Protein AF-A0A182EL51-F1 (afdb_monomer)

Nearest PDB structures (foldseek):
  4u06-assembly1_A  TM=8.081E-01  e=3.740E-09  Leptospira interrogans serovar Copenhageni str. Fiocruz L1-130
  8ben-assembly4_D  TM=8.592E-01  e=1.318E-06  Mus musculus
  7xzh-assembly1_F  TM=8.348E-01  e=1.318E-06  Homo sapiens
  8ben-assembly1_A  TM=8.647E-01  e=8.994E-06  Mus musculus
  8dre-assembly1_B  TM=6.114E-01  e=9.165E-07  Mus musculus

Solvent-accessible surface area (backbone atoms only — not comparable to full-atom values): 33581 Å² total; per-residue (Å²): 47,75,40,62,26,33,34,37,79,42,57,66,87,56,79,86,60,93,66,88,80,73,69,38,53,27,38,42,34,45,44,69,48,92,84,52,99,84,29,72,29,32,39,32,41,30,31,86,90,41,74,89,37,54,78,38,62,45,36,67,61,24,59,72,46,70,52,58,92,41,36,88,54,13,22,39,38,38,33,31,57,57,67,52,29,35,42,39,40,31,63,17,45,40,65,56,46,53,52,49,50,52,53,51,53,37,40,29,72,65,45,93,77,92,66,56,88,69,76,87,89,52,82,73,75,57,53,76,78,73,39,63,47,78,38,80,36,53,68,65,53,59,71,45,78,86,38,49,44,24,63,27,28,31,44,35,43,45,59,34,69,47,51,58,68,59,77,39,64,45,39,19,37,45,18,31,32,44,32,45,23,48,27,34,33,36,75,28,94,56,29,64,73,54,48,39,51,45,51,51,25,72,51,29,28,33,44,35,47,24,33,12,56,35,47,72,69,53,65,70,43,43,68,26,50,46,51,64,24,31,34,42,32,46,22,46,27,47,31,43,66,59,58,59,53,75,28,66,27,61,51,20,29,35,42,34,42,23,41,28,44,31,37,54,62,41,67,49,52,37,50,24,62,47,28,28,33,42,31,48,20,41,28,52,45,71,54,74,46,77,38,60,73,72,38,66,59,80,40,78,42,62,57,56,57,64,88,89,51,62,72,71,46,46,59,56,50,53,62,53,49,70,73,57,71,85,78,77,85,84,79,55,75,63,57,53,52,41,49,48,40,66,75,67,68,53,81,62,88,85,52,60,70,68,58,58,52,52,43,53,51,58,63,70,71,58,86,62,99,58,86,84,71,86,83,80,80,72,76,72,74,56,35,80,77,64,79,53,89,54,72,63,62,56,55,56,58,57,69,75,50,92,70,71,79,70,54,61,61,55,53,53,51,55,55,59,56,58,66,69,69,72,62,78,87,71,56,58,70,55,55,51,53,52,52,54,54,49,50,57,52,52,50,52,49,44,56,72,78,34,68,90,33,46,41,41,69,57,54,51,48,53,50,52,50,51,49,52,55,55,60,71,43,73,85,51,58,69,77,58,38,47,64,52,60,76,71,54,61,60,66,46,57,51,52,47,50,53,55,41,69,78,41,62,56,47,31,32,56,49,72,43,69,38,79,101,45,99,55,70,48,67,42,54,33,26,19,64,87,51,46,28,38,36,41,73,38,68,53,46,39,66,61,52,51,30,42,72,73,67,70,44,92,60,94,66,81,39,72,67,59,51,49,51,53,51,51,52,28,24,72,72,58,50,42,94,89,35,64,35,46,42,34,43,38,28,75,50,30,49,47,68,71,58,47,53,55,41,42,73,72,70,31,46,75,45,56,57,116

pLDDT: mean 75.89, std 21.34, range [26.16, 97.81]

InterPro domains:
  IPR001611 Leucine-rich repeat [PF13516] (173-186)
  IPR001611 Leucine-rich repeat [PF13855] (202-262)
  IPR001611 Leucine-rich repeat [PS51450] (228-249)
  IPR003591 Leucine-rich repeat, typical subtype [SM00369] (201-224)
  IPR003591 Leucine-rich repeat, typical subtype [SM00369] (227-248)
  IPR003591 Leucine-rich repeat, typical subtype [SM00369] (249-271)
  IPR003591 Leucine-rich repeat, typical subtype [SM00369] (272-295)
  IPR032675 Leucine-rich repeat domain superfamily [G3DSA:3.80.10.10] (126-396)
  IPR041076 Domain of unknown function DUF5614 [PF18474] (434-609)
  IPR050216 Leucine-rich repeat domain-containing protein [PTHR48051] (146-357)
  IPR057437 PIF1/LRR1, pleckstrin homology domain [PF25344] (1-116)

Secondary structure (DSSP, 8-state):
-EEEEEEEEEEGGGTT----PPPEEEEEEEEE-SS-SS-SEEEEEEESS-TT-EEEEE-TT-EEEEEGGGGGGT-EEEEEETTEEEEEEES--HHHHHHHHHHHHHHHHT-----PPPPPP-GGGGSPP-SEEE--SHHHHHH-TT---TT--EEE-TTS---S--GGGGG-TT-SEEE--SS-GGGSTTHHHHHGGGGG-TT--EEE--SS------HHHHHHS-TT--EEE--SS------GGGG--TT--EEE--SS---B--GGGGG-TT--EEE--SS---B--GGGGGS--SEEE-----TT-HHHHHHHHHHHHHHHTTS-PPPPHHHHHHHHHHHTT---TTS-HHHHHHHHHHHHT---TTTT------THHHHHHHT---HHHHHHHHHHS-S-THHHHHHHHHHHHHHGGGS----HHHHHHHHHHHHHHHHHHHHHHHTTSBTHHHHHHHHHHHHHHHHHTTTS-HHHHHHHHTT-SHHHHHHHHHHHHHTTEEEEEEEEEPTT-S-EEEEEEEEGGGTEEEEEE---HHHHHHHHTT-----SPPHHHHHHHHHHHHHHS-BTTBPPEEEEEESS---HHHHHHHHTTT-EEES--

Radius of gyration: 36.21 Å; Cα contacts (8 Å, |Δi|>4): 1008; chains: 1; bounding box: 76×63×108 Å

Sequence (609 aa):
MQLRCSVLIVPRTLLTSKLRQRYSNGILILRRSKVSEISEFELVLITHQNRNGQLLYITRGSVERIFSAKIQWGSVTIEMNNPSVLICIKEASVPALRNFISKLQKISKGEEVILDEGKEVTSNDFASFRKRLVMTSKKQYREHKLGFPSYLQELIMSNIGLASVDSRWFGATSLHRLDLSGNKLGRSDTFGIKFLNIVRLRHLKVLVLADNEIQDISDDLWNALPENLLSLDLSNNQISYLSPCCTRFPQMTHLSLSHNRIEELPRTINRLTKLKCLDISWNRMKFLPSEIKDLSLEMIDVTAYSCEEKLQIQDILDQLLQRVNSLVKVGSLFEYAAAAILNYGISTVSLPKSLCLMIQQAVENCKCNSGKNYRFYPASTVTARYFVDDARSLAFTTISKGHDYRVILQDIEMMLMFIESSDSAEDPKQIWKNKIHQIESLLLEADIFFHDVEGIGKYKKKLKTEMKFLTALKDLPINELKKYLDTSNITHLRDLLDVAKKRSCCAFYKSFAVLQRKSKREIDLIVDDGATWVKVVSRNVRGLAMDFIGASGSSNRSVIEQAQDYIEMAQIHLHFFKMPKIIFEFMHGVPDLLQYKLESFGIEVVGDM

Foldseek 3Di:
DKWWFFKDKFAPVCPPDPDPGGTFGWMWDWDADPDDPQARIWIFIDGPVRNVTDIDGQAAQQWVDKQCPCLLQQWIWTAGVVVGIIMTTHQIDSVVSVVVVVQSVCRNNVHDDDDDDDDDDDPCSRPPPALADADPEPVVVVVCVPADHLSRAYYADAQHADQAADLRDLSNQNYQYYHPHNYQHQNDPCSQVNLLSLLSNQNHAYYHHHNHQRAEHDLSNLVSHHLNHQEYAHANYAHADDDLSVLSRCNHAYYHHHQYAHAEDDLNVLSVQNHAEAEHANYAHQAYRPSVVSHPYVYYHHHDYDPVRPPHRVVVVVVVVVVNPPDDDDDDPLQVVLVVCVVVVPDCPPPDPVSVVVSVVSLVPDDDPPSPDDDDDDPVVVCRPPVDPDPPVVVVVCVVDPDDPPVVLVVVVVVVVVVVVPDDDDQLLVLLVVLLVLLVVLLVLLCVPPVPAAASVVLNVLSVVLNVVSVVCNPPDSVVSVVVSVVGCSQVSVQLVVVCVVFQWRHAQDWFDFPPDPDIGTQGTQGPNRQATEAEAADAQSVLVCLVVVNPPDPDDHPLRVLVRLQRRQVVDDDVNHRRAYEYEYEHDYDPVRCVSSVVVVHHYHDDD

Structure (mmCIF, N/CA/C/O backbone):
data_AF-A0A182EL51-F1
#
_entry.id   AF-A0A182EL51-F1
#
loop_
_atom_site.group_PDB
_atom_site.id
_atom_site.type_symbol
_atom_site.label_atom_id
_atom_site.label_alt_id
_atom_site.label_comp_id
_atom_site.label_asym_id
_atom_site.label_entity_id
_atom_site.label_seq_id
_atom_site.pdbx_PDB_ins_code
_atom_site.Cartn_x
_atom_site.Cartn_y
_atom_site.Cartn_z
_atom_site.occupancy
_atom_site.B_iso_or_equiv
_atom_site.auth_seq_id
_atom_site.auth_comp_id
_atom_site.auth_asym_id
_atom_site.auth_atom_id
_atom_site.pdbx_PDB_model_num
ATOM 1 N N . MET A 1 1 ? 22.444 -13.372 -35.736 1.00 88.00 1 MET A N 1
ATOM 2 C CA . MET A 1 1 ? 21.937 -12.480 -34.658 1.00 88.00 1 MET A CA 1
ATOM 3 C C . MET A 1 1 ? 20.495 -12.066 -34.941 1.00 88.00 1 MET A C 1
ATOM 5 O O . MET A 1 1 ? 20.162 -11.825 -36.094 1.00 88.00 1 MET A O 1
ATOM 9 N N . GLN A 1 2 ? 19.650 -11.954 -33.911 1.00 89.94 2 GLN A N 1
ATOM 10 C CA . GLN A 1 2 ? 18.251 -11.518 -34.037 1.00 89.94 2 GLN A CA 1
ATOM 11 C C . GLN A 1 2 ? 17.950 -10.315 -33.137 1.00 89.94 2 GLN A C 1
ATOM 13 O O . GLN A 1 2 ? 18.488 -10.208 -32.035 1.00 89.94 2 GLN A O 1
ATOM 18 N N . LEU A 1 3 ? 17.056 -9.438 -33.588 1.00 88.50 3 LEU A N 1
ATOM 19 C CA . LEU A 1 3 ? 16.559 -8.285 -32.849 1.00 88.50 3 LEU A CA 1
ATOM 20 C C . LEU A 1 3 ? 15.030 -8.244 -32.934 1.00 88.50 3 LEU A C 1
ATOM 22 O O . LEU A 1 3 ? 14.463 -7.932 -33.981 1.00 88.50 3 LEU A O 1
ATOM 26 N N . ARG A 1 4 ? 14.362 -8.527 -31.812 1.00 87.75 4 ARG A N 1
ATOM 27 C CA . ARG A 1 4 ? 12.912 -8.334 -31.679 1.00 87.75 4 ARG A CA 1
ATOM 28 C C . ARG A 1 4 ? 12.610 -6.857 -31.444 1.00 87.75 4 ARG A C 1
ATOM 30 O O . ARG A 1 4 ? 13.221 -6.239 -30.568 1.00 87.75 4 ARG A O 1
ATOM 37 N N . CYS A 1 5 ? 11.691 -6.303 -32.223 1.00 88.19 5 CYS A N 1
ATOM 38 C CA . CYS A 1 5 ? 11.342 -4.887 -32.179 1.00 88.19 5 CYS A CA 1
ATOM 39 C C . CYS A 1 5 ? 9.972 -4.611 -32.812 1.00 88.19 5 CYS A C 1
ATOM 41 O O . CYS A 1 5 ? 9.406 -5.448 -33.509 1.00 88.19 5 CYS A O 1
ATOM 43 N N . SER A 1 6 ? 9.449 -3.416 -32.582 1.00 87.12 6 SER A N 1
ATOM 44 C CA . SER A 1 6 ? 8.413 -2.824 -33.421 1.00 87.12 6 SER A CA 1
ATOM 45 C C . SER A 1 6 ? 9.098 -2.124 -34.590 1.00 87.12 6 SER A C 1
ATOM 47 O O . SER A 1 6 ? 9.926 -1.238 -34.385 1.00 87.12 6 SER A O 1
ATOM 49 N N . VAL A 1 7 ? 8.778 -2.510 -35.821 1.00 89.50 7 VAL A N 1
ATOM 50 C CA . VAL A 1 7 ? 9.487 -2.059 -37.024 1.00 89.50 7 VAL A CA 1
ATOM 51 C C . VAL A 1 7 ? 8.533 -1.526 -38.080 1.00 89.50 7 VAL A C 1
ATOM 53 O O . VAL A 1 7 ? 7.403 -1.992 -38.233 1.00 89.50 7 VAL A O 1
ATOM 56 N N . LEU A 1 8 ? 9.001 -0.507 -38.789 1.00 88.94 8 LEU A N 1
ATOM 57 C CA . LEU A 1 8 ? 8.343 0.103 -39.932 1.00 88.94 8 LEU A CA 1
ATOM 58 C C . LEU A 1 8 ? 9.400 0.334 -41.019 1.00 88.94 8 LEU A C 1
ATOM 60 O O . LEU A 1 8 ? 10.442 0.919 -40.729 1.00 88.94 8 LEU A O 1
ATOM 64 N N . ILE A 1 9 ? 9.134 -0.118 -42.247 1.00 87.56 9 ILE A N 1
ATOM 65 C CA . ILE A 1 9 ? 9.977 0.151 -43.420 1.00 87.56 9 ILE A CA 1
ATOM 66 C C . ILE A 1 9 ? 9.242 1.119 -44.340 1.00 87.56 9 ILE A C 1
ATOM 68 O O . ILE A 1 9 ? 8.090 0.878 -44.697 1.00 87.56 9 ILE A O 1
ATOM 72 N N . VAL A 1 10 ? 9.917 2.201 -44.725 1.00 86.19 10 VAL A N 1
ATOM 73 C CA . VAL A 1 10 ? 9.343 3.267 -45.552 1.00 86.19 10 VAL A CA 1
ATOM 74 C C . VAL A 1 10 ? 10.248 3.539 -46.754 1.00 86.19 10 VAL A C 1
ATOM 76 O O . VAL A 1 10 ? 11.415 3.872 -46.551 1.00 86.19 10 VAL A O 1
ATOM 79 N N . PRO A 1 11 ? 9.755 3.439 -48.001 1.00 85.62 11 PRO A N 1
ATOM 80 C CA . PRO A 1 11 ? 10.478 3.938 -49.168 1.00 85.62 11 PRO A CA 1
ATOM 81 C C . PRO A 1 11 ? 10.765 5.434 -49.033 1.00 85.62 11 PRO A C 1
ATOM 83 O O . PRO A 1 11 ? 9.868 6.210 -48.694 1.00 85.62 11 PRO A O 1
ATOM 86 N N . ARG A 1 12 ? 11.995 5.864 -49.337 1.00 80.44 12 ARG A N 1
ATOM 87 C CA . ARG A 1 12 ? 12.379 7.287 -49.228 1.00 80.44 12 ARG A CA 1
ATOM 88 C C . ARG A 1 12 ? 11.586 8.197 -50.179 1.00 80.44 12 ARG A C 1
ATOM 90 O O . ARG A 1 12 ? 11.458 9.387 -49.921 1.00 80.44 12 ARG A O 1
ATOM 97 N N . THR A 1 13 ? 10.967 7.638 -51.218 1.00 71.19 13 THR A N 1
ATOM 98 C CA . THR A 1 13 ? 10.096 8.344 -52.172 1.00 71.19 13 THR A CA 1
ATOM 99 C C . THR A 1 13 ? 8.699 8.689 -51.632 1.00 71.19 13 THR A C 1
ATOM 101 O O . THR A 1 13 ? 8.022 9.526 -52.219 1.00 71.19 13 THR A O 1
ATOM 104 N N . LEU A 1 14 ? 8.249 8.088 -50.519 1.00 62.81 14 LEU A N 1
ATOM 105 C CA . LEU A 1 14 ? 6.875 8.228 -49.992 1.00 62.81 14 LEU A CA 1
ATOM 106 C C . LEU A 1 14 ? 6.733 9.213 -48.813 1.00 62.81 14 LEU A C 1
ATOM 108 O O . LEU A 1 14 ? 5.664 9.288 -48.200 1.00 62.81 14 LEU A O 1
ATOM 112 N N . LEU A 1 15 ? 7.779 9.990 -48.504 1.00 56.53 15 LEU A N 1
ATOM 113 C CA . LEU A 1 15 ? 7.843 10.915 -47.356 1.00 56.53 15 LEU A CA 1
ATOM 114 C C . LEU A 1 15 ? 6.806 12.063 -47.384 1.00 56.53 15 LEU A C 1
ATOM 116 O O . LEU A 1 15 ? 6.662 12.770 -46.389 1.00 56.53 15 LEU A O 1
ATOM 120 N N . THR A 1 16 ? 6.060 12.244 -48.479 1.00 49.53 16 THR A N 1
ATOM 121 C CA . THR A 1 16 ? 5.095 13.343 -48.679 1.00 49.53 16 THR A CA 1
ATOM 122 C C . THR A 1 16 ? 3.631 12.983 -48.392 1.00 49.53 16 THR A C 1
ATOM 124 O O . THR A 1 16 ? 2.779 13.871 -48.381 1.00 49.53 16 THR A O 1
ATOM 127 N N . SER A 1 17 ? 3.295 11.713 -48.130 1.00 47.88 17 SER A N 1
ATOM 128 C CA . SER A 1 17 ? 1.892 11.290 -47.969 1.00 47.88 17 SER A CA 1
ATOM 129 C C . SER A 1 17 ? 1.475 11.133 -46.498 1.00 47.88 17 SER A C 1
ATOM 131 O O . SER A 1 17 ? 2.130 10.451 -45.713 1.00 47.88 17 SER A O 1
ATOM 133 N N . LYS A 1 18 ? 0.329 11.724 -46.118 1.00 42.81 18 LYS A N 1
ATOM 134 C CA . LYS A 1 18 ? -0.344 11.593 -44.802 1.00 42.81 18 LYS A CA 1
ATOM 135 C C . LYS A 1 18 ? -0.897 10.175 -44.531 1.00 42.81 18 LYS A C 1
ATOM 137 O O . LYS A 1 18 ? -1.938 10.019 -43.892 1.00 42.81 18 LYS A O 1
ATOM 142 N N . LEU A 1 19 ? -0.246 9.120 -45.015 1.00 45.81 19 LEU A N 1
ATOM 143 C CA . LEU A 1 19 ? -0.634 7.748 -44.706 1.00 45.81 19 LEU A CA 1
ATOM 144 C C . LEU A 1 19 ? -0.202 7.433 -43.269 1.00 45.81 19 LEU A C 1
ATOM 146 O O . LEU A 1 19 ? 0.980 7.471 -42.935 1.00 45.81 19 LEU A O 1
ATOM 150 N N . ARG A 1 20 ? -1.169 7.125 -42.393 1.00 47.81 20 ARG A N 1
ATOM 151 C CA . ARG A 1 20 ? -0.913 6.589 -41.044 1.00 47.81 20 ARG A CA 1
ATOM 152 C C . ARG A 1 20 ? -0.209 5.236 -41.172 1.00 47.81 20 ARG A C 1
ATOM 154 O O . ARG A 1 20 ? -0.859 4.194 -41.202 1.00 47.81 20 ARG A O 1
ATOM 161 N N . GLN A 1 21 ? 1.114 5.246 -41.247 1.00 67.25 21 GLN A N 1
ATOM 162 C CA . GLN A 1 21 ? 1.907 4.026 -41.298 1.00 67.25 21 GLN A CA 1
ATOM 163 C C . GLN A 1 21 ? 1.989 3.401 -39.900 1.00 67.25 21 GLN A C 1
ATOM 165 O O . GLN A 1 21 ? 2.319 4.066 -38.915 1.00 67.25 21 GLN A O 1
ATOM 170 N N . ARG A 1 22 ? 1.623 2.119 -39.800 1.00 71.25 22 ARG A N 1
ATOM 171 C CA . ARG A 1 22 ? 1.587 1.369 -38.538 1.00 71.25 22 ARG A CA 1
ATOM 172 C C . ARG A 1 22 ? 2.860 0.545 -38.384 1.00 71.25 22 ARG A C 1
ATOM 174 O O . ARG A 1 22 ? 3.266 -0.150 -39.309 1.00 71.25 22 ARG A O 1
ATOM 181 N N . TYR A 1 23 ? 3.458 0.603 -37.198 1.00 81.44 23 TYR A N 1
ATOM 182 C CA . TYR A 1 23 ? 4.530 -0.314 -36.819 1.00 81.44 23 TYR A CA 1
ATOM 183 C C . TYR A 1 23 ? 3.974 -1.734 -36.708 1.00 81.44 23 TYR A C 1
ATOM 185 O O . TYR A 1 23 ? 2.852 -1.928 -36.236 1.00 81.44 23 TYR A O 1
ATOM 193 N N . SER A 1 24 ? 4.773 -2.710 -37.124 1.00 83.50 24 SER A N 1
ATOM 194 C CA . SER A 1 24 ? 4.482 -4.132 -36.953 1.00 83.50 24 SER A CA 1
ATOM 195 C C . SER A 1 24 ? 5.469 -4.744 -35.967 1.00 83.50 24 SER A C 1
ATOM 197 O O . SER A 1 24 ? 6.646 -4.388 -35.982 1.00 83.50 24 SER A O 1
ATOM 199 N N . ASN A 1 25 ? 5.023 -5.699 -35.148 1.00 84.62 25 ASN A N 1
ATOM 200 C CA . ASN A 1 25 ? 5.953 -6.541 -34.397 1.00 84.62 25 ASN A CA 1
ATOM 201 C C . ASN A 1 25 ? 6.796 -7.326 -35.403 1.00 84.62 25 ASN A C 1
ATOM 203 O O . ASN A 1 25 ? 6.254 -8.053 -36.245 1.00 84.62 25 ASN A O 1
ATOM 207 N N . GLY A 1 26 ? 8.109 -7.160 -35.325 1.00 87.69 26 GLY A N 1
ATOM 208 C CA . GLY A 1 26 ? 9.041 -7.751 -36.263 1.00 87.69 26 GLY A CA 1
ATOM 209 C C . GLY A 1 26 ? 10.321 -8.241 -35.609 1.00 87.69 26 GLY A C 1
ATOM 210 O O . GLY A 1 26 ? 10.697 -7.872 -34.493 1.00 87.69 26 GLY A O 1
ATOM 211 N N . ILE A 1 27 ? 10.992 -9.113 -36.345 1.00 89.25 27 ILE A N 1
ATOM 212 C CA . ILE A 1 27 ? 12.266 -9.702 -35.972 1.00 89.25 27 ILE A CA 1
ATOM 213 C C . ILE A 1 27 ? 13.229 -9.392 -37.101 1.00 89.25 27 ILE A C 1
ATOM 215 O O . ILE A 1 27 ? 13.053 -9.849 -38.228 1.00 89.25 27 ILE A O 1
ATOM 219 N N . LEU A 1 28 ? 14.235 -8.587 -36.785 1.00 91.12 28 LEU A N 1
ATOM 220 C CA . LEU A 1 28 ? 15.337 -8.295 -37.684 1.00 91.12 28 LEU A CA 1
ATOM 221 C C . LEU A 1 28 ? 16.420 -9.349 -37.472 1.00 91.12 28 LEU A C 1
ATOM 223 O O . LEU A 1 28 ? 16.942 -9.495 -36.366 1.00 91.12 28 LEU A O 1
ATOM 227 N N . ILE A 1 29 ? 16.751 -10.090 -38.521 1.00 90.81 29 ILE A N 1
ATOM 228 C CA . ILE A 1 29 ? 17.778 -11.127 -38.505 1.00 90.81 29 ILE A CA 1
ATOM 229 C C . ILE A 1 29 ? 18.948 -10.648 -39.345 1.00 90.81 29 ILE A C 1
ATOM 231 O O . ILE A 1 29 ? 18.826 -10.489 -40.553 1.00 90.81 29 ILE A O 1
ATOM 235 N N . LEU A 1 30 ? 20.089 -10.458 -38.695 1.00 89.94 30 LEU A N 1
ATOM 236 C CA . LEU A 1 30 ? 21.361 -10.199 -39.355 1.00 89.94 30 LEU A CA 1
ATOM 237 C C . LEU A 1 30 ? 22.133 -11.518 -39.430 1.00 89.94 30 LEU A C 1
ATOM 239 O O . LEU A 1 30 ? 22.407 -12.134 -38.385 1.00 89.94 30 LEU A O 1
ATOM 243 N N . ARG A 1 31 ? 22.444 -11.967 -40.649 1.00 88.12 31 ARG A N 1
ATOM 244 C CA . ARG A 1 31 ? 23.105 -13.253 -40.937 1.00 88.12 31 ARG A CA 1
ATOM 245 C C . ARG A 1 31 ? 24.086 -13.130 -42.106 1.00 88.12 31 ARG A C 1
ATOM 247 O O . ARG A 1 31 ? 24.001 -12.171 -42.865 1.00 88.12 31 ARG A O 1
ATOM 254 N N . ARG A 1 32 ? 24.991 -14.102 -42.259 1.00 84.25 32 ARG A N 1
ATOM 255 C CA . ARG A 1 32 ? 25.801 -14.236 -43.482 1.00 84.25 32 ARG A CA 1
ATOM 256 C C . ARG A 1 32 ? 24.942 -14.786 -44.627 1.00 84.25 32 ARG A C 1
ATOM 258 O O . ARG A 1 32 ? 24.056 -15.609 -44.368 1.00 84.25 32 ARG A O 1
ATOM 265 N N . SER A 1 33 ? 25.175 -14.319 -45.855 1.00 76.31 33 SER A N 1
ATOM 266 C CA . SER A 1 33 ? 24.492 -14.868 -47.034 1.00 76.31 33 SER A CA 1
ATOM 267 C C . SER A 1 33 ? 24.903 -16.324 -47.254 1.00 76.31 33 SER A C 1
ATOM 269 O O . SER A 1 33 ? 26.054 -16.689 -47.023 1.00 76.31 33 SER A O 1
ATOM 271 N N . LYS A 1 34 ? 23.956 -17.163 -47.689 1.00 64.75 34 LYS A N 1
ATOM 272 C CA . LYS A 1 34 ? 24.225 -18.553 -48.102 1.00 64.75 34 LYS A CA 1
ATOM 273 C C . LYS A 1 34 ? 24.362 -18.710 -49.624 1.00 64.75 34 LYS A C 1
ATOM 275 O O . LYS A 1 34 ? 24.684 -19.802 -50.070 1.00 64.75 34 LYS A O 1
ATOM 280 N N . VAL A 1 35 ? 24.038 -17.671 -50.403 1.00 57.94 35 VAL A N 1
ATOM 281 C CA . VAL A 1 35 ? 23.687 -17.808 -51.834 1.00 57.94 35 VAL A CA 1
ATOM 282 C C . VAL A 1 35 ? 24.404 -16.792 -52.742 1.00 57.94 35 VAL A C 1
ATOM 284 O O . VAL A 1 35 ? 24.406 -16.972 -53.953 1.00 57.94 35 VAL A O 1
ATOM 287 N N . SER A 1 36 ? 25.026 -15.735 -52.206 1.00 52.91 36 SER A N 1
ATOM 288 C CA . SER A 1 36 ? 25.563 -14.617 -53.004 1.00 52.91 36 SER A CA 1
ATOM 289 C C . SER A 1 36 ? 27.071 -14.419 -52.813 1.00 52.91 36 SER A C 1
ATOM 291 O O . SER A 1 36 ? 27.516 -14.181 -51.693 1.00 52.91 36 SER A O 1
ATOM 293 N N . GLU A 1 37 ? 27.837 -14.420 -53.912 1.00 53.00 37 GLU A N 1
ATOM 294 C CA . GLU A 1 37 ? 29.251 -13.991 -53.958 1.00 53.00 37 GLU A CA 1
ATOM 295 C C . GLU A 1 37 ? 29.421 -12.463 -53.790 1.00 53.00 37 GLU A C 1
ATOM 297 O O . GLU A 1 37 ? 30.523 -11.975 -53.564 1.00 53.00 37 GLU A O 1
ATOM 302 N N . ILE A 1 38 ? 28.330 -11.688 -53.885 1.00 53.12 38 ILE A N 1
ATOM 303 C CA . ILE A 1 38 ? 28.347 -10.215 -53.980 1.00 53.12 38 ILE A CA 1
ATOM 304 C C . ILE A 1 38 ? 28.063 -9.540 -52.619 1.00 53.12 38 ILE A C 1
ATOM 306 O O . ILE A 1 38 ? 28.382 -8.366 -52.420 1.00 53.12 38 ILE A O 1
ATOM 310 N N . SER A 1 39 ? 27.472 -10.253 -51.651 1.00 55.78 39 SER A N 1
ATOM 311 C CA . SER A 1 39 ? 27.099 -9.693 -50.342 1.00 55.78 39 SER A CA 1
ATOM 312 C C . SER A 1 39 ? 27.357 -10.675 -49.201 1.00 55.78 39 SER A C 1
ATOM 314 O O . SER A 1 39 ? 26.609 -11.635 -49.025 1.00 55.78 39 SER A O 1
ATOM 316 N N . GLU A 1 40 ? 28.363 -10.399 -48.372 1.00 75.88 40 GLU A N 1
ATOM 317 C CA . GLU A 1 40 ? 28.712 -11.253 -47.228 1.00 75.88 40 GLU A CA 1
ATOM 318 C C . GLU A 1 40 ? 27.594 -11.335 -46.174 1.00 75.88 40 GLU A C 1
ATOM 320 O O . GLU A 1 40 ? 27.470 -12.347 -45.480 1.00 75.88 40 GLU A O 1
ATOM 325 N N . PHE A 1 41 ? 26.745 -10.303 -46.065 1.00 86.19 41 PHE A N 1
ATOM 326 C CA . PHE A 1 41 ? 25.720 -10.195 -45.028 1.00 86.19 41 PHE A CA 1
ATOM 327 C C . PHE A 1 41 ? 24.339 -9.798 -45.565 1.00 86.19 41 PHE A C 1
ATOM 329 O O . PHE A 1 41 ? 24.181 -8.981 -46.471 1.00 86.19 41 PHE A O 1
ATOM 336 N N . GLU A 1 42 ? 23.312 -10.358 -44.933 1.00 87.81 42 GLU A N 1
ATOM 337 C CA . GLU A 1 42 ? 21.900 -10.133 -45.223 1.00 87.81 42 GLU A CA 1
ATOM 338 C C . GLU A 1 42 ? 21.168 -9.680 -43.957 1.00 87.81 42 GLU A C 1
ATOM 340 O O . GLU A 1 42 ? 21.376 -10.224 -42.864 1.00 87.81 42 GLU A O 1
ATOM 345 N N . LEU A 1 43 ? 20.261 -8.719 -44.124 1.00 89.38 43 LEU A N 1
ATOM 346 C CA . LEU A 1 43 ? 19.278 -8.319 -43.131 1.00 89.38 43 LEU A CA 1
ATOM 347 C C . LEU A 1 43 ? 17.894 -8.802 -43.570 1.00 89.38 43 LEU A C 1
ATOM 349 O O . LEU A 1 43 ? 17.327 -8.314 -44.543 1.00 89.38 43 LEU A O 1
ATOM 353 N N . VAL A 1 44 ? 17.331 -9.751 -42.830 1.00 89.44 44 VAL A N 1
ATOM 354 C CA . VAL A 1 44 ? 15.982 -10.270 -43.066 1.00 89.44 44 VAL A CA 1
ATOM 355 C C . VAL A 1 44 ? 15.032 -9.645 -42.056 1.00 89.44 44 VAL A C 1
ATOM 357 O O . VAL A 1 44 ? 15.213 -9.814 -40.850 1.00 89.44 44 VAL A O 1
ATOM 360 N N . LEU A 1 45 ? 14.005 -8.944 -42.528 1.00 88.81 45 LEU A N 1
ATOM 361 C CA . LEU A 1 45 ? 12.897 -8.503 -41.691 1.00 88.81 45 LEU A CA 1
ATOM 362 C C . LEU A 1 45 ? 11.760 -9.516 -41.763 1.00 88.81 45 LEU A C 1
ATOM 364 O O . LEU A 1 45 ? 11.110 -9.619 -42.795 1.00 88.81 45 LEU A O 1
ATOM 368 N N . ILE A 1 46 ? 11.440 -10.170 -40.652 1.00 88.19 46 ILE A N 1
ATOM 369 C CA . ILE A 1 46 ? 10.252 -11.022 -40.548 1.00 88.19 46 ILE A CA 1
ATOM 370 C C . ILE A 1 46 ? 9.183 -10.297 -39.729 1.00 88.19 46 ILE A C 1
ATOM 372 O O . ILE A 1 46 ? 9.477 -9.757 -38.663 1.00 88.19 46 ILE A O 1
ATOM 376 N N . THR A 1 47 ? 7.937 -10.291 -40.202 1.00 85.31 47 THR A N 1
ATOM 377 C CA . THR A 1 47 ? 6.771 -9.783 -39.457 1.00 85.31 47 THR A CA 1
ATOM 378 C C . THR A 1 47 ? 5.685 -10.852 -39.392 1.00 85.31 47 THR A C 1
ATOM 380 O O . THR A 1 47 ? 5.726 -11.833 -40.133 1.00 85.31 47 THR A O 1
ATOM 383 N N . HIS A 1 48 ? 4.666 -10.656 -38.549 1.00 77.12 48 HIS A N 1
ATOM 384 C CA . HIS A 1 48 ? 3.519 -11.572 -38.511 1.00 77.12 48 HIS A CA 1
ATOM 385 C C . HIS A 1 48 ? 2.838 -11.726 -39.887 1.00 77.12 48 HIS A C 1
ATOM 387 O O . HIS A 1 48 ? 2.365 -12.810 -40.223 1.00 77.12 48 HIS A O 1
ATOM 393 N N . GLN A 1 49 ? 2.793 -10.646 -40.676 1.00 76.12 49 GLN A N 1
ATOM 394 C CA . GLN A 1 49 ? 2.170 -10.617 -42.004 1.00 76.12 49 GLN A CA 1
ATOM 395 C C . GLN A 1 49 ? 3.104 -11.122 -43.113 1.00 76.12 49 GLN A C 1
ATOM 397 O O . GLN A 1 49 ? 2.625 -11.652 -44.108 1.00 76.12 49 GLN A O 1
ATOM 402 N N . ASN A 1 50 ? 4.422 -10.989 -42.943 1.00 80.06 50 ASN A N 1
ATOM 403 C CA . ASN A 1 50 ? 5.422 -11.450 -43.901 1.00 80.06 50 ASN A CA 1
ATOM 404 C C . ASN A 1 50 ? 6.403 -12.421 -43.227 1.00 80.06 50 ASN A C 1
ATOM 406 O O . ASN A 1 50 ? 7.474 -12.024 -42.756 1.00 80.06 50 ASN A O 1
ATOM 410 N N . ARG A 1 51 ? 6.015 -13.703 -43.184 1.00 73.69 51 ARG A N 1
ATOM 411 C CA . ARG A 1 51 ? 6.805 -14.785 -42.570 1.00 73.69 51 ARG A CA 1
ATOM 412 C C . ARG A 1 51 ? 7.989 -15.248 -43.424 1.00 73.69 51 ARG A C 1
ATOM 414 O O . ARG A 1 51 ? 8.963 -15.736 -42.864 1.00 73.69 51 ARG A O 1
ATOM 421 N N . ASN A 1 52 ? 7.934 -15.041 -44.742 1.00 72.56 52 ASN A N 1
ATOM 422 C CA . ASN A 1 52 ? 9.045 -15.343 -45.656 1.00 72.56 52 ASN A CA 1
ATOM 423 C C . ASN A 1 52 ? 10.194 -14.331 -45.524 1.00 72.56 52 ASN A C 1
ATOM 425 O O . ASN A 1 52 ? 11.317 -14.601 -45.939 1.00 72.56 52 ASN A O 1
ATOM 429 N N . GLY A 1 53 ? 9.911 -13.194 -44.885 1.00 75.69 53 GLY A N 1
ATOM 430 C CA . GLY A 1 53 ? 10.867 -12.147 -44.593 1.00 75.69 53 GLY A CA 1
ATOM 431 C C . GLY A 1 53 ? 11.134 -11.239 -45.792 1.00 75.69 53 GLY A C 1
ATOM 432 O O . GLY A 1 53 ? 11.251 -11.681 -46.930 1.00 75.69 53 GLY A O 1
ATOM 433 N N . GLN A 1 54 ? 11.239 -9.937 -45.546 1.00 83.50 54 GLN A N 1
ATOM 434 C CA . GLN A 1 54 ? 11.770 -8.990 -46.518 1.00 83.50 54 GLN A CA 1
ATOM 435 C C . GLN A 1 54 ? 13.297 -8.994 -46.420 1.00 83.50 54 GLN A C 1
ATOM 437 O O . GLN A 1 54 ? 13.852 -8.676 -45.367 1.00 83.50 54 GLN A O 1
ATOM 442 N N . LEU A 1 55 ? 13.963 -9.370 -47.510 1.00 85.06 55 LEU A N 1
ATOM 443 C CA . LEU A 1 55 ? 15.418 -9.436 -47.596 1.00 85.06 55 LEU A CA 1
ATOM 444 C C . LEU A 1 55 ? 16.000 -8.077 -47.999 1.00 85.06 55 LEU A C 1
ATOM 446 O O . LEU A 1 55 ? 15.559 -7.471 -48.974 1.00 85.06 55 LEU A O 1
ATOM 450 N N . LEU A 1 56 ? 17.002 -7.618 -47.255 1.00 86.06 56 LEU A N 1
ATOM 451 C CA . LEU A 1 56 ? 17.802 -6.436 -47.553 1.00 86.06 56 LEU A CA 1
ATOM 452 C C . LEU A 1 56 ? 19.277 -6.839 -47.530 1.00 86.06 56 LEU A C 1
ATOM 454 O O . LEU A 1 56 ? 19.776 -7.336 -46.519 1.00 86.06 56 LEU A O 1
ATOM 458 N N . TYR A 1 57 ? 19.979 -6.641 -48.640 1.00 84.69 57 TYR A N 1
ATOM 459 C CA . TYR A 1 57 ? 21.405 -6.944 -48.725 1.00 84.69 57 TYR A CA 1
ATOM 460 C C . TYR A 1 57 ? 22.218 -5.861 -48.020 1.00 84.69 57 TYR A C 1
ATOM 462 O O . TYR A 1 57 ? 21.948 -4.672 -48.185 1.00 84.69 57 TYR A O 1
ATOM 470 N N . ILE A 1 58 ? 23.207 -6.272 -47.222 1.00 83.94 58 ILE A N 1
ATOM 471 C CA . ILE A 1 58 ? 24.100 -5.353 -46.519 1.00 83.94 58 ILE A CA 1
ATOM 472 C C . ILE A 1 58 ? 25.507 -5.521 -47.091 1.00 83.94 58 ILE A C 1
ATOM 474 O O . ILE A 1 58 ? 26.236 -6.450 -46.753 1.00 83.94 58 ILE A O 1
ATOM 478 N N . THR A 1 59 ? 25.883 -4.594 -47.960 1.00 78.75 59 THR A N 1
ATOM 479 C CA . THR A 1 59 ? 27.228 -4.432 -48.521 1.00 78.75 59 THR A CA 1
ATOM 480 C C . THR A 1 59 ? 27.896 -3.163 -47.984 1.00 78.75 59 THR A C 1
ATOM 482 O O . THR A 1 59 ? 27.280 -2.338 -47.294 1.00 78.75 59 THR A O 1
ATOM 485 N N . ARG A 1 60 ? 29.176 -2.969 -48.315 1.00 81.31 60 ARG A N 1
ATOM 486 C CA . ARG A 1 60 ? 29.905 -1.742 -47.980 1.00 81.31 60 ARG A CA 1
ATOM 487 C C . ARG A 1 60 ? 29.173 -0.515 -48.543 1.00 81.31 60 ARG A C 1
ATOM 489 O O . ARG A 1 60 ? 28.876 -0.459 -49.730 1.00 81.31 60 ARG A O 1
ATOM 496 N N . GLY A 1 61 ? 28.869 0.460 -47.685 1.00 79.19 61 GLY A N 1
ATOM 497 C CA . GLY A 1 61 ? 28.130 1.676 -48.068 1.00 79.19 61 GLY A CA 1
ATOM 498 C C . GLY A 1 61 ? 26.607 1.516 -48.224 1.00 79.19 61 GLY A C 1
ATOM 499 O O . GLY A 1 61 ? 25.930 2.467 -48.618 1.00 79.19 61 GLY A O 1
ATOM 500 N N . SER A 1 62 ? 26.044 0.347 -47.887 1.00 84.69 62 SER A N 1
ATOM 501 C CA . SER A 1 62 ? 24.588 0.114 -47.923 1.00 84.69 62 SER A CA 1
ATOM 502 C C . SER A 1 62 ? 23.809 0.964 -46.925 1.00 84.69 62 SER A C 1
ATOM 504 O O . SER A 1 62 ? 22.667 1.339 -47.197 1.00 84.69 62 SER A O 1
ATOM 506 N N . VAL A 1 63 ? 24.411 1.251 -45.768 1.00 89.38 63 VAL A N 1
ATOM 507 C CA . VAL A 1 63 ? 23.835 2.123 -44.744 1.00 89.38 63 VAL A CA 1
ATOM 508 C C . VAL A 1 63 ? 24.362 3.537 -44.963 1.00 89.38 63 VAL A C 1
ATOM 510 O O . VAL A 1 63 ? 25.545 3.798 -44.763 1.00 89.38 63 VAL A O 1
ATOM 513 N N . GLU A 1 64 ? 23.476 4.449 -45.354 1.00 90.19 64 GLU A N 1
ATOM 514 C CA . GLU A 1 64 ? 23.805 5.861 -45.567 1.00 90.19 64 GLU A CA 1
ATOM 515 C C . GLU A 1 64 ? 23.981 6.585 -44.232 1.00 90.19 64 GLU A C 1
ATOM 517 O O . GLU A 1 64 ? 24.938 7.331 -44.017 1.00 90.19 64 GLU A O 1
ATOM 522 N N . ARG A 1 65 ? 23.038 6.359 -43.309 1.00 91.44 65 ARG A N 1
ATOM 523 C CA . ARG A 1 65 ? 22.983 7.066 -42.030 1.00 91.44 65 ARG A CA 1
ATOM 524 C C . ARG A 1 65 ? 22.261 6.248 -40.970 1.00 91.44 65 ARG A C 1
ATOM 526 O O . ARG A 1 65 ? 21.312 5.520 -41.248 1.00 91.44 65 ARG A O 1
ATOM 533 N N . ILE A 1 66 ? 22.678 6.412 -39.717 1.00 92.81 66 ILE A N 1
ATOM 534 C CA . ILE A 1 66 ? 21.971 5.872 -38.552 1.00 92.81 66 ILE A CA 1
ATOM 535 C C . ILE A 1 66 ? 21.646 7.021 -37.603 1.00 92.81 66 ILE A C 1
ATOM 537 O O . ILE A 1 66 ? 22.535 7.629 -37.009 1.00 92.81 66 ILE A O 1
ATOM 541 N N . PHE A 1 67 ? 20.358 7.289 -37.415 1.00 91.19 67 PHE A N 1
ATOM 542 C CA . PHE A 1 67 ? 19.862 8.289 -36.475 1.00 91.19 67 PHE A CA 1
ATOM 543 C C . PHE A 1 67 ? 19.837 7.704 -35.058 1.00 91.19 67 PHE A C 1
ATOM 545 O O . PHE A 1 67 ? 18.821 7.195 -34.577 1.00 91.19 67 PHE A O 1
ATOM 552 N N . SER A 1 68 ? 20.988 7.757 -34.391 1.00 87.12 68 SER A N 1
ATOM 553 C CA . SER A 1 68 ? 21.256 7.085 -33.114 1.00 87.12 68 SER A CA 1
ATOM 554 C C . SER A 1 68 ? 20.774 7.834 -31.864 1.00 87.12 68 SER A C 1
ATOM 556 O O . SER A 1 68 ? 20.797 7.261 -30.773 1.00 87.12 68 SER A O 1
ATOM 558 N N . ALA A 1 69 ? 20.278 9.071 -31.996 1.00 80.75 69 ALA A N 1
ATOM 559 C CA . ALA A 1 69 ? 19.905 9.942 -30.870 1.00 80.75 69 ALA A CA 1
ATOM 560 C C . ALA A 1 69 ? 18.909 9.308 -29.875 1.00 80.75 69 ALA A C 1
ATOM 562 O O . ALA A 1 69 ? 18.895 9.648 -28.693 1.00 80.75 69 ALA A O 1
ATOM 563 N N . LYS A 1 70 ? 18.082 8.359 -30.337 1.00 79.00 70 LYS A N 1
ATOM 564 C CA . LYS A 1 70 ? 17.058 7.679 -29.525 1.00 79.00 70 LYS A CA 1
ATOM 565 C C . LYS A 1 70 ? 17.412 6.234 -29.150 1.00 79.00 70 LYS A C 1
ATOM 567 O O . LYS A 1 70 ? 16.572 5.546 -28.570 1.00 79.00 70 LYS A O 1
ATOM 572 N N . ILE A 1 71 ? 18.642 5.767 -29.410 1.00 81.06 71 ILE A N 1
ATOM 573 C CA . ILE A 1 71 ? 19.055 4.376 -29.117 1.00 81.06 71 ILE A CA 1
ATOM 574 C C . ILE A 1 71 ? 18.911 4.054 -27.629 1.00 81.06 71 ILE A C 1
ATOM 576 O O . ILE A 1 71 ? 18.497 2.956 -27.267 1.00 81.06 71 ILE A O 1
ATOM 580 N N . GLN A 1 72 ? 19.193 5.028 -26.763 1.00 70.31 72 GLN A N 1
ATOM 581 C CA . GLN A 1 72 ? 18.990 4.928 -25.314 1.00 70.31 72 GLN A CA 1
ATOM 582 C C . GLN A 1 72 ? 17.532 4.666 -24.897 1.00 70.31 72 GLN A C 1
ATOM 584 O O . GLN A 1 72 ? 17.287 4.282 -23.759 1.00 70.31 72 GLN A O 1
ATOM 589 N N . TRP A 1 73 ? 16.574 4.849 -25.807 1.00 66.38 73 TRP A N 1
ATOM 590 C CA . TRP A 1 73 ? 15.147 4.587 -25.611 1.00 66.38 73 TRP A CA 1
ATOM 591 C C . TRP A 1 73 ? 14.664 3.387 -26.437 1.00 66.38 73 TRP A C 1
ATOM 593 O O . TRP A 1 73 ? 13.465 3.235 -26.674 1.00 66.38 73 TRP A O 1
ATOM 603 N N . GLY A 1 74 ? 15.578 2.546 -26.929 1.00 76.44 74 GLY A N 1
ATOM 604 C CA . GLY A 1 74 ? 15.230 1.357 -27.709 1.00 76.44 74 GLY A CA 1
ATOM 605 C C . GLY A 1 74 ? 14.682 1.690 -29.097 1.00 76.44 74 GLY A C 1
ATOM 606 O O . GLY A 1 74 ? 13.913 0.909 -29.654 1.00 76.44 74 GLY A O 1
ATOM 607 N N . SER A 1 75 ? 15.035 2.865 -29.632 1.00 85.31 75 SER A N 1
ATOM 608 C CA . SER A 1 75 ? 14.575 3.339 -30.936 1.00 85.31 75 SER A CA 1
ATOM 609 C C . SER A 1 75 ? 15.733 3.822 -31.805 1.00 85.31 75 SER A C 1
ATOM 611 O O . SER A 1 75 ? 16.655 4.469 -31.322 1.00 85.31 75 SER A O 1
ATOM 613 N N . VAL A 1 76 ? 15.680 3.554 -33.104 1.00 93.00 76 VAL A N 1
ATOM 614 C CA . VAL A 1 76 ? 16.672 4.038 -34.076 1.00 93.00 76 VAL A CA 1
ATOM 615 C C . VAL A 1 76 ? 16.030 4.098 -35.454 1.00 93.00 76 VAL A C 1
ATOM 617 O O . VAL A 1 76 ? 15.103 3.345 -35.744 1.00 93.00 76 VAL A O 1
ATOM 620 N N . THR A 1 77 ? 16.490 5.013 -36.298 1.00 93.69 77 THR A N 1
ATOM 621 C CA . THR A 1 77 ? 16.139 5.012 -37.724 1.00 93.69 77 THR A CA 1
ATOM 622 C C . THR A 1 77 ? 17.404 4.770 -38.528 1.00 93.69 77 THR A C 1
ATOM 624 O O . THR A 1 77 ? 18.418 5.420 -38.279 1.00 93.69 77 THR A O 1
ATOM 627 N N . ILE A 1 78 ? 17.354 3.804 -39.438 1.00 93.50 78 ILE A N 1
ATOM 628 C CA . ILE A 1 78 ? 18.461 3.428 -40.317 1.00 93.50 78 ILE A CA 1
ATOM 629 C C . ILE A 1 78 ? 18.059 3.820 -41.733 1.00 93.50 78 ILE A C 1
ATOM 631 O O . ILE A 1 78 ? 16.989 3.435 -42.198 1.00 93.50 78 ILE A O 1
ATOM 635 N N . GLU A 1 79 ? 18.907 4.590 -42.394 1.00 92.44 79 GLU A N 1
ATOM 636 C CA . GLU A 1 79 ? 18.749 5.000 -43.782 1.00 92.44 79 GLU A CA 1
ATOM 637 C C . GLU A 1 79 ? 19.601 4.097 -44.667 1.00 92.44 79 GLU A C 1
ATOM 639 O O . GLU A 1 79 ? 20.812 3.979 -44.466 1.00 92.44 79 GLU A O 1
ATOM 644 N N . MET A 1 80 ? 18.948 3.422 -45.609 1.00 89.94 80 MET A N 1
ATOM 645 C CA . MET A 1 80 ? 19.581 2.521 -46.561 1.00 89.94 80 MET A CA 1
ATOM 646 C C . MET A 1 80 ? 19.561 3.096 -47.973 1.00 89.94 80 MET A C 1
ATOM 648 O O . MET A 1 80 ? 18.601 3.757 -48.370 1.00 89.94 80 MET A O 1
ATOM 652 N N . ASN A 1 81 ? 20.623 2.799 -48.725 1.00 86.50 81 ASN A N 1
ATOM 653 C CA . ASN A 1 81 ? 20.804 3.228 -50.112 1.00 86.50 81 ASN A CA 1
ATOM 654 C C . ASN A 1 81 ? 20.265 2.212 -51.121 1.00 86.50 81 ASN A C 1
ATOM 656 O O . ASN A 1 81 ? 19.689 2.600 -52.136 1.00 86.50 81 ASN A O 1
ATOM 660 N N . ASN A 1 82 ? 20.437 0.916 -50.847 1.00 78.44 82 ASN A N 1
ATOM 661 C CA . ASN A 1 82 ? 20.055 -0.149 -51.767 1.00 78.44 82 ASN A CA 1
ATOM 662 C C . ASN A 1 82 ? 19.401 -1.332 -51.023 1.00 78.44 82 ASN A C 1
ATOM 664 O O . ASN A 1 82 ? 20.114 -2.129 -50.413 1.00 78.44 82 ASN A O 1
ATOM 668 N N . PRO A 1 83 ? 18.060 -1.457 -51.042 1.00 82.25 83 PRO A N 1
ATOM 669 C CA . PRO A 1 83 ? 17.093 -0.509 -51.607 1.00 82.25 83 PRO A CA 1
ATOM 670 C C . PRO A 1 83 ? 17.000 0.800 -50.796 1.00 82.25 83 PRO A C 1
ATOM 672 O O . PRO A 1 83 ? 17.332 0.836 -49.611 1.00 82.25 83 PRO A O 1
ATOM 675 N N . SER A 1 84 ? 16.520 1.873 -51.435 1.00 88.81 84 SER A N 1
ATOM 676 C CA . SER A 1 84 ? 16.389 3.212 -50.837 1.00 88.81 84 SER A CA 1
ATOM 677 C C . SER A 1 84 ? 15.214 3.288 -49.849 1.00 88.81 84 SER A C 1
ATOM 679 O O . SER A 1 84 ? 14.077 3.620 -50.208 1.00 88.81 84 SER A O 1
ATOM 681 N N . VAL A 1 85 ? 15.472 2.928 -48.588 1.00 90.25 85 VAL A N 1
ATOM 682 C CA . VAL A 1 85 ? 14.448 2.794 -47.538 1.00 90.25 85 VAL A CA 1
ATOM 683 C C . VAL A 1 85 ? 14.906 3.352 -46.190 1.00 90.25 85 VAL A C 1
ATOM 685 O O . VAL A 1 85 ? 16.092 3.387 -45.872 1.00 90.25 85 VAL A O 1
ATOM 688 N N . LEU A 1 86 ? 13.938 3.744 -45.364 1.00 90.25 86 LEU A N 1
ATOM 689 C CA . LEU A 1 86 ? 14.109 4.008 -43.940 1.00 90.25 86 LEU A CA 1
ATOM 690 C C . LEU A 1 86 ? 13.590 2.812 -43.143 1.00 90.25 86 LEU A C 1
ATOM 692 O O . LEU A 1 86 ? 12.426 2.436 -43.274 1.00 90.25 86 LEU A O 1
ATOM 696 N N . ILE A 1 87 ? 14.433 2.247 -42.283 1.00 91.62 87 ILE A N 1
ATOM 697 C CA . ILE A 1 87 ? 14.048 1.226 -41.306 1.00 91.62 87 ILE A CA 1
ATOM 698 C C . ILE A 1 87 ? 13.913 1.915 -39.952 1.00 91.62 87 ILE A C 1
ATOM 700 O O . ILE A 1 87 ? 14.902 2.266 -39.304 1.00 91.62 87 ILE A O 1
ATOM 704 N N . CYS A 1 88 ? 12.677 2.113 -39.510 1.00 90.94 88 CYS A N 1
ATOM 705 C CA . CYS A 1 88 ? 12.368 2.677 -38.207 1.00 90.94 88 CYS A CA 1
ATOM 706 C C . CYS A 1 88 ? 12.148 1.552 -37.196 1.00 90.94 88 CYS A C 1
ATOM 708 O O . CYS A 1 88 ? 11.176 0.806 -37.289 1.00 90.94 88 CYS A O 1
ATOM 710 N N . ILE A 1 89 ? 13.014 1.478 -36.192 1.00 90.88 89 ILE A N 1
ATOM 711 C CA . ILE A 1 89 ? 12.962 0.501 -35.104 1.00 90.88 89 ILE A CA 1
ATOM 712 C C . ILE A 1 89 ? 12.495 1.211 -33.831 1.00 90.88 89 ILE A C 1
ATOM 714 O O . ILE A 1 89 ? 12.992 2.289 -33.492 1.00 90.88 89 ILE A O 1
ATOM 718 N N . LYS A 1 90 ? 11.559 0.590 -33.118 1.00 86.56 90 LYS A N 1
ATOM 719 C CA . LYS A 1 90 ? 11.050 0.978 -31.800 1.00 86.56 90 LYS A CA 1
ATOM 720 C C . LYS A 1 90 ? 10.944 -0.248 -30.902 1.00 86.56 90 LYS A C 1
ATOM 722 O O . LYS A 1 90 ? 10.968 -1.380 -31.374 1.00 86.56 90 LYS A O 1
ATOM 727 N N . GLU A 1 91 ? 10.794 -0.010 -29.603 1.00 81.25 91 GLU A N 1
ATOM 728 C CA . GLU A 1 91 ? 10.498 -1.053 -28.611 1.00 81.25 91 GLU A CA 1
ATOM 729 C C . GLU A 1 91 ? 11.532 -2.198 -28.592 1.00 81.25 91 GLU A C 1
ATOM 731 O O . GLU A 1 91 ? 11.243 -3.324 -28.198 1.00 81.25 91 GLU A O 1
ATOM 736 N N . ALA A 1 92 ? 12.766 -1.916 -29.010 1.00 80.56 92 ALA A N 1
ATOM 737 C CA . ALA A 1 92 ? 13.856 -2.868 -28.929 1.00 80.56 92 ALA A CA 1
ATOM 738 C C . ALA A 1 92 ? 14.512 -2.802 -27.543 1.00 80.56 92 ALA A C 1
ATOM 740 O O . ALA A 1 92 ? 14.644 -1.735 -26.939 1.00 80.56 92 ALA A O 1
ATOM 741 N N . SER A 1 93 ? 14.997 -3.943 -27.053 1.00 76.94 93 SER A N 1
ATOM 742 C CA . SER A 1 93 ? 15.909 -3.966 -25.906 1.00 76.94 93 SER A CA 1
ATOM 743 C C . SER A 1 93 ? 17.138 -3.106 -26.225 1.00 76.94 93 SER A C 1
ATOM 745 O O . SER A 1 93 ? 17.830 -3.381 -27.202 1.00 76.94 93 SER A O 1
ATOM 747 N N . VAL A 1 94 ? 17.417 -2.068 -25.423 1.00 75.88 94 VAL A N 1
ATOM 748 C CA . VAL A 1 94 ? 18.561 -1.151 -25.629 1.00 75.88 94 VAL A CA 1
ATOM 749 C C . VAL A 1 94 ? 19.890 -1.909 -25.799 1.00 75.88 94 VAL A C 1
ATOM 751 O O . VAL A 1 94 ? 20.634 -1.586 -26.724 1.00 75.88 94 VAL A O 1
ATOM 754 N N . PRO A 1 95 ? 20.189 -2.948 -24.997 1.00 76.62 95 PRO A N 1
ATOM 755 C CA . PRO A 1 95 ? 21.317 -3.859 -25.220 1.00 76.62 95 PRO A CA 1
ATOM 756 C C . PRO A 1 95 ? 21.387 -4.476 -26.605 1.00 76.62 95 PRO A C 1
ATOM 758 O O . PRO A 1 95 ? 22.398 -4.357 -27.297 1.00 76.62 95 PRO A O 1
ATOM 761 N N . ALA A 1 96 ? 20.301 -5.144 -26.995 1.00 83.25 96 ALA A N 1
ATOM 762 C CA . ALA A 1 96 ? 20.225 -5.864 -28.250 1.00 83.25 96 ALA A CA 1
ATOM 763 C C . ALA A 1 96 ? 20.320 -4.877 -29.412 1.00 83.25 96 ALA A C 1
ATOM 765 O O . ALA A 1 96 ? 21.019 -5.154 -30.378 1.00 83.25 96 ALA A O 1
ATOM 766 N N . LEU A 1 97 ? 19.702 -3.700 -29.273 1.00 87.75 97 LEU A N 1
ATOM 767 C CA . LEU A 1 97 ? 19.749 -2.629 -30.254 1.00 87.75 97 LEU A CA 1
ATOM 768 C C . LEU A 1 97 ? 21.158 -2.052 -30.408 1.00 87.75 97 LEU A C 1
ATOM 770 O O . LEU A 1 97 ? 21.629 -1.910 -31.529 1.00 87.75 97 LEU A O 1
ATOM 774 N N . ARG A 1 98 ? 21.857 -1.747 -29.308 1.00 88.25 98 ARG A N 1
ATOM 775 C CA . ARG A 1 98 ? 23.244 -1.248 -29.350 1.00 88.25 98 ARG A CA 1
ATOM 776 C C . ARG A 1 98 ? 24.184 -2.265 -29.985 1.00 88.25 98 ARG A C 1
ATOM 778 O O . ARG A 1 98 ? 24.979 -1.896 -30.842 1.00 88.25 98 ARG A O 1
ATOM 785 N N . ASN A 1 99 ? 24.068 -3.533 -29.592 1.00 89.62 99 ASN A N 1
ATOM 786 C CA . ASN A 1 99 ? 24.854 -4.614 -30.178 1.00 89.62 99 ASN A CA 1
ATOM 787 C C . ASN A 1 99 ? 24.538 -4.773 -31.677 1.00 89.62 99 ASN A C 1
ATOM 789 O O . ASN A 1 99 ? 25.447 -4.807 -32.499 1.00 89.62 99 ASN A O 1
ATOM 793 N N . PHE A 1 100 ? 23.254 -4.769 -32.045 1.00 92.50 100 PHE A N 1
ATOM 794 C CA . PHE A 1 100 ? 22.802 -4.871 -33.432 1.00 92.50 100 PHE A CA 1
ATOM 795 C C . PHE A 1 100 ? 23.337 -3.722 -34.292 1.00 92.50 100 PHE A C 1
ATOM 797 O O . PHE A 1 100 ? 23.907 -3.968 -35.349 1.00 92.50 100 PHE A O 1
ATOM 804 N N . ILE A 1 101 ? 23.215 -2.476 -33.822 1.00 93.38 101 ILE A N 1
ATOM 805 C CA . ILE A 1 101 ? 23.708 -1.291 -34.534 1.00 93.38 101 ILE A CA 1
ATOM 806 C C . ILE A 1 101 ? 25.231 -1.297 -34.646 1.00 93.38 101 ILE A C 1
ATOM 808 O O . ILE A 1 101 ? 25.746 -1.017 -35.722 1.00 93.38 101 ILE A O 1
ATOM 812 N N . SER A 1 102 ? 25.947 -1.677 -33.585 1.00 92.06 102 SER A N 1
ATOM 813 C CA . SER A 1 102 ? 27.407 -1.813 -33.623 1.00 92.06 102 SER A CA 1
ATOM 814 C C . SER A 1 102 ? 27.850 -2.825 -34.686 1.00 92.06 102 SER A C 1
ATOM 816 O O . SER A 1 102 ? 28.671 -2.501 -35.543 1.00 92.06 102 SER A O 1
ATOM 818 N N . LYS A 1 103 ? 27.246 -4.024 -34.708 1.00 91.50 103 LYS A N 1
ATOM 819 C CA . LYS A 1 103 ? 27.540 -5.051 -35.720 1.00 91.50 103 LYS A CA 1
ATOM 820 C C . LYS A 1 103 ? 27.172 -4.586 -37.134 1.00 91.50 103 LYS A C 1
ATOM 822 O O . LYS A 1 103 ? 27.968 -4.760 -38.049 1.00 91.50 103 LYS A O 1
ATOM 827 N N . LEU A 1 104 ? 26.018 -3.939 -37.309 1.00 91.38 104 LEU A N 1
ATOM 828 C CA . LEU A 1 104 ? 25.585 -3.398 -38.600 1.00 91.38 104 LEU A CA 1
ATOM 829 C C . LEU A 1 104 ? 26.545 -2.319 -39.133 1.00 91.38 104 LEU A C 1
ATOM 831 O O . LEU A 1 104 ? 26.864 -2.316 -40.319 1.00 91.38 104 LEU A O 1
ATOM 835 N N . GLN A 1 105 ? 27.032 -1.424 -38.269 1.00 90.31 105 GLN A N 1
ATOM 836 C CA . GLN A 1 105 ? 27.999 -0.388 -38.645 1.00 90.31 105 GLN A CA 1
ATOM 837 C C . GLN A 1 105 ? 29.331 -0.984 -39.099 1.00 90.31 105 GLN A C 1
ATOM 839 O O . GLN A 1 105 ? 29.875 -0.531 -40.103 1.00 90.31 105 GLN A O 1
ATOM 844 N N . LYS A 1 106 ? 29.839 -1.997 -38.388 1.00 88.94 106 LYS A N 1
ATOM 845 C CA . LYS A 1 106 ? 31.065 -2.716 -38.763 1.00 88.94 106 LYS A CA 1
ATOM 846 C C . LYS A 1 106 ? 30.934 -3.384 -40.131 1.00 88.94 106 LYS A C 1
ATOM 848 O O . LYS A 1 106 ? 31.755 -3.143 -41.010 1.00 88.94 106 LYS A O 1
ATOM 853 N N . ILE A 1 107 ? 29.834 -4.103 -40.357 1.00 87.88 107 ILE A N 1
ATOM 854 C CA . ILE A 1 107 ? 29.540 -4.725 -41.657 1.00 87.88 107 ILE A CA 1
ATOM 855 C C . ILE A 1 107 ? 29.457 -3.667 -42.764 1.00 87.88 107 ILE A C 1
ATOM 857 O O . ILE A 1 107 ? 30.065 -3.819 -43.817 1.00 87.88 107 ILE A O 1
ATOM 861 N N . SER A 1 108 ? 28.764 -2.548 -42.524 1.00 85.62 108 SER A N 1
ATOM 862 C CA . SER A 1 108 ? 28.641 -1.476 -43.523 1.00 85.62 108 SER A CA 1
ATOM 863 C C . SER A 1 108 ? 29.976 -0.794 -43.857 1.00 85.62 108 SER A C 1
ATOM 865 O O . SER A 1 108 ? 30.079 -0.151 -44.907 1.00 85.62 108 SER A O 1
ATOM 867 N N . LYS A 1 109 ? 30.988 -0.910 -42.987 1.00 86.06 109 LYS A N 1
ATOM 868 C CA . LYS A 1 109 ? 32.366 -0.460 -43.234 1.00 86.06 109 LYS A CA 1
ATOM 869 C C . LYS A 1 109 ? 33.225 -1.507 -43.955 1.00 86.06 109 LYS A C 1
ATOM 871 O O . LYS A 1 109 ? 34.294 -1.147 -44.440 1.00 86.06 109 LYS A O 1
ATOM 876 N N . GLY A 1 110 ? 32.746 -2.746 -44.077 1.00 82.94 110 GLY A N 1
ATOM 877 C CA . GLY A 1 110 ? 33.494 -3.881 -44.624 1.00 82.94 110 GLY A CA 1
ATOM 878 C C . GLY A 1 110 ? 34.380 -4.588 -43.594 1.00 82.94 110 GLY A C 1
ATOM 879 O O . GLY A 1 110 ? 35.358 -5.216 -43.975 1.00 82.94 110 GLY A O 1
ATOM 880 N N . GLU A 1 111 ? 34.089 -4.447 -42.298 1.00 84.94 111 GLU A N 1
ATOM 881 C CA . GLU A 1 111 ? 34.803 -5.165 -41.237 1.00 84.94 111 GLU A CA 1
ATOM 882 C C . GLU A 1 111 ? 34.213 -6.568 -41.030 1.00 84.94 111 GLU A C 1
ATOM 884 O O . GLU A 1 111 ? 32.994 -6.758 -41.105 1.00 84.94 111 GLU A O 1
ATOM 889 N N . GLU A 1 112 ? 35.060 -7.537 -40.674 1.00 81.19 112 GLU A N 1
ATOM 890 C CA . GLU A 1 112 ? 34.598 -8.878 -40.323 1.00 81.19 112 GLU A CA 1
ATOM 891 C C . GLU A 1 112 ? 33.873 -8.881 -38.962 1.00 81.19 112 GLU A C 1
ATOM 893 O O . GLU A 1 112 ? 34.331 -8.303 -37.971 1.00 81.19 112 GLU A O 1
ATOM 898 N N . VAL A 1 113 ? 32.712 -9.542 -38.899 1.00 85.62 113 VAL A N 1
ATOM 899 C CA . VAL A 1 113 ? 31.877 -9.608 -37.692 1.00 85.62 113 VAL A CA 1
ATOM 900 C C . VAL A 1 113 ? 31.433 -11.037 -37.398 1.00 85.62 113 VAL A C 1
ATOM 902 O O . VAL A 1 113 ? 30.911 -11.739 -38.266 1.00 85.62 113 VAL A O 1
ATOM 905 N N . ILE A 1 114 ? 31.560 -11.435 -36.129 1.00 84.31 114 ILE A N 1
ATOM 906 C CA . ILE A 1 114 ? 31.025 -12.694 -35.602 1.00 84.31 114 ILE A CA 1
ATOM 907 C C . ILE A 1 114 ? 29.547 -12.502 -35.228 1.00 84.31 114 ILE A C 1
ATOM 909 O O . ILE A 1 114 ? 29.175 -11.630 -34.427 1.00 84.31 114 ILE A O 1
ATOM 913 N N . LEU A 1 115 ? 28.681 -13.326 -35.816 1.00 84.25 115 LEU A N 1
ATOM 914 C CA . LEU A 1 115 ? 27.243 -13.335 -35.561 1.00 84.25 115 LEU A CA 1
ATOM 915 C C . LEU A 1 115 ? 26.860 -14.601 -34.801 1.00 84.25 115 LEU A C 1
ATOM 917 O O . LEU A 1 115 ? 27.228 -15.694 -35.205 1.00 84.25 115 LEU A O 1
ATOM 921 N N . ASP A 1 116 ? 26.070 -14.444 -33.742 1.00 78.06 116 ASP A N 1
ATOM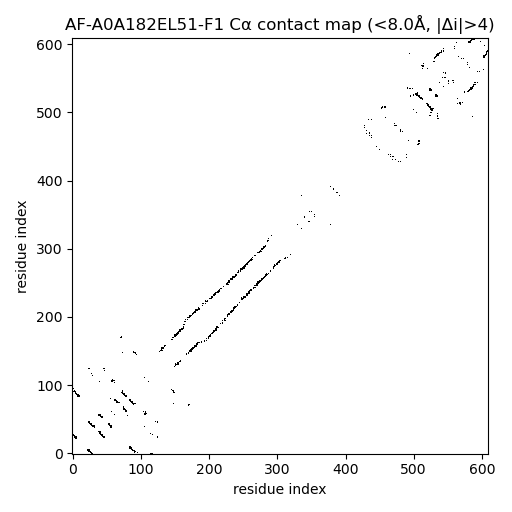 922 C CA . ASP A 1 116 ? 25.526 -15.580 -32.996 1.00 78.06 116 ASP A CA 1
ATOM 923 C C . ASP A 1 116 ? 24.549 -16.370 -33.881 1.00 78.06 116 ASP A C 1
ATOM 925 O O . ASP A 1 116 ? 23.778 -15.755 -34.645 1.00 78.06 116 ASP A O 1
ATOM 929 N N . GLU A 1 117 ? 24.562 -17.702 -33.754 1.00 71.19 117 GLU A N 1
ATOM 930 C CA . GLU A 1 117 ? 23.632 -18.594 -34.449 1.00 71.19 117 GLU A CA 1
ATOM 931 C C . GLU A 1 117 ? 22.180 -18.226 -34.110 1.00 71.19 117 GLU A C 1
ATOM 933 O O . GLU A 1 117 ? 21.798 -18.023 -32.954 1.00 71.19 117 GLU A O 1
ATOM 938 N N . GLY A 1 118 ? 21.367 -18.054 -35.154 1.00 64.94 118 GLY A N 1
ATOM 939 C CA . GLY A 1 118 ? 19.958 -17.702 -35.013 1.00 64.94 118 GLY A CA 1
ATOM 940 C C . GLY A 1 118 ? 19.102 -18.943 -34.776 1.00 64.94 118 GLY A C 1
ATOM 941 O O . GLY A 1 118 ? 19.294 -19.952 -35.442 1.00 64.94 118 GLY A O 1
ATOM 942 N N . LYS A 1 119 ? 18.122 -18.848 -33.873 1.00 77.50 119 LYS A N 1
ATOM 943 C CA . LYS A 1 119 ? 17.067 -19.862 -33.713 1.00 77.50 119 LYS A CA 1
ATOM 944 C C . LYS A 1 119 ? 16.000 -19.700 -34.800 1.00 77.50 119 LYS A C 1
ATOM 946 O O . LYS A 1 119 ? 15.817 -18.594 -35.307 1.00 77.50 119 LYS A O 1
ATOM 951 N N . GLU A 1 120 ? 15.274 -20.758 -35.145 1.00 79.12 120 GLU A N 1
ATOM 952 C CA . GLU A 1 120 ? 14.113 -20.618 -36.032 1.00 79.12 120 GLU A CA 1
ATOM 953 C C . GLU A 1 120 ? 13.064 -19.676 -35.430 1.00 79.12 120 GLU A C 1
ATOM 955 O O . GLU A 1 120 ? 12.833 -19.669 -34.220 1.00 79.12 120 GLU A O 1
ATOM 960 N N . VAL A 1 121 ? 12.452 -18.855 -36.286 1.00 79.00 121 VAL A N 1
ATOM 961 C CA . VAL A 1 121 ? 11.392 -17.928 -35.884 1.00 79.00 121 VAL A CA 1
ATOM 962 C C . VAL A 1 121 ? 10.057 -18.666 -35.867 1.00 79.00 121 VAL A C 1
ATOM 964 O O . VAL A 1 121 ? 9.581 -19.154 -36.887 1.00 79.00 121 VAL A O 1
ATOM 967 N N . THR A 1 122 ? 9.430 -18.700 -34.701 1.00 79.56 122 THR A N 1
ATOM 968 C CA . THR A 1 122 ? 8.135 -19.322 -34.419 1.00 79.56 122 THR A CA 1
ATOM 969 C C . THR A 1 122 ? 7.034 -18.269 -34.257 1.00 79.56 122 THR A C 1
ATOM 971 O O . THR A 1 122 ? 7.294 -17.087 -34.027 1.00 79.56 122 THR A O 1
ATOM 974 N N . SER A 1 123 ? 5.763 -18.689 -34.305 1.00 70.00 123 SER A N 1
ATOM 975 C CA . SER A 1 123 ? 4.617 -17.794 -34.049 1.00 70.00 123 SER A CA 1
ATOM 976 C C . SER A 1 123 ? 4.700 -17.090 -32.680 1.00 70.00 123 SER A C 1
ATOM 978 O O . SER A 1 123 ? 4.254 -15.951 -32.549 1.00 70.00 123 SER A O 1
ATOM 980 N N . ASN A 1 124 ? 5.319 -17.730 -31.679 1.00 68.94 124 ASN A N 1
ATOM 981 C CA . ASN A 1 124 ? 5.499 -17.168 -30.336 1.00 68.94 124 ASN A CA 1
ATOM 982 C C . ASN A 1 124 ? 6.489 -15.995 -30.303 1.00 68.94 124 ASN A C 1
ATOM 984 O O . ASN A 1 124 ? 6.434 -15.174 -29.387 1.00 68.94 124 ASN A O 1
ATOM 988 N N . ASP A 1 125 ? 7.374 -15.872 -31.293 1.00 70.69 125 ASP A N 1
ATOM 989 C CA . ASP A 1 125 ? 8.350 -14.784 -31.345 1.00 70.69 125 ASP A CA 1
ATOM 990 C C . ASP A 1 125 ? 7.725 -13.428 -31.717 1.00 70.69 125 ASP A C 1
ATOM 992 O O . ASP A 1 125 ? 8.325 -12.385 -31.448 1.00 70.69 125 ASP A O 1
ATOM 996 N N . PHE A 1 126 ? 6.502 -13.436 -32.264 1.00 70.44 126 PHE A N 1
ATOM 997 C CA . PHE A 1 126 ? 5.698 -12.241 -32.560 1.00 70.44 126 PHE A CA 1
ATOM 998 C C . PHE A 1 126 ? 4.715 -11.871 -31.445 1.00 70.44 126 PHE A C 1
ATOM 1000 O O . PHE A 1 126 ? 3.965 -10.897 -31.597 1.00 70.44 126 PHE A O 1
ATOM 1007 N N . ALA A 1 127 ? 4.694 -12.635 -30.344 1.00 62.56 127 ALA A N 1
ATOM 1008 C CA . ALA A 1 127 ? 3.867 -12.325 -29.188 1.00 62.56 127 ALA A CA 1
ATOM 1009 C C . ALA A 1 127 ? 4.107 -10.874 -28.754 1.00 62.56 127 ALA A C 1
ATOM 1011 O O . ALA A 1 127 ? 5.243 -10.392 -28.738 1.00 62.56 127 ALA A O 1
ATOM 1012 N N . SER A 1 128 ? 3.025 -10.167 -28.421 1.00 64.62 128 SER A N 1
ATOM 1013 C CA . SER A 1 128 ? 3.107 -8.776 -27.980 1.00 64.62 128 SER A CA 1
ATOM 1014 C C . SER A 1 128 ? 4.121 -8.639 -26.848 1.00 64.62 128 SER A C 1
ATOM 1016 O O . SER A 1 128 ? 4.116 -9.455 -25.921 1.00 64.62 128 SER A O 1
ATOM 1018 N N . PHE A 1 129 ? 4.956 -7.600 -26.905 1.00 67.81 129 PHE A N 1
ATOM 1019 C CA . PHE A 1 129 ? 5.922 -7.310 -25.852 1.00 67.81 129 PHE A CA 1
ATOM 1020 C C . PHE A 1 129 ? 5.252 -7.368 -24.477 1.00 67.81 129 PHE A C 1
ATOM 1022 O O . PHE A 1 129 ? 4.191 -6.773 -24.269 1.00 67.81 129 PHE A O 1
ATOM 1029 N N . ARG A 1 130 ? 5.858 -8.100 -23.531 1.00 70.12 130 ARG A N 1
ATOM 1030 C CA . ARG A 1 130 ? 5.349 -8.159 -22.158 1.00 70.12 130 ARG A CA 1
ATOM 1031 C C . ARG A 1 130 ? 5.423 -6.756 -21.563 1.00 70.12 130 ARG A C 1
ATOM 1033 O O . ARG A 1 130 ? 6.500 -6.261 -21.250 1.00 70.12 130 ARG A O 1
ATOM 1040 N N . LYS A 1 131 ? 4.261 -6.119 -21.433 1.00 83.69 131 LYS A N 1
ATOM 1041 C CA . LYS A 1 131 ? 4.108 -4.774 -20.862 1.00 83.69 131 LYS A CA 1
ATOM 1042 C C . LYS A 1 131 ? 4.225 -4.771 -19.342 1.00 83.69 131 LYS A C 1
ATOM 1044 O O . LYS A 1 131 ? 4.529 -3.728 -18.778 1.00 83.69 131 LYS A O 1
ATOM 1049 N N . ARG A 1 132 ? 4.027 -5.927 -18.707 1.00 87.12 132 ARG A N 1
ATOM 1050 C CA . ARG A 1 132 ? 4.168 -6.146 -17.269 1.00 87.12 132 ARG A CA 1
ATOM 1051 C C . ARG A 1 132 ? 5.306 -7.116 -16.998 1.00 87.12 132 ARG A C 1
ATOM 1053 O O . ARG A 1 132 ? 5.358 -8.196 -17.590 1.00 87.12 132 ARG A O 1
ATOM 1060 N N . LEU A 1 133 ? 6.192 -6.729 -16.093 1.00 85.06 133 LEU A N 1
ATOM 1061 C CA . LEU A 1 133 ? 7.331 -7.522 -15.666 1.00 85.06 133 LEU A CA 1
ATOM 1062 C C . LEU A 1 133 ? 7.355 -7.583 -14.141 1.00 85.06 133 LEU A C 1
ATOM 1064 O O . LEU A 1 133 ? 7.380 -6.552 -13.474 1.00 85.06 133 LEU A O 1
ATOM 1068 N N . VAL A 1 134 ? 7.348 -8.805 -13.613 1.00 87.38 134 VAL A N 1
ATOM 1069 C CA . VAL A 1 134 ? 7.410 -9.083 -12.177 1.00 87.38 134 VAL A CA 1
ATOM 1070 C C . VAL A 1 134 ? 8.735 -9.768 -11.881 1.00 87.38 134 VAL A C 1
ATOM 1072 O O . VAL A 1 134 ? 9.049 -10.802 -12.477 1.00 87.38 134 VAL A O 1
ATOM 1075 N N . MET A 1 135 ? 9.515 -9.166 -10.992 1.00 86.56 135 MET A N 1
ATOM 1076 C CA . MET A 1 135 ? 10.717 -9.753 -10.420 1.00 86.56 135 MET A CA 1
ATOM 1077 C C . MET A 1 135 ? 10.353 -10.354 -9.070 1.00 86.56 135 MET A C 1
ATOM 1079 O O . MET A 1 135 ? 9.894 -9.634 -8.191 1.00 86.56 135 MET A O 1
ATOM 1083 N N . THR A 1 136 ? 10.578 -11.652 -8.898 1.00 84.38 136 THR A N 1
ATOM 1084 C CA . THR A 1 136 ? 10.293 -12.354 -7.633 1.00 84.38 136 THR A CA 1
ATOM 1085 C C . THR A 1 136 ? 11.551 -12.623 -6.815 1.00 84.38 136 THR A C 1
ATOM 1087 O O . THR A 1 136 ? 11.477 -13.119 -5.696 1.00 84.38 136 THR A O 1
ATOM 1090 N N . SER A 1 137 ? 12.736 -12.326 -7.360 1.00 86.81 137 SER A N 1
ATOM 1091 C CA . SER A 1 137 ? 13.997 -12.525 -6.650 1.00 86.81 137 SER A CA 1
ATOM 1092 C C . SER A 1 137 ? 15.105 -11.586 -7.115 1.00 86.81 137 SER A C 1
ATOM 1094 O O . SER A 1 137 ? 15.166 -11.140 -8.265 1.00 86.81 137 SER A O 1
ATOM 1096 N N . LYS A 1 138 ? 16.084 -11.382 -6.229 1.00 88.81 138 LYS A N 1
ATOM 1097 C CA . LYS A 1 138 ? 17.310 -10.631 -6.529 1.00 88.81 138 LYS A CA 1
ATOM 1098 C C . LYS A 1 138 ? 18.157 -11.282 -7.630 1.00 88.81 138 LYS A C 1
ATOM 1100 O O . LYS A 1 138 ? 18.910 -10.587 -8.307 1.00 88.81 138 LYS A O 1
ATOM 1105 N N . LYS A 1 139 ? 18.058 -12.605 -7.820 1.00 84.44 139 LYS A N 1
ATOM 1106 C CA . LYS A 1 139 ? 18.751 -13.326 -8.902 1.00 84.44 139 LYS A CA 1
ATOM 1107 C C . LYS A 1 139 ? 18.202 -12.904 -10.264 1.00 84.44 139 LYS A C 1
ATOM 1109 O O . LYS A 1 139 ? 18.976 -12.436 -11.090 1.00 84.44 139 LYS A O 1
ATOM 1114 N N . GLN A 1 140 ? 16.882 -12.971 -10.436 1.00 82.06 140 GLN A N 1
ATOM 1115 C CA . GLN A 1 140 ? 16.199 -12.544 -11.660 1.00 82.06 140 GLN A CA 1
ATOM 1116 C C . GLN A 1 140 ? 16.499 -11.069 -11.973 1.00 82.06 140 GLN A C 1
ATOM 1118 O O . GLN A 1 140 ? 16.855 -10.719 -13.092 1.00 82.06 140 GLN A O 1
ATOM 1123 N N . TYR A 1 141 ? 16.482 -10.206 -10.954 1.00 88.00 141 TYR A N 1
ATOM 1124 C CA . TYR A 1 141 ? 16.860 -8.799 -11.101 1.00 88.00 141 TYR A CA 1
ATOM 1125 C C . TYR A 1 141 ? 18.291 -8.596 -11.645 1.00 88.00 141 TYR A C 1
ATOM 1127 O O . TYR A 1 141 ? 18.534 -7.734 -12.495 1.00 88.00 141 TYR A O 1
ATOM 1135 N N . ARG A 1 142 ? 19.262 -9.397 -11.184 1.00 85.44 142 ARG A N 1
ATOM 1136 C CA . ARG A 1 142 ? 20.665 -9.315 -11.637 1.00 85.44 142 ARG A CA 1
ATOM 1137 C C . ARG A 1 142 ? 20.852 -9.726 -13.098 1.00 85.44 142 ARG A C 1
ATOM 1139 O O . ARG A 1 142 ? 21.832 -9.298 -13.704 1.00 85.44 142 ARG A O 1
ATOM 1146 N N . GLU A 1 143 ? 19.938 -10.502 -13.676 1.00 78.88 143 GLU A N 1
ATOM 1147 C CA . GLU A 1 143 ? 19.981 -10.876 -15.097 1.00 78.88 143 GLU A CA 1
ATOM 1148 C C . GLU A 1 143 ? 19.717 -9.662 -16.007 1.00 78.88 143 GLU A C 1
ATOM 1150 O O . GLU A 1 143 ? 20.264 -9.569 -17.106 1.00 78.88 143 GLU A O 1
ATOM 1155 N N . HIS A 1 144 ? 19.006 -8.644 -15.511 1.00 79.75 144 HIS A N 1
ATOM 1156 C CA . HIS A 1 144 ? 18.741 -7.385 -16.214 1.00 79.75 144 HIS A CA 1
ATOM 1157 C C . HIS A 1 144 ? 19.901 -6.374 -16.105 1.00 79.75 144 HIS A C 1
ATOM 1159 O O . HIS A 1 144 ? 19.695 -5.189 -15.825 1.00 79.75 144 HIS A O 1
ATOM 1165 N N . LYS A 1 145 ? 21.149 -6.815 -16.330 1.00 74.12 145 LYS A N 1
ATOM 1166 C CA . LYS A 1 145 ? 22.384 -6.012 -16.141 1.00 74.12 145 LYS A CA 1
ATOM 1167 C C . LYS A 1 145 ? 22.377 -4.657 -16.847 1.00 74.12 145 LYS A C 1
ATOM 1169 O O . LYS A 1 145 ? 22.987 -3.709 -16.373 1.00 74.12 145 LYS A O 1
ATOM 1174 N N . LEU A 1 146 ? 21.682 -4.565 -17.973 1.00 70.31 146 LEU A N 1
ATOM 1175 C CA . LEU A 1 146 ? 21.686 -3.388 -18.838 1.00 70.31 146 LEU A CA 1
ATOM 1176 C C . LEU A 1 146 ? 20.388 -2.564 -18.756 1.00 70.31 146 LEU A C 1
ATOM 1178 O O . LEU A 1 146 ? 20.183 -1.646 -19.547 1.00 70.31 146 LEU A O 1
ATOM 1182 N N . GLY A 1 147 ? 19.525 -2.893 -17.794 1.00 81.62 147 GLY A N 1
ATOM 1183 C CA . GLY A 1 147 ? 18.286 -2.189 -17.494 1.00 81.62 147 GLY A CA 1
ATOM 1184 C C . GLY A 1 147 ? 17.037 -2.772 -18.136 1.00 81.62 147 GLY A C 1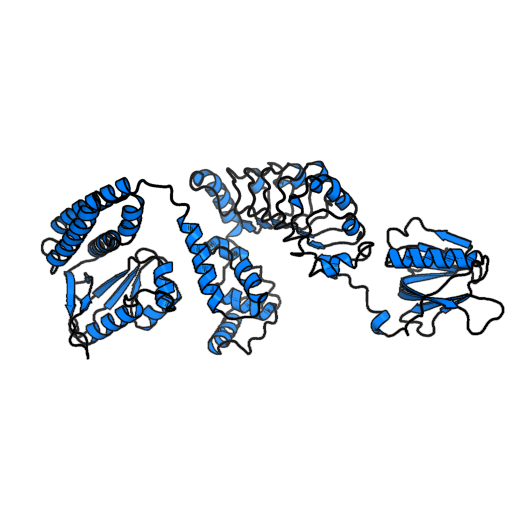
ATOM 1185 O O . GLY A 1 147 ? 17.038 -3.886 -18.665 1.00 81.62 147 GLY A O 1
ATOM 1186 N N . PHE A 1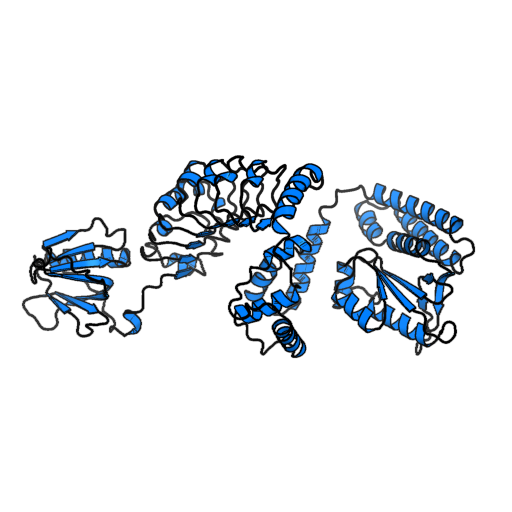 148 ? 15.945 -2.020 -18.010 1.00 84.38 148 PHE A N 1
ATOM 1187 C CA . PHE A 1 148 ? 14.603 -2.468 -18.368 1.00 84.38 148 PHE A CA 1
ATOM 1188 C C . PHE A 1 148 ? 14.162 -1.894 -19.721 1.00 84.38 148 PHE A C 1
ATOM 1190 O O . PHE A 1 148 ? 14.583 -0.792 -20.085 1.00 84.38 148 PHE A O 1
ATOM 1197 N N . PRO A 1 149 ? 13.336 -2.620 -20.497 1.00 77.38 149 PRO A N 1
ATOM 1198 C CA . PRO A 1 149 ? 12.893 -2.140 -21.801 1.00 77.38 149 PRO A CA 1
ATOM 1199 C C . PRO A 1 149 ? 12.066 -0.851 -21.703 1.00 77.38 149 PRO A C 1
ATOM 1201 O O . PRO A 1 149 ? 11.194 -0.728 -20.846 1.00 77.38 149 PRO A O 1
ATOM 1204 N N . SER A 1 150 ? 12.283 0.088 -22.627 1.00 78.00 150 SER A N 1
ATOM 1205 C CA . SER A 1 150 ? 11.615 1.402 -22.636 1.00 78.00 150 SER A CA 1
ATOM 1206 C C . SER A 1 150 ? 10.098 1.336 -22.832 1.00 78.00 150 SER A C 1
ATOM 1208 O O . SER A 1 150 ? 9.396 2.259 -22.422 1.00 78.00 150 SER A O 1
ATOM 1210 N N . TYR A 1 151 ? 9.590 0.258 -23.437 1.00 77.62 151 TYR A N 1
ATOM 1211 C CA . TYR A 1 151 ? 8.164 0.007 -23.680 1.00 77.62 151 TYR A CA 1
ATOM 1212 C C . TYR A 1 151 ? 7.418 -0.574 -22.472 1.00 77.62 151 TYR A C 1
ATOM 1214 O O . TYR A 1 151 ? 6.196 -0.725 -22.524 1.00 77.62 151 TYR A O 1
ATOM 1222 N N . LEU A 1 152 ? 8.139 -0.971 -21.418 1.00 86.56 152 LEU A N 1
ATOM 1223 C CA . LEU A 1 152 ? 7.543 -1.605 -20.251 1.00 86.56 152 LEU A CA 1
ATOM 1224 C C . LEU A 1 152 ? 6.573 -0.626 -19.573 1.00 86.56 152 LEU A C 1
ATOM 1226 O O . LEU A 1 152 ? 6.912 0.535 -19.363 1.00 86.56 152 LEU A O 1
ATOM 1230 N N . GLN A 1 153 ? 5.365 -1.094 -19.258 1.00 89.94 153 GLN A N 1
ATOM 1231 C CA . GLN A 1 153 ? 4.302 -0.292 -18.644 1.00 89.94 153 GLN A CA 1
ATOM 1232 C C . GLN A 1 153 ? 4.162 -0.572 -17.149 1.00 89.94 153 GLN A C 1
ATOM 1234 O O . GLN A 1 153 ? 3.801 0.326 -16.395 1.00 89.94 153 GLN A O 1
ATOM 1239 N N . GLU A 1 154 ? 4.485 -1.782 -16.705 1.00 91.94 154 GLU A N 1
ATOM 1240 C CA . GLU A 1 154 ? 4.459 -2.149 -15.296 1.00 91.94 154 GLU A CA 1
ATOM 1241 C C . GLU A 1 154 ? 5.733 -2.897 -14.921 1.00 91.94 154 GLU A C 1
ATOM 1243 O O . GLU A 1 154 ? 6.063 -3.926 -15.521 1.00 91.94 154 GLU A O 1
ATOM 1248 N N . LEU A 1 155 ? 6.431 -2.389 -13.912 1.00 94.50 155 LEU A N 1
ATOM 1249 C CA . LEU A 1 155 ? 7.583 -3.039 -13.304 1.00 94.50 155 LEU A CA 1
ATOM 1250 C C . LEU A 1 155 ? 7.290 -3.255 -11.824 1.00 94.50 155 LEU A C 1
ATOM 1252 O O . LEU A 1 155 ? 7.085 -2.293 -11.088 1.00 94.50 155 LEU A O 1
ATOM 1256 N N . ILE A 1 156 ? 7.264 -4.519 -11.412 1.00 93.00 156 ILE A N 1
ATOM 1257 C CA . ILE A 1 156 ? 6.989 -4.927 -10.035 1.00 93.00 156 ILE A CA 1
ATOM 1258 C C . ILE A 1 156 ? 8.219 -5.650 -9.507 1.00 93.00 156 ILE A C 1
ATOM 1260 O O . ILE A 1 156 ? 8.628 -6.673 -10.055 1.00 93.00 156 ILE A O 1
ATOM 1264 N N . MET A 1 157 ? 8.817 -5.097 -8.461 1.00 94.31 157 MET A N 1
ATOM 1265 C CA . MET A 1 157 ? 10.024 -5.595 -7.803 1.00 94.31 157 MET A CA 1
ATOM 1266 C C . MET A 1 157 ? 9.824 -5.583 -6.285 1.00 94.31 157 MET A C 1
ATOM 1268 O O . MET A 1 157 ? 10.687 -5.121 -5.540 1.00 94.31 157 MET A O 1
ATOM 1272 N N . SER A 1 158 ? 8.662 -6.067 -5.849 1.00 90.19 158 SER A N 1
ATOM 1273 C CA . SER A 1 158 ? 8.279 -6.123 -4.442 1.00 90.19 158 SER A CA 1
ATOM 1274 C C . SER A 1 158 ? 9.038 -7.235 -3.709 1.00 90.19 158 SER A C 1
ATOM 1276 O O . SER A 1 158 ? 9.169 -8.336 -4.246 1.00 90.19 158 SER A O 1
ATOM 1278 N N . ASN A 1 159 ? 9.524 -6.969 -2.495 1.00 90.94 159 ASN A N 1
ATOM 1279 C CA . ASN A 1 159 ? 10.100 -7.980 -1.599 1.00 90.94 159 ASN A CA 1
ATOM 1280 C C . ASN A 1 159 ? 11.331 -8.731 -2.144 1.00 90.94 159 ASN A C 1
ATOM 1282 O O . ASN A 1 159 ? 11.531 -9.914 -1.868 1.00 90.94 159 ASN A O 1
ATOM 1286 N N . ILE A 1 160 ? 12.203 -8.056 -2.909 1.00 90.88 160 ILE A N 1
ATOM 1287 C CA . ILE A 1 160 ? 13.415 -8.688 -3.475 1.00 90.88 160 ILE A CA 1
ATOM 1288 C C . ILE A 1 160 ? 14.730 -8.237 -2.814 1.00 90.88 160 ILE A C 1
ATOM 1290 O O . ILE A 1 160 ? 15.818 -8.620 -3.263 1.00 90.88 160 ILE A O 1
ATOM 1294 N N . GLY A 1 161 ? 14.659 -7.436 -1.747 1.00 92.25 161 GLY A N 1
ATOM 1295 C CA . GLY A 1 161 ? 15.816 -7.024 -0.947 1.00 92.25 161 GLY A CA 1
ATOM 1296 C C . GLY A 1 161 ? 16.766 -6.057 -1.664 1.00 92.25 161 GLY A C 1
ATOM 1297 O O . GLY A 1 161 ? 17.998 -6.189 -1.562 1.00 92.25 161 GLY A O 1
ATOM 1298 N N . LEU A 1 162 ? 16.220 -5.117 -2.438 1.00 94.75 162 LEU A N 1
ATOM 1299 C CA . LEU A 1 162 ? 16.960 -3.970 -2.972 1.00 94.75 162 LEU A CA 1
ATOM 1300 C C . LEU A 1 162 ? 17.288 -3.012 -1.825 1.00 94.75 162 LEU A C 1
ATOM 1302 O O . LEU A 1 162 ? 16.412 -2.668 -1.048 1.00 94.75 162 LEU A O 1
ATOM 1306 N N . ALA A 1 163 ? 18.543 -2.582 -1.716 1.00 94.81 163 ALA A N 1
ATOM 1307 C CA . ALA A 1 163 ? 18.996 -1.682 -0.646 1.00 94.81 163 ALA A CA 1
ATOM 1308 C C . ALA A 1 163 ? 19.441 -0.308 -1.168 1.00 94.81 163 ALA A C 1
ATOM 1310 O O . ALA A 1 163 ? 19.909 0.534 -0.413 1.00 94.81 163 ALA A O 1
ATOM 1311 N N . SER A 1 164 ? 19.371 -0.094 -2.481 1.00 94.44 164 SER A N 1
ATOM 1312 C CA . SER A 1 164 ? 19.765 1.158 -3.109 1.00 94.44 164 SER A CA 1
ATOM 1313 C C . SER A 1 164 ? 19.002 1.368 -4.405 1.00 94.44 164 SER A C 1
ATOM 1315 O O . SER A 1 164 ? 18.571 0.417 -5.065 1.00 94.44 164 SER A O 1
ATOM 1317 N N . VAL A 1 165 ? 18.841 2.640 -4.755 1.00 95.75 165 VAL A N 1
ATOM 1318 C CA . VAL A 1 165 ? 18.202 3.062 -5.997 1.00 95.75 165 VAL A CA 1
ATOM 1319 C C . VAL A 1 165 ? 19.106 2.747 -7.182 1.00 95.75 165 VAL A C 1
ATOM 1321 O O . VAL A 1 165 ? 20.292 3.088 -7.176 1.00 95.75 165 VAL A O 1
ATOM 1324 N N . ASP A 1 166 ? 18.540 2.128 -8.214 1.00 93.88 166 ASP A N 1
ATOM 1325 C CA . ASP A 1 166 ? 19.265 1.755 -9.422 1.00 93.88 166 ASP A CA 1
ATOM 1326 C C . ASP A 1 166 ? 18.806 2.585 -10.622 1.00 93.88 166 ASP A C 1
ATOM 1328 O O . ASP A 1 166 ? 17.622 2.638 -10.963 1.00 93.88 166 ASP A O 1
ATOM 1332 N N . SER A 1 167 ? 19.762 3.203 -11.316 1.00 89.25 167 SER A N 1
ATOM 1333 C CA . SER A 1 167 ? 19.477 4.057 -12.472 1.00 89.25 167 SER A CA 1
ATOM 1334 C C . SER A 1 167 ? 18.798 3.302 -13.621 1.00 89.25 167 SER A C 1
ATOM 1336 O O . SER A 1 167 ? 18.109 3.906 -14.448 1.00 89.25 167 SER A O 1
ATOM 1338 N N . ARG A 1 168 ? 18.946 1.971 -13.654 1.00 89.56 168 ARG A N 1
ATOM 1339 C CA . ARG A 1 168 ? 18.349 1.078 -14.650 1.00 89.56 168 ARG A CA 1
ATOM 1340 C C . ARG A 1 168 ? 16.823 1.129 -14.690 1.00 89.56 168 ARG A C 1
ATOM 1342 O O . ARG A 1 168 ? 16.259 0.902 -15.761 1.00 89.56 168 ARG A O 1
ATOM 1349 N N . TRP A 1 169 ? 16.155 1.422 -13.572 1.00 93.88 169 TRP A N 1
ATOM 1350 C CA . TRP A 1 169 ? 14.686 1.478 -13.493 1.00 93.88 169 TRP A CA 1
ATOM 1351 C C . TRP A 1 169 ? 14.127 2.594 -14.372 1.00 93.88 169 TRP A C 1
ATOM 1353 O O . TRP A 1 169 ? 13.163 2.405 -15.112 1.00 93.88 169 TRP A O 1
ATOM 1363 N N . PHE A 1 170 ? 14.811 3.736 -14.369 1.00 92.50 170 PHE A N 1
ATOM 1364 C CA . PHE A 1 170 ? 14.387 4.957 -15.048 1.00 92.50 170 PHE A CA 1
ATOM 1365 C C . PHE A 1 170 ? 14.642 4.939 -16.567 1.00 92.50 170 PHE A C 1
ATOM 1367 O O . PHE A 1 170 ? 14.343 5.907 -17.268 1.00 92.50 170 PHE A O 1
ATOM 1374 N N . GLY A 1 171 ? 15.187 3.834 -17.094 1.00 83.50 171 GLY A N 1
ATOM 1375 C CA . GLY A 1 171 ? 15.258 3.558 -18.532 1.00 83.50 171 GLY A CA 1
ATOM 1376 C C . GLY A 1 171 ? 13.926 3.087 -19.130 1.00 83.50 171 GLY A C 1
ATOM 1377 O O . GLY A 1 171 ? 13.708 3.241 -20.333 1.00 83.50 171 GLY A O 1
ATOM 1378 N N . ALA A 1 172 ? 13.014 2.568 -18.303 1.00 88.31 172 ALA A N 1
ATOM 1379 C CA . ALA A 1 172 ? 11.685 2.131 -18.717 1.00 88.31 172 ALA A CA 1
ATOM 1380 C C . ALA A 1 172 ? 10.716 3.326 -18.825 1.00 88.31 172 ALA A C 1
ATOM 1382 O O . ALA A 1 172 ? 9.787 3.490 -18.043 1.00 88.31 172 ALA A O 1
ATOM 1383 N N . THR A 1 173 ? 10.951 4.209 -19.795 1.00 86.88 173 THR A N 1
ATOM 1384 C CA . THR A 1 173 ? 10.280 5.520 -19.891 1.00 86.88 173 THR A CA 1
ATOM 1385 C C . THR A 1 173 ? 8.764 5.463 -20.114 1.00 86.88 173 THR A C 1
ATOM 1387 O O . THR A 1 173 ? 8.093 6.468 -19.898 1.00 86.88 173 THR A O 1
ATOM 1390 N N . SER A 1 174 ? 8.214 4.320 -20.538 1.00 88.00 174 SER A N 1
ATOM 1391 C CA . SER A 1 174 ? 6.765 4.124 -20.732 1.00 88.00 174 SER A CA 1
ATOM 1392 C C . SER A 1 174 ? 6.047 3.559 -19.499 1.00 88.00 174 SER A C 1
ATOM 1394 O O . SER A 1 174 ? 4.883 3.159 -19.607 1.00 88.00 174 SER A O 1
ATOM 1396 N N . LEU A 1 175 ? 6.718 3.496 -18.340 1.00 94.56 175 LEU A N 1
ATOM 1397 C CA . LEU A 1 175 ? 6.127 2.966 -17.114 1.00 94.56 175 LEU A CA 1
ATOM 1398 C C . LEU A 1 175 ? 4.915 3.787 -16.678 1.00 94.56 175 LEU A C 1
ATOM 1400 O O . LEU A 1 175 ? 4.971 5.007 -16.580 1.00 94.56 175 LEU A O 1
ATOM 1404 N N . HIS A 1 176 ? 3.839 3.069 -16.379 1.00 93.31 176 HIS A N 1
ATOM 1405 C CA . HIS A 1 176 ? 2.612 3.549 -15.755 1.00 93.31 176 HIS A CA 1
ATOM 1406 C C . HIS A 1 176 ? 2.529 3.106 -14.292 1.00 93.31 176 HIS A C 1
ATOM 1408 O O . HIS A 1 176 ? 1.945 3.819 -13.480 1.00 93.31 176 HIS A O 1
ATOM 1414 N N . ARG A 1 177 ? 3.122 1.956 -13.949 1.00 94.88 177 ARG A N 1
ATOM 1415 C CA . ARG A 1 177 ? 3.212 1.441 -12.581 1.00 94.88 177 ARG A CA 1
ATOM 1416 C C . ARG A 1 177 ? 4.641 1.024 -12.261 1.00 94.88 177 ARG A C 1
ATOM 1418 O O . ARG A 1 177 ? 5.220 0.212 -12.982 1.00 94.88 177 ARG A O 1
ATOM 1425 N N . LEU A 1 178 ? 5.163 1.536 -11.157 1.00 97.44 178 LEU A N 1
ATOM 1426 C CA . LEU A 1 178 ? 6.413 1.091 -10.558 1.00 97.44 178 LEU A CA 1
ATOM 1427 C C . LEU A 1 178 ? 6.129 0.679 -9.118 1.00 97.44 178 LEU A C 1
ATOM 1429 O O . LEU A 1 178 ? 5.675 1.496 -8.320 1.00 97.44 178 LEU A O 1
ATOM 1433 N N . ASP A 1 179 ? 6.376 -0.588 -8.812 1.00 95.94 179 ASP A N 1
ATOM 1434 C CA . ASP A 1 179 ? 6.226 -1.140 -7.471 1.00 95.94 179 ASP A CA 1
ATOM 1435 C C . ASP A 1 179 ? 7.582 -1.622 -6.960 1.00 95.94 179 ASP A C 1
ATOM 1437 O O . ASP A 1 179 ? 8.210 -2.510 -7.543 1.00 95.94 179 ASP A O 1
ATOM 1441 N N . LEU A 1 180 ? 8.031 -0.975 -5.890 1.00 96.88 180 LEU A N 1
ATOM 1442 C CA . LEU A 1 180 ? 9.292 -1.203 -5.199 1.00 96.88 180 LEU A CA 1
ATOM 1443 C C . LEU A 1 180 ? 9.050 -1.554 -3.724 1.00 96.88 180 LEU A C 1
ATOM 1445 O O . LEU A 1 180 ? 9.960 -1.399 -2.911 1.00 96.88 180 LEU A O 1
ATOM 1449 N N . SER A 1 181 ? 7.846 -2.003 -3.366 1.00 90.94 181 SER A N 1
ATOM 1450 C CA . SER A 1 181 ? 7.473 -2.279 -1.975 1.00 90.94 181 SER A CA 1
ATOM 1451 C C . SER A 1 181 ? 8.322 -3.367 -1.305 1.00 90.94 181 SER A C 1
ATOM 1453 O O . SER A 1 181 ? 8.898 -4.216 -1.988 1.00 90.94 181 SER A O 1
ATOM 1455 N N . GLY A 1 182 ? 8.417 -3.364 0.024 1.00 89.50 182 GLY A N 1
ATOM 1456 C CA . GLY A 1 182 ? 9.106 -4.421 0.780 1.00 89.50 182 GLY A CA 1
ATOM 1457 C C . GLY A 1 182 ? 10.603 -4.516 0.471 1.00 89.50 182 GLY A C 1
ATOM 1458 O O . GLY A 1 182 ? 11.189 -5.597 0.366 1.00 89.50 182 GLY A O 1
ATOM 1459 N N . ASN A 1 183 ? 11.235 -3.377 0.205 1.00 95.00 183 ASN A N 1
ATOM 1460 C CA . ASN A 1 183 ? 12.672 -3.292 -0.029 1.00 95.00 183 ASN A CA 1
ATOM 1461 C C . ASN A 1 183 ? 13.315 -2.467 1.096 1.00 95.00 183 ASN A C 1
ATOM 1463 O O . ASN A 1 183 ? 12.746 -2.267 2.156 1.00 95.00 183 ASN A O 1
ATOM 1467 N N . LYS A 1 184 ? 14.572 -2.064 0.929 1.00 96.00 184 LYS A N 1
ATOM 1468 C CA . LYS A 1 184 ? 15.358 -1.352 1.948 1.00 96.00 184 LYS A CA 1
ATOM 1469 C C . LYS A 1 184 ? 15.957 -0.082 1.364 1.00 96.00 184 LYS A C 1
ATOM 1471 O O . LYS A 1 184 ? 17.126 0.223 1.596 1.00 96.00 184 LYS A O 1
ATOM 1476 N N . LEU A 1 185 ? 15.200 0.597 0.502 1.00 95.88 185 LEU A N 1
ATOM 1477 C CA . LEU A 1 185 ? 15.712 1.715 -0.288 1.00 95.88 185 LEU A CA 1
ATOM 1478 C C . LEU A 1 185 ? 16.060 2.929 0.577 1.00 95.88 185 LEU A C 1
ATOM 1480 O O . LEU A 1 185 ? 17.048 3.599 0.280 1.00 95.88 185 LEU A O 1
ATOM 1484 N N . GLY A 1 186 ? 15.309 3.162 1.655 1.00 92.94 186 GLY A N 1
ATOM 1485 C CA . GLY A 1 186 ? 15.516 4.259 2.599 1.00 92.94 186 GLY A CA 1
ATOM 1486 C C . GLY A 1 186 ? 16.763 4.122 3.475 1.00 92.94 186 GLY A C 1
ATOM 1487 O O . GLY A 1 186 ? 17.253 5.127 3.974 1.00 92.94 186 GLY A O 1
ATOM 1488 N N . ARG A 1 187 ? 17.358 2.921 3.593 1.00 91.06 187 ARG A N 1
ATOM 1489 C CA . ARG A 1 187 ? 18.636 2.728 4.314 1.00 91.06 187 ARG A CA 1
ATOM 1490 C C . ARG A 1 187 ? 19.827 3.399 3.641 1.00 91.06 187 ARG A C 1
ATOM 1492 O O . ARG A 1 187 ? 20.884 3.515 4.249 1.00 91.06 187 ARG A O 1
ATOM 1499 N N . SER A 1 188 ? 19.715 3.726 2.355 1.00 91.81 188 SER A N 1
ATOM 1500 C CA . SER A 1 188 ? 20.804 4.367 1.634 1.00 91.81 188 SER A CA 1
ATOM 1501 C C . SER A 1 188 ? 20.714 5.880 1.776 1.00 91.81 188 SER A C 1
ATOM 1503 O O . SER A 1 188 ? 19.772 6.477 1.265 1.00 91.81 188 SER A O 1
ATOM 1505 N N . ASP A 1 189 ? 21.776 6.508 2.281 1.00 90.00 189 ASP A N 1
ATOM 1506 C CA . ASP A 1 189 ? 21.914 7.978 2.331 1.00 90.00 189 ASP A CA 1
ATOM 1507 C C . ASP A 1 189 ? 21.797 8.642 0.945 1.00 90.00 189 ASP A C 1
ATOM 1509 O O . ASP A 1 189 ? 21.517 9.827 0.806 1.00 90.00 189 ASP A O 1
ATOM 1513 N N . THR A 1 190 ? 21.988 7.860 -0.124 1.00 91.88 190 THR A N 1
ATOM 1514 C CA . THR A 1 190 ? 21.875 8.325 -1.515 1.00 91.88 190 THR A CA 1
ATOM 1515 C C . THR A 1 190 ? 20.486 8.142 -2.123 1.00 91.88 190 THR A C 1
ATOM 1517 O O . THR A 1 190 ? 20.326 8.410 -3.316 1.00 91.88 190 THR A O 1
ATOM 1520 N N . PHE A 1 191 ? 19.498 7.665 -1.352 1.00 95.19 191 PHE A N 1
ATOM 1521 C CA . PHE A 1 191 ? 18.134 7.415 -1.824 1.00 95.19 191 PHE A CA 1
ATOM 1522 C C . PHE A 1 191 ? 17.569 8.633 -2.554 1.00 95.19 191 PHE A C 1
ATOM 1524 O O . PHE A 1 191 ? 17.306 8.538 -3.753 1.00 95.19 191 PHE A O 1
ATOM 1531 N N . GLY A 1 192 ? 17.480 9.778 -1.867 1.00 93.06 192 GLY A N 1
ATOM 1532 C CA . GLY A 1 192 ? 16.865 10.990 -2.407 1.00 93.06 192 GLY A CA 1
ATOM 1533 C C . GLY A 1 192 ? 17.489 11.419 -3.733 1.00 93.06 192 GLY A C 1
ATOM 1534 O O . GLY A 1 192 ? 16.807 11.497 -4.753 1.00 93.06 192 GLY A O 1
ATOM 1535 N N . ILE A 1 193 ? 18.817 11.572 -3.748 1.00 93.81 193 ILE A N 1
ATOM 1536 C CA . ILE A 1 193 ? 19.581 12.036 -4.917 1.00 93.81 193 ILE A CA 1
ATOM 1537 C C . ILE A 1 193 ? 19.443 11.071 -6.101 1.00 93.81 193 ILE A C 1
ATOM 1539 O O . ILE A 1 193 ? 19.231 11.493 -7.238 1.00 93.81 193 ILE A O 1
ATOM 1543 N N . LYS A 1 194 ? 19.553 9.758 -5.873 1.00 95.25 194 LYS A N 1
ATOM 1544 C CA . LYS A 1 194 ? 19.462 8.782 -6.969 1.00 95.25 194 LYS A CA 1
ATOM 1545 C C . LYS A 1 194 ? 18.043 8.654 -7.507 1.00 95.25 194 LYS A C 1
ATOM 1547 O O . LYS A 1 194 ? 17.881 8.431 -8.714 1.00 95.25 194 LYS A O 1
ATOM 1552 N N . PHE A 1 195 ? 17.038 8.790 -6.642 1.00 97.00 195 PHE A N 1
ATOM 1553 C CA . PHE A 1 195 ? 15.635 8.666 -7.023 1.00 97.00 195 PHE A CA 1
ATOM 1554 C C . PHE A 1 195 ? 15.132 9.859 -7.840 1.00 97.00 195 PHE A C 1
ATOM 1556 O O . PHE A 1 195 ? 14.172 9.682 -8.580 1.00 97.00 195 PHE A O 1
ATOM 1563 N N . LEU A 1 196 ? 15.832 11.006 -7.853 1.00 96.75 196 LEU A N 1
ATOM 1564 C CA . LEU A 1 196 ? 15.528 12.149 -8.740 1.00 96.75 196 LEU A CA 1
ATOM 1565 C C . LEU A 1 196 ? 15.421 11.767 -10.226 1.00 96.75 196 LEU A C 1
ATOM 1567 O O . LEU A 1 196 ? 14.694 12.399 -10.991 1.00 96.75 196 LEU A O 1
ATOM 1571 N N . ASN A 1 197 ? 16.083 10.685 -10.651 1.00 94.81 197 ASN A N 1
ATOM 1572 C CA . ASN A 1 197 ? 15.943 10.149 -12.007 1.00 94.81 197 ASN A CA 1
ATOM 1573 C C . ASN A 1 197 ? 14.508 9.702 -12.355 1.00 94.81 197 ASN A C 1
ATOM 1575 O O . ASN A 1 197 ? 14.217 9.482 -13.535 1.00 94.81 197 ASN A O 1
ATOM 1579 N N . ILE A 1 198 ? 13.602 9.609 -11.376 1.00 96.88 198 ILE A N 1
ATOM 1580 C CA . ILE A 1 198 ? 12.176 9.353 -11.591 1.00 96.88 198 ILE A CA 1
ATOM 1581 C C . ILE A 1 198 ? 11.504 10.391 -12.495 1.00 96.88 198 ILE A C 1
ATOM 1583 O O . ILE A 1 198 ? 10.552 10.041 -13.190 1.00 96.88 198 ILE A O 1
ATOM 1587 N N . VAL A 1 199 ? 12.069 11.598 -12.622 1.00 94.81 199 VAL A N 1
ATOM 1588 C CA . VAL A 1 199 ? 11.634 12.633 -13.582 1.00 94.81 199 VAL A CA 1
ATOM 1589 C C . VAL A 1 199 ? 11.591 12.131 -15.039 1.00 94.81 199 VAL A C 1
ATOM 1591 O O . VAL A 1 199 ? 10.901 12.680 -15.902 1.00 94.81 199 VAL A O 1
ATOM 1594 N N . ARG A 1 200 ? 12.317 11.046 -15.345 1.00 92.31 200 ARG A N 1
ATOM 1595 C CA . ARG A 1 200 ? 12.307 10.388 -16.661 1.00 92.31 200 ARG A CA 1
ATOM 1596 C C . ARG A 1 200 ? 11.027 9.588 -16.920 1.00 92.31 200 ARG A C 1
ATOM 1598 O O . ARG A 1 200 ? 10.696 9.351 -18.082 1.00 92.31 200 ARG A O 1
ATOM 1605 N N . LEU A 1 201 ? 10.305 9.178 -15.878 1.00 95.44 201 LEU A N 1
ATOM 1606 C CA . LEU A 1 201 ? 9.104 8.342 -15.951 1.00 95.44 201 LEU A CA 1
ATOM 1607 C C . LEU A 1 201 ? 7.833 9.191 -16.113 1.00 95.44 201 LEU A C 1
ATOM 1609 O O . LEU A 1 201 ? 6.902 9.109 -15.322 1.00 95.44 201 LEU A O 1
ATOM 1613 N N . ARG A 1 202 ? 7.769 9.998 -17.176 1.00 92.00 202 ARG A N 1
ATOM 1614 C CA . ARG A 1 202 ? 6.696 10.992 -17.419 1.00 92.00 202 ARG A CA 1
ATOM 1615 C C . ARG A 1 202 ? 5.282 10.419 -17.592 1.00 92.00 202 ARG A C 1
ATOM 1617 O O . ARG A 1 202 ? 4.325 11.177 -17.683 1.00 92.00 202 ARG A O 1
ATOM 1624 N N . HIS A 1 203 ? 5.153 9.101 -17.715 1.00 93.38 203 HIS A N 1
ATOM 1625 C CA . HIS A 1 203 ? 3.873 8.406 -17.865 1.00 93.38 203 HIS A CA 1
ATOM 1626 C C . HIS A 1 203 ? 3.439 7.673 -16.590 1.00 93.38 203 HIS A C 1
ATOM 1628 O O . HIS A 1 203 ? 2.388 7.027 -16.591 1.00 93.38 203 HIS A O 1
ATOM 1634 N N . LEU A 1 204 ? 4.218 7.779 -15.507 1.00 96.94 204 LEU A N 1
ATOM 1635 C CA . LEU A 1 204 ? 3.962 7.055 -14.270 1.00 96.94 204 LEU A CA 1
ATOM 1636 C C . LEU A 1 204 ? 2.664 7.550 -13.635 1.00 96.94 204 LEU A C 1
ATOM 1638 O O . LEU A 1 204 ? 2.473 8.745 -13.436 1.00 96.94 204 LEU A O 1
ATOM 1642 N N . LYS A 1 205 ? 1.763 6.618 -13.341 1.00 93.81 205 LYS A N 1
ATOM 1643 C CA . LYS A 1 205 ? 0.468 6.873 -12.702 1.00 93.81 205 LYS A CA 1
ATOM 1644 C C . LYS A 1 205 ? 0.400 6.276 -11.307 1.00 93.81 205 LYS A C 1
ATOM 1646 O O . LYS A 1 205 ? -0.333 6.790 -10.471 1.00 93.81 205 LYS A O 1
ATOM 1651 N N . VAL A 1 206 ? 1.120 5.184 -11.072 1.00 95.31 206 VAL A N 1
ATOM 1652 C CA . VAL A 1 206 ? 1.122 4.479 -9.795 1.00 95.31 206 VAL A CA 1
ATOM 1653 C C . VAL A 1 206 ? 2.552 4.248 -9.345 1.00 95.31 206 VAL A C 1
ATOM 1655 O O . VAL A 1 206 ? 3.341 3.636 -10.069 1.00 95.31 206 VAL A O 1
ATOM 1658 N N . LEU A 1 207 ? 2.862 4.722 -8.146 1.00 97.75 207 LEU A N 1
ATOM 1659 C CA . LEU A 1 207 ? 4.137 4.499 -7.485 1.00 97.75 207 LEU A CA 1
ATOM 1660 C C . LEU A 1 207 ? 3.881 3.851 -6.127 1.00 97.75 207 LEU A C 1
ATOM 1662 O O . LEU A 1 207 ? 3.164 4.414 -5.304 1.00 97.75 207 LEU A O 1
ATOM 1666 N N . VAL A 1 208 ? 4.467 2.675 -5.914 1.00 95.62 208 VAL A N 1
ATOM 1667 C CA . VAL A 1 208 ? 4.397 1.953 -4.640 1.00 95.62 208 VAL A CA 1
ATOM 1668 C C . VAL A 1 208 ? 5.800 1.873 -4.055 1.00 95.62 208 VAL A C 1
ATOM 1670 O O . VAL A 1 208 ? 6.694 1.251 -4.632 1.00 95.62 208 VAL A O 1
ATOM 1673 N N . LEU A 1 209 ? 5.979 2.538 -2.921 1.00 96.56 209 LEU A N 1
ATOM 1674 C CA . LEU A 1 209 ? 7.207 2.632 -2.134 1.00 96.56 209 LEU A CA 1
ATOM 1675 C C . LEU A 1 209 ? 6.972 2.176 -0.686 1.00 96.56 209 LEU A C 1
ATOM 1677 O O . LEU A 1 209 ? 7.783 2.468 0.192 1.00 96.56 209 LEU A O 1
ATOM 1681 N N . ALA A 1 210 ? 5.877 1.457 -0.437 1.00 89.12 210 ALA A N 1
ATOM 1682 C CA . ALA A 1 210 ? 5.548 0.943 0.881 1.00 89.12 210 ALA A CA 1
ATOM 1683 C C . ALA A 1 210 ? 6.658 0.041 1.442 1.00 89.12 210 ALA A C 1
ATOM 1685 O O . ALA A 1 210 ? 7.323 -0.647 0.667 1.00 89.12 210 ALA A O 1
ATOM 1686 N N . ASP A 1 211 ? 6.855 0.031 2.759 1.00 91.81 211 ASP A N 1
ATOM 1687 C CA . ASP A 1 211 ? 7.838 -0.835 3.429 1.00 91.81 211 ASP A CA 1
ATOM 1688 C C . ASP A 1 211 ? 9.251 -0.705 2.826 1.00 91.81 211 ASP A C 1
ATOM 1690 O O . ASP A 1 211 ? 9.773 -1.602 2.158 1.00 91.81 211 ASP A O 1
ATOM 1694 N N . ASN A 1 212 ? 9.833 0.494 2.945 1.00 95.38 212 ASN A N 1
ATOM 1695 C CA . ASN A 1 212 ? 11.165 0.805 2.416 1.00 95.38 212 ASN A CA 1
ATOM 1696 C C . ASN A 1 212 ? 12.095 1.516 3.400 1.00 95.38 212 ASN A C 1
ATOM 1698 O O . ASN A 1 212 ? 13.216 1.865 3.019 1.00 95.38 212 ASN A O 1
ATOM 1702 N N . GLU A 1 213 ? 11.663 1.717 4.646 1.00 95.94 213 GLU A N 1
ATOM 1703 C CA . GLU A 1 213 ? 12.417 2.435 5.680 1.00 95.94 213 GLU A CA 1
ATOM 1704 C C . GLU A 1 213 ? 12.776 3.888 5.279 1.00 95.94 213 GLU A C 1
ATOM 1706 O O . GLU A 1 213 ? 13.802 4.420 5.700 1.00 95.94 213 GLU A O 1
ATOM 1711 N N . ILE A 1 214 ? 11.963 4.542 4.438 1.00 97.12 214 ILE A N 1
ATOM 1712 C CA . ILE A 1 214 ? 12.179 5.931 3.994 1.00 97.12 214 ILE A CA 1
ATOM 1713 C C . ILE A 1 214 ? 11.880 6.884 5.155 1.00 97.12 214 ILE A C 1
ATOM 1715 O O . ILE A 1 214 ? 10.784 6.850 5.703 1.00 97.12 214 ILE A O 1
ATOM 1719 N N . GLN A 1 215 ? 12.836 7.735 5.527 1.00 94.88 215 GLN A N 1
ATOM 1720 C CA . GLN A 1 215 ? 12.689 8.670 6.655 1.00 94.88 215 GLN A CA 1
ATOM 1721 C C . GLN A 1 215 ? 12.248 10.073 6.233 1.00 94.88 215 GLN A C 1
ATOM 1723 O O . GLN A 1 215 ? 11.547 10.745 6.979 1.00 94.88 215 GLN A O 1
ATOM 1728 N N . ASP A 1 216 ? 12.657 10.518 5.048 1.00 91.31 216 ASP A N 1
ATOM 1729 C CA . ASP A 1 216 ? 12.335 11.846 4.536 1.00 91.31 216 ASP A CA 1
ATOM 1730 C C . ASP A 1 216 ? 12.264 11.835 3.004 1.00 91.31 216 ASP A C 1
ATOM 1732 O O . ASP A 1 216 ? 12.905 11.014 2.333 1.00 91.31 216 ASP A O 1
ATOM 1736 N N . ILE A 1 217 ? 11.460 12.744 2.455 1.00 95.62 217 ILE A N 1
ATOM 1737 C CA . ILE A 1 217 ? 11.357 13.016 1.023 1.00 95.62 217 ILE A CA 1
ATOM 1738 C C . ILE A 1 217 ? 11.554 14.520 0.842 1.00 95.62 217 ILE A C 1
ATOM 1740 O O . ILE A 1 217 ? 10.670 15.309 1.178 1.00 95.62 217 ILE A O 1
ATOM 1744 N N . SER A 1 218 ? 12.696 14.899 0.267 1.00 95.25 218 SER A N 1
ATOM 1745 C CA . SER A 1 218 ? 13.044 16.302 0.040 1.00 95.25 218 SER A CA 1
ATOM 1746 C C . SER A 1 218 ? 12.119 16.987 -0.971 1.00 95.25 218 SER A C 1
ATOM 1748 O O . SER A 1 218 ? 11.510 16.340 -1.829 1.00 95.25 218 SER A O 1
ATOM 1750 N N . ASP A 1 219 ? 12.072 18.319 -0.932 1.00 95.94 219 ASP A N 1
ATOM 1751 C CA . ASP A 1 219 ? 11.313 19.136 -1.889 1.00 95.94 219 ASP A CA 1
ATOM 1752 C C . ASP A 1 219 ? 11.694 18.843 -3.342 1.00 95.94 219 ASP A C 1
ATOM 1754 O O . ASP A 1 219 ? 10.822 18.695 -4.200 1.00 95.94 219 ASP A O 1
ATOM 1758 N N . ASP A 1 220 ? 12.989 18.691 -3.623 1.00 96.94 220 ASP A N 1
ATOM 1759 C CA . ASP A 1 220 ? 13.479 18.325 -4.954 1.00 96.94 220 ASP A CA 1
ATOM 1760 C C . ASP A 1 220 ? 12.918 16.979 -5.415 1.00 96.94 220 ASP A C 1
ATOM 1762 O O . ASP A 1 220 ? 12.552 16.818 -6.581 1.00 96.94 220 ASP A O 1
ATOM 1766 N N . LEU A 1 221 ? 12.814 16.012 -4.499 1.00 96.56 221 LEU A N 1
ATOM 1767 C CA . LEU A 1 221 ? 12.270 14.703 -4.817 1.00 96.56 221 LEU A CA 1
ATOM 1768 C C . LEU A 1 221 ? 10.758 14.759 -5.050 1.00 96.56 221 LEU A C 1
ATOM 1770 O O . LEU A 1 221 ? 10.284 14.186 -6.032 1.00 96.56 221 LEU A O 1
ATOM 1774 N N . TRP A 1 222 ? 10.012 15.498 -4.227 1.00 96.94 222 TRP A N 1
ATOM 1775 C CA . TRP A 1 222 ? 8.590 15.761 -4.472 1.00 96.94 222 TRP A CA 1
ATOM 1776 C C . TRP A 1 222 ? 8.353 16.422 -5.831 1.00 96.94 222 TRP A C 1
ATOM 1778 O O . TRP A 1 222 ? 7.445 16.028 -6.563 1.00 96.94 222 TRP A O 1
ATOM 1788 N N . ASN A 1 223 ? 9.192 17.390 -6.196 1.00 96.06 223 ASN A N 1
ATOM 1789 C CA . ASN A 1 223 ? 9.113 18.091 -7.474 1.00 96.06 223 ASN A CA 1
ATOM 1790 C C . ASN A 1 223 ? 9.535 17.216 -8.666 1.00 96.06 223 ASN A C 1
ATOM 1792 O O . ASN A 1 223 ? 9.032 17.411 -9.772 1.00 96.06 223 ASN A O 1
ATOM 1796 N N . ALA A 1 224 ? 10.415 16.232 -8.456 1.00 96.88 224 ALA A N 1
ATOM 1797 C CA . ALA A 1 224 ? 10.817 15.275 -9.486 1.00 96.88 224 ALA A CA 1
ATOM 1798 C C . ALA A 1 224 ? 9.737 14.222 -9.797 1.00 96.88 224 ALA A C 1
ATOM 1800 O O . ALA A 1 224 ? 9.782 13.605 -10.869 1.00 96.88 224 ALA A O 1
ATOM 1801 N N . LEU A 1 225 ? 8.777 13.993 -8.891 1.00 96.81 225 LEU A N 1
ATOM 1802 C CA . LEU A 1 225 ? 7.677 13.056 -9.120 1.00 96.81 225 LEU A CA 1
ATOM 1803 C C . LEU A 1 225 ? 6.730 13.556 -10.235 1.00 96.81 225 LEU A C 1
ATOM 1805 O O . LEU A 1 225 ? 6.367 14.734 -10.260 1.00 96.81 225 LEU A O 1
ATOM 1809 N N . PRO A 1 226 ? 6.280 12.675 -11.151 1.00 94.44 226 PRO A N 1
ATOM 1810 C CA . PRO A 1 226 ? 5.389 13.066 -12.245 1.00 94.44 226 PRO A CA 1
ATOM 1811 C C . PRO A 1 226 ? 4.031 13.614 -11.773 1.00 94.44 226 PRO A C 1
ATOM 1813 O O . PRO A 1 226 ? 3.326 12.984 -10.989 1.00 94.44 226 PRO A O 1
ATOM 1816 N N . GLU A 1 227 ? 3.603 14.755 -12.322 1.00 91.81 227 GLU A N 1
ATOM 1817 C CA . GLU A 1 227 ? 2.337 15.428 -11.955 1.00 91.81 227 GLU A CA 1
ATOM 1818 C C . GLU A 1 227 ? 1.075 14.615 -12.288 1.00 91.81 227 GLU A C 1
ATOM 1820 O O . GLU A 1 227 ? 0.000 14.849 -11.735 1.00 91.81 227 GLU A O 1
ATOM 1825 N N . ASN A 1 228 ? 1.196 13.642 -13.192 1.00 90.00 228 ASN A N 1
ATOM 1826 C CA . ASN A 1 228 ? 0.115 12.759 -13.616 1.00 90.00 228 ASN A CA 1
ATOM 1827 C C . ASN A 1 228 ? -0.051 11.515 -12.718 1.00 90.00 228 ASN A C 1
ATOM 1829 O O . ASN A 1 228 ? -0.747 10.574 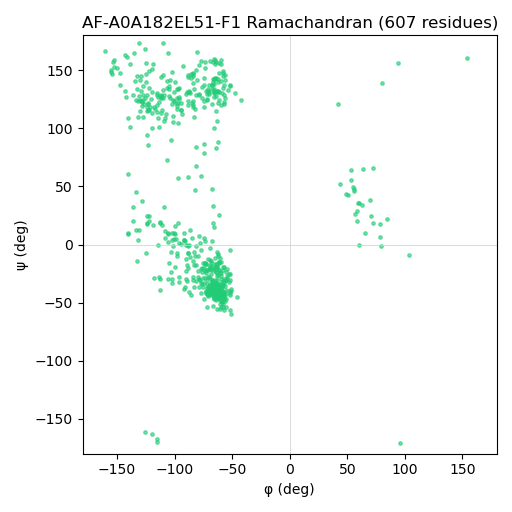-13.123 1.00 90.00 228 ASN A O 1
ATOM 1833 N N . LEU A 1 229 ? 0.591 11.486 -11.542 1.00 94.69 229 LEU A N 1
ATOM 1834 C CA . LEU A 1 229 ? 0.377 10.444 -10.541 1.00 94.69 229 LEU A CA 1
ATOM 1835 C C . LEU A 1 229 ? -1.098 10.401 -10.115 1.00 94.69 229 LEU A C 1
ATOM 1837 O O . LEU A 1 229 ? -1.701 11.414 -9.771 1.00 94.69 229 LEU A O 1
ATOM 1841 N N . LEU A 1 230 ? -1.661 9.195 -10.126 1.00 87.56 230 LEU A N 1
ATOM 1842 C CA . LEU A 1 230 ? -3.015 8.887 -9.668 1.00 87.56 230 LEU A CA 1
ATOM 1843 C C . LEU A 1 230 ? -3.004 8.233 -8.288 1.00 87.56 230 LEU A C 1
ATOM 1845 O O . LEU A 1 230 ? -3.951 8.412 -7.525 1.00 87.56 230 LEU A O 1
ATOM 1849 N N . SER A 1 231 ? -1.968 7.447 -7.998 1.00 91.44 231 SER A N 1
ATOM 1850 C CA . SER A 1 231 ? -1.841 6.690 -6.759 1.00 91.44 231 SER A CA 1
ATOM 1851 C C . SER A 1 231 ? -0.395 6.690 -6.282 1.00 91.44 231 SER A C 1
ATOM 1853 O O . SER A 1 231 ? 0.514 6.342 -7.043 1.00 91.44 231 SER A O 1
ATOM 1855 N N . LEU A 1 232 ? -0.210 7.085 -5.027 1.00 97.00 232 LEU A N 1
ATOM 1856 C CA . LEU A 1 232 ? 1.064 7.039 -4.328 1.00 97.00 232 LEU A CA 1
ATOM 1857 C C . LEU A 1 232 ? 0.882 6.268 -3.025 1.00 97.00 232 LEU A C 1
ATOM 1859 O O . LEU A 1 232 ? 0.011 6.605 -2.225 1.00 97.00 232 LEU A O 1
ATOM 1863 N N . ASP A 1 233 ? 1.710 5.250 -2.831 1.00 92.88 233 ASP A N 1
ATOM 1864 C CA . ASP A 1 233 ? 1.753 4.483 -1.593 1.00 92.88 233 ASP A CA 1
ATOM 1865 C C . ASP A 1 233 ? 3.138 4.584 -0.959 1.00 92.88 233 ASP A C 1
ATOM 1867 O O . ASP A 1 233 ? 4.134 4.117 -1.517 1.00 92.88 233 ASP A O 1
ATOM 1871 N N . LEU A 1 234 ? 3.171 5.240 0.193 1.00 96.44 234 LEU A N 1
ATOM 1872 C CA . LEU A 1 234 ? 4.323 5.461 1.057 1.00 96.44 234 LEU A CA 1
ATOM 1873 C C . LEU A 1 234 ? 4.096 4.832 2.440 1.00 96.44 234 LEU A C 1
ATOM 1875 O O . LEU A 1 234 ? 4.811 5.173 3.383 1.00 96.44 234 LEU A O 1
ATOM 1879 N N . SER A 1 235 ? 3.124 3.925 2.577 1.00 86.62 235 SER A N 1
ATOM 1880 C CA . SER A 1 235 ? 2.828 3.273 3.856 1.00 86.62 235 SER A CA 1
ATOM 1881 C C . SER A 1 235 ? 4.019 2.493 4.424 1.00 86.62 235 SER A C 1
ATOM 1883 O O . SER A 1 235 ? 4.927 2.100 3.691 1.00 86.62 235 SER A O 1
ATOM 1885 N N . ASN A 1 236 ? 4.026 2.243 5.732 1.00 87.62 236 ASN A N 1
ATOM 1886 C CA . ASN A 1 236 ? 5.061 1.448 6.404 1.00 87.62 236 ASN A CA 1
ATOM 1887 C C . ASN A 1 236 ? 6.476 1.999 6.154 1.00 87.62 236 ASN A C 1
ATOM 1889 O O . ASN A 1 236 ? 7.410 1.284 5.796 1.00 87.62 236 ASN A O 1
ATOM 1893 N N . ASN A 1 237 ? 6.634 3.310 6.290 1.00 95.62 237 ASN A N 1
ATOM 1894 C CA . ASN A 1 237 ? 7.930 3.973 6.222 1.00 95.62 237 ASN A CA 1
ATOM 1895 C C . ASN A 1 237 ? 8.198 4.683 7.560 1.00 95.62 237 ASN A C 1
ATOM 1897 O O . ASN A 1 237 ? 7.641 4.340 8.599 1.00 95.62 237 ASN A O 1
ATOM 1901 N N . GLN A 1 238 ? 9.144 5.611 7.585 1.00 95.81 238 GLN A N 1
ATOM 1902 C CA . GLN A 1 238 ? 9.557 6.330 8.789 1.00 95.81 238 GLN A CA 1
ATOM 1903 C C . GLN A 1 238 ? 9.437 7.846 8.599 1.00 95.81 238 GLN A C 1
ATOM 1905 O O . GLN A 1 238 ? 10.141 8.599 9.268 1.00 95.81 238 GLN A O 1
ATOM 1910 N N . ILE A 1 239 ? 8.559 8.278 7.689 1.00 96.56 239 ILE A N 1
ATOM 1911 C CA . ILE A 1 239 ? 8.387 9.678 7.303 1.00 96.56 239 ILE A CA 1
ATOM 1912 C C . ILE A 1 239 ? 7.807 10.448 8.483 1.00 96.56 239 ILE A C 1
ATOM 1914 O O . ILE A 1 239 ? 6.728 10.108 8.958 1.00 96.56 239 ILE A O 1
ATOM 1918 N N . SER A 1 240 ? 8.507 11.474 8.960 1.00 91.94 240 SER A N 1
ATOM 1919 C CA . SER A 1 240 ? 8.020 12.338 10.046 1.00 91.94 240 SER A CA 1
ATOM 1920 C C . SER A 1 240 ? 7.495 13.689 9.570 1.00 91.94 240 SER A C 1
ATOM 1922 O O . SER A 1 240 ? 6.684 14.305 10.255 1.00 91.94 240 SER A O 1
ATOM 1924 N N . TYR A 1 241 ? 7.939 14.147 8.399 1.00 91.50 241 TYR A N 1
ATOM 1925 C CA . TYR A 1 241 ? 7.579 15.447 7.844 1.00 91.50 241 TYR A CA 1
ATOM 1926 C C . TYR A 1 241 ? 7.041 15.313 6.419 1.00 91.50 241 TYR A C 1
ATOM 1928 O O . TYR A 1 241 ? 7.602 14.595 5.589 1.00 91.50 241 TYR A O 1
ATOM 1936 N N . LEU A 1 242 ? 5.956 16.032 6.126 1.00 92.94 242 LEU A N 1
ATOM 1937 C CA . LEU A 1 242 ? 5.414 16.172 4.780 1.00 92.94 242 LEU A CA 1
ATOM 1938 C C . LEU A 1 242 ? 5.534 17.619 4.315 1.00 92.94 242 LEU A C 1
ATOM 1940 O O . LEU A 1 242 ? 4.782 18.496 4.735 1.00 92.94 242 LEU A O 1
ATOM 1944 N N . SER A 1 243 ? 6.443 17.847 3.373 1.00 93.25 243 SER A N 1
ATOM 1945 C CA . SER A 1 243 ? 6.556 19.127 2.678 1.00 93.25 243 SER A CA 1
ATOM 1946 C C . SER A 1 243 ? 5.247 19.508 1.969 1.00 93.25 243 SER A C 1
ATOM 1948 O O . SER A 1 243 ? 4.603 18.638 1.371 1.00 93.25 243 SER A O 1
ATOM 1950 N N . PRO A 1 244 ? 4.881 20.803 1.893 1.00 93.06 244 PRO A N 1
ATOM 1951 C CA . PRO A 1 244 ? 3.784 21.279 1.046 1.00 93.06 244 PRO A CA 1
ATOM 1952 C C . PRO A 1 244 ? 3.884 20.827 -0.421 1.00 93.06 244 PRO A C 1
ATOM 1954 O O . PRO A 1 244 ? 2.861 20.691 -1.102 1.00 93.06 244 PRO A O 1
ATOM 1957 N N . CYS A 1 245 ? 5.093 20.535 -0.917 1.00 95.44 245 CYS A N 1
ATOM 1958 C CA . CYS A 1 245 ? 5.318 20.009 -2.264 1.00 95.44 245 CYS A CA 1
ATOM 1959 C C . CYS A 1 245 ? 4.641 18.646 -2.506 1.00 95.44 245 CYS A C 1
ATOM 1961 O O . CYS A 1 245 ? 4.321 18.334 -3.655 1.00 95.44 245 CYS A O 1
ATOM 1963 N N . CYS A 1 246 ? 4.324 17.870 -1.458 1.00 94.75 246 CYS A N 1
ATOM 1964 C CA . CYS A 1 246 ? 3.611 16.590 -1.584 1.00 94.75 246 CYS A CA 1
ATOM 1965 C C . CYS A 1 246 ? 2.174 16.727 -2.124 1.00 94.75 246 CYS A C 1
ATOM 1967 O O . CYS A 1 246 ? 1.557 15.746 -2.531 1.00 94.75 246 CYS A O 1
ATOM 1969 N N . THR A 1 247 ? 1.649 17.953 -2.188 1.00 94.25 247 THR A N 1
ATOM 1970 C CA . THR A 1 247 ? 0.275 18.257 -2.621 1.00 94.25 247 THR A CA 1
ATOM 1971 C C . THR A 1 247 ? 0.175 18.738 -4.075 1.00 94.25 247 THR A C 1
ATOM 1973 O O . THR A 1 247 ? -0.885 19.168 -4.526 1.00 94.25 247 THR A O 1
ATOM 1976 N N . ARG A 1 248 ? 1.269 18.666 -4.849 1.00 94.75 248 ARG A N 1
ATOM 1977 C CA . ARG A 1 248 ? 1.354 19.205 -6.223 1.00 94.75 248 ARG A CA 1
ATOM 1978 C C . ARG A 1 248 ? 0.703 18.345 -7.316 1.00 94.75 248 ARG A C 1
ATOM 1980 O O . ARG A 1 248 ? 0.871 18.645 -8.493 1.00 94.75 248 ARG A O 1
ATOM 1987 N N . PHE A 1 249 ? -0.003 17.271 -6.961 1.00 95.88 249 PHE A N 1
ATOM 1988 C CA . PHE A 1 249 ? -0.481 16.245 -7.896 1.00 95.88 249 PHE A CA 1
ATOM 1989 C C . PHE A 1 249 ? -1.986 16.399 -8.202 1.00 95.88 249 PHE A C 1
ATOM 1991 O O . PHE A 1 249 ? -2.817 15.777 -7.538 1.00 95.88 249 PHE A O 1
ATOM 1998 N N . PRO A 1 250 ? -2.388 17.172 -9.231 1.00 90.31 250 PRO A N 1
ATOM 1999 C CA . PRO A 1 250 ? -3.798 17.494 -9.487 1.00 90.31 250 PRO A CA 1
ATOM 2000 C C . PRO A 1 250 ? -4.640 16.296 -9.950 1.00 90.31 250 PRO A C 1
ATOM 2002 O O . PRO A 1 250 ? -5.865 16.384 -10.013 1.00 90.31 250 PRO A O 1
ATOM 2005 N N . GLN A 1 251 ? -3.999 15.189 -10.340 1.00 90.81 251 GLN A N 1
ATOM 2006 C CA . GLN A 1 251 ? -4.679 13.963 -10.765 1.00 90.81 251 GLN A CA 1
ATOM 2007 C C . GLN A 1 251 ? -4.709 12.879 -9.681 1.00 90.81 251 GLN A C 1
ATOM 2009 O O . GLN A 1 251 ? -5.275 11.813 -9.922 1.00 90.81 251 GLN A O 1
ATOM 2014 N N . MET A 1 252 ? -4.119 13.127 -8.508 1.00 95.25 252 MET A N 1
ATOM 2015 C CA . MET A 1 252 ? -4.032 12.126 -7.452 1.00 95.25 252 MET A CA 1
ATOM 2016 C C . MET A 1 252 ? -5.420 11.787 -6.918 1.00 95.25 252 MET A C 1
ATOM 2018 O O . MET A 1 252 ? -6.215 12.666 -6.609 1.00 95.25 252 MET A O 1
ATOM 2022 N N . THR A 1 253 ? -5.694 10.490 -6.830 1.00 82.38 253 THR A N 1
ATOM 2023 C CA . THR A 1 253 ? -6.964 9.922 -6.357 1.00 82.38 253 THR A CA 1
ATOM 2024 C C . THR A 1 253 ? -6.772 9.087 -5.099 1.00 82.38 253 THR A C 1
ATOM 2026 O O . THR A 1 253 ? -7.681 9.019 -4.282 1.00 82.38 253 THR A O 1
ATOM 2029 N N . HIS A 1 254 ? -5.594 8.483 -4.928 1.00 87.38 254 HIS A N 1
ATOM 2030 C CA . HIS A 1 254 ? -5.270 7.629 -3.792 1.00 87.38 254 HIS A CA 1
ATOM 2031 C C . HIS A 1 254 ? -3.913 8.037 -3.217 1.00 87.38 254 HIS A C 1
ATOM 2033 O O . HIS A 1 254 ? -2.912 8.025 -3.938 1.00 87.38 254 HIS A O 1
ATOM 2039 N N . LEU A 1 255 ? -3.884 8.361 -1.930 1.00 92.62 255 LEU A N 1
ATOM 2040 C CA . LEU A 1 255 ? -2.665 8.642 -1.185 1.00 92.62 255 LEU A CA 1
ATOM 2041 C C . LEU A 1 255 ? -2.658 7.788 0.081 1.00 92.62 255 LEU A C 1
ATOM 2043 O O . LEU A 1 255 ? -3.563 7.898 0.903 1.00 92.62 255 LEU A O 1
ATOM 2047 N N . SER A 1 256 ? -1.646 6.934 0.203 1.00 87.50 256 SER A N 1
ATOM 2048 C CA . SER A 1 256 ? -1.433 6.073 1.365 1.00 87.50 256 SER A CA 1
ATOM 2049 C C . SER A 1 256 ? -0.135 6.468 2.060 1.00 87.50 256 SER A C 1
ATOM 2051 O O . SER A 1 256 ? 0.937 6.468 1.451 1.00 87.50 256 SER A O 1
ATOM 2053 N N . LEU A 1 257 ? -0.261 6.849 3.325 1.00 90.19 257 LEU A N 1
ATOM 2054 C CA . LEU A 1 257 ? 0.787 7.344 4.213 1.00 90.19 257 LEU A CA 1
ATOM 2055 C C . LEU A 1 257 ? 0.756 6.611 5.562 1.00 90.19 257 LEU A C 1
ATOM 2057 O O . LEU A 1 257 ? 1.405 7.053 6.511 1.00 90.19 257 LEU A O 1
ATOM 2061 N N . SER A 1 258 ? 0.009 5.512 5.671 1.00 81.00 258 SER A N 1
ATOM 2062 C CA . SER A 1 258 ? -0.183 4.811 6.936 1.00 81.00 258 SER A CA 1
ATOM 2063 C C . SER A 1 258 ? 1.101 4.223 7.512 1.00 81.00 258 SER A C 1
ATOM 2065 O O . SER A 1 258 ? 2.059 3.987 6.777 1.00 81.00 258 SER A O 1
ATOM 2067 N N . HIS A 1 259 ? 1.148 3.996 8.826 1.00 81.88 259 HIS A N 1
ATOM 2068 C CA . HIS A 1 259 ? 2.330 3.461 9.516 1.00 81.88 259 HIS A CA 1
ATOM 2069 C C . HIS A 1 259 ? 3.599 4.276 9.210 1.00 81.88 259 HIS A C 1
ATOM 2071 O O . HIS A 1 259 ? 4.602 3.760 8.714 1.00 81.88 259 HIS A O 1
ATOM 2077 N N . ASN A 1 260 ? 3.527 5.580 9.470 1.00 90.94 260 ASN A N 1
ATOM 2078 C CA . ASN A 1 260 ? 4.651 6.512 9.400 1.00 90.94 260 ASN A CA 1
ATOM 2079 C C . ASN A 1 260 ? 4.768 7.260 10.746 1.00 90.94 260 ASN A C 1
ATOM 2081 O O . ASN A 1 260 ? 4.302 6.793 11.784 1.00 90.94 260 ASN A O 1
ATOM 2085 N N . ARG A 1 261 ? 5.468 8.395 10.782 1.00 90.19 261 ARG A N 1
ATOM 2086 C CA . ARG A 1 261 ? 5.678 9.219 11.985 1.00 90.19 261 ARG A CA 1
ATOM 2087 C C . ARG A 1 261 ? 5.178 10.652 11.782 1.00 90.19 261 ARG A C 1
ATOM 2089 O O . ARG A 1 261 ? 5.690 11.557 12.431 1.00 90.19 261 ARG A O 1
ATOM 2096 N N . ILE A 1 262 ? 4.236 10.859 10.862 1.00 88.25 262 ILE A N 1
ATOM 2097 C CA . ILE A 1 262 ? 3.768 12.184 10.439 1.00 88.25 262 ILE A CA 1
ATOM 2098 C C . ILE A 1 262 ? 2.974 12.825 11.577 1.00 88.25 262 ILE A C 1
ATOM 2100 O O . ILE A 1 262 ? 2.068 12.196 12.120 1.00 88.25 262 ILE A O 1
ATOM 2104 N N . GLU A 1 263 ? 3.311 14.063 11.932 1.00 81.38 263 GLU A N 1
ATOM 2105 C CA . GLU A 1 263 ? 2.623 14.807 13.000 1.00 81.38 263 GLU A CA 1
ATOM 2106 C C . GLU A 1 263 ? 1.536 15.756 12.484 1.00 81.38 263 GLU A C 1
ATOM 2108 O O . GLU A 1 263 ? 0.558 16.031 13.181 1.00 81.38 263 GLU A O 1
ATOM 2113 N N . GLU A 1 264 ? 1.690 16.246 11.255 1.00 79.19 264 GLU A N 1
ATOM 2114 C CA . GLU A 1 264 ? 0.763 17.178 10.624 1.00 79.19 264 GLU A CA 1
ATOM 2115 C C . GLU A 1 264 ? 0.694 16.957 9.109 1.00 79.19 264 GLU A C 1
ATOM 2117 O O . GLU A 1 264 ? 1.680 16.607 8.454 1.00 79.19 264 GLU A O 1
ATOM 2122 N N . LEU A 1 265 ? -0.487 17.197 8.536 1.00 83.62 265 LEU A N 1
ATOM 2123 C CA . LEU A 1 265 ? -0.647 17.338 7.092 1.00 83.62 265 LEU A CA 1
ATOM 2124 C C . LEU A 1 265 ? -0.435 18.805 6.700 1.00 83.62 265 LEU A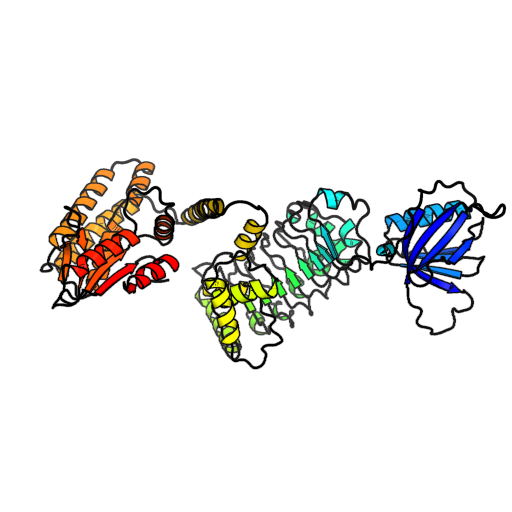 C 1
ATOM 2126 O O . LEU A 1 265 ? -0.890 19.702 7.416 1.00 83.62 265 LEU A O 1
ATOM 2130 N N . PRO A 1 266 ? 0.173 19.086 5.536 1.00 88.62 266 PRO A N 1
ATOM 2131 C CA . PRO A 1 266 ? 0.317 20.457 5.077 1.00 88.62 266 PRO A CA 1
ATOM 2132 C C . PRO A 1 266 ? -1.057 21.076 4.800 1.00 88.62 266 PRO A C 1
ATOM 2134 O O . PRO A 1 266 ? -1.937 20.445 4.213 1.00 88.62 266 PRO A O 1
ATOM 2137 N N . ARG A 1 267 ? -1.216 22.365 5.121 1.00 82.38 267 ARG A N 1
ATOM 2138 C CA . ARG A 1 267 ? -2.437 23.141 4.812 1.00 82.38 267 ARG A CA 1
ATOM 2139 C C . ARG A 1 267 ? -2.804 23.123 3.326 1.00 82.38 267 ARG A C 1
ATOM 2141 O O . ARG A 1 267 ? -3.960 23.266 2.961 1.00 82.38 267 ARG A O 1
ATOM 2148 N N . THR A 1 268 ? -1.828 22.882 2.454 1.00 90.69 268 THR A N 1
ATOM 2149 C CA . THR A 1 268 ? -2.034 22.750 1.009 1.00 90.69 268 THR A CA 1
ATOM 2150 C C . THR A 1 268 ? -2.674 21.423 0.584 1.00 90.69 268 THR A C 1
ATOM 2152 O O . THR A 1 268 ? -2.783 21.181 -0.617 1.00 90.69 268 THR A O 1
ATOM 2155 N N . ILE A 1 269 ? -3.097 20.550 1.511 1.00 88.62 269 ILE A N 1
ATOM 2156 C CA . ILE A 1 269 ? -3.712 19.249 1.193 1.00 88.62 269 ILE A CA 1
ATOM 2157 C C . ILE A 1 269 ? -4.936 19.385 0.276 1.00 88.62 269 ILE A C 1
ATOM 2159 O O . ILE A 1 269 ? -5.141 18.541 -0.596 1.00 88.62 269 ILE A O 1
ATOM 2163 N N . ASN A 1 270 ? -5.673 20.497 0.374 1.00 82.81 270 ASN A N 1
ATOM 2164 C CA . ASN A 1 270 ? -6.806 20.822 -0.497 1.00 82.81 270 ASN A CA 1
ATOM 2165 C C . ASN A 1 270 ? -6.451 20.972 -1.988 1.00 82.81 270 ASN A C 1
ATOM 2167 O O . ASN A 1 270 ? -7.333 20.897 -2.843 1.00 82.81 270 ASN A O 1
ATOM 2171 N N . ARG A 1 271 ? -5.166 21.126 -2.341 1.00 93.62 271 ARG A N 1
ATOM 2172 C CA . ARG A 1 271 ? -4.712 21.139 -3.743 1.00 93.62 271 ARG A CA 1
ATOM 2173 C C . ARG A 1 271 ? -4.900 19.795 -4.441 1.00 93.62 271 ARG A C 1
ATOM 2175 O O . ARG A 1 271 ? -4.998 19.758 -5.670 1.00 93.62 271 ARG A O 1
ATOM 2182 N N . LEU A 1 272 ? -5.005 18.702 -3.685 1.00 94.06 272 LEU A N 1
ATOM 2183 C CA . LEU A 1 272 ? -5.314 17.373 -4.207 1.00 94.06 272 LEU A CA 1
ATOM 2184 C C . LEU A 1 272 ? -6.816 17.251 -4.527 1.00 94.06 272 LEU A C 1
ATOM 2186 O O . LEU A 1 272 ? -7.521 16.393 -4.012 1.00 94.06 272 LEU A O 1
ATOM 2190 N N . THR A 1 273 ? -7.315 18.113 -5.415 1.00 89.19 273 THR A N 1
ATOM 2191 C CA . THR A 1 273 ? -8.749 18.291 -5.728 1.00 89.19 273 THR A CA 1
ATOM 2192 C C . THR A 1 273 ? -9.471 17.031 -6.221 1.00 89.19 273 THR A C 1
ATOM 2194 O O . THR A 1 273 ? -10.697 16.960 -6.163 1.00 89.19 273 THR A O 1
ATOM 2197 N N . LYS A 1 274 ? -8.732 16.027 -6.709 1.00 86.94 274 LYS A N 1
ATOM 2198 C CA . LYS A 1 274 ? -9.270 14.731 -7.154 1.00 86.94 274 LYS A CA 1
ATOM 2199 C C . LYS A 1 274 ? -9.072 13.598 -6.147 1.00 86.94 274 LYS A C 1
ATOM 2201 O O . LYS A 1 274 ? -9.422 12.461 -6.469 1.00 86.94 274 LYS A O 1
ATOM 2206 N N . LEU A 1 275 ? -8.526 13.881 -4.964 1.00 86.69 275 LEU A N 1
ATOM 2207 C CA . LEU A 1 275 ? -8.257 12.866 -3.954 1.00 86.69 275 LEU A CA 1
ATOM 2208 C C . LEU A 1 275 ? -9.570 12.247 -3.484 1.00 86.69 275 LEU A C 1
ATOM 2210 O O . LEU A 1 275 ? -10.507 12.955 -3.118 1.00 86.69 275 LEU A O 1
ATOM 2214 N N . LYS A 1 276 ? -9.630 10.917 -3.533 1.00 77.19 276 LYS A N 1
ATOM 2215 C CA . LYS A 1 276 ? -10.787 10.107 -3.141 1.00 77.19 276 LYS A CA 1
ATOM 2216 C C . LYS A 1 276 ? -10.497 9.274 -1.911 1.00 77.19 276 LYS A C 1
ATOM 2218 O O . LYS A 1 276 ? -11.355 9.170 -1.044 1.00 77.19 276 LYS A O 1
ATOM 2223 N N . CYS A 1 277 ? -9.292 8.727 -1.827 1.00 75.69 277 CYS A N 1
ATOM 2224 C CA . CYS A 1 277 ? -8.862 7.908 -0.708 1.00 75.69 277 CYS A CA 1
ATOM 2225 C C . CYS A 1 277 ? -7.602 8.513 -0.096 1.00 75.69 277 CYS A C 1
ATOM 2227 O O . CYS A 1 277 ? -6.587 8.652 -0.786 1.00 75.69 277 CYS A O 1
ATOM 2229 N N . LEU A 1 278 ? -7.685 8.851 1.186 1.00 81.69 278 LEU A N 1
ATOM 2230 C CA . LEU A 1 278 ? -6.560 9.293 1.998 1.00 81.69 278 LEU A CA 1
ATOM 2231 C C . LEU A 1 278 ? -6.422 8.352 3.193 1.00 81.69 278 LEU A C 1
ATOM 2233 O O . LEU A 1 278 ? -7.321 8.294 4.023 1.00 81.69 278 LEU A O 1
ATOM 2237 N N . ASP A 1 279 ? -5.312 7.631 3.274 1.00 77.38 279 ASP A N 1
ATOM 2238 C CA . ASP A 1 279 ? -4.971 6.817 4.440 1.00 77.38 279 ASP A CA 1
ATOM 2239 C C . ASP A 1 279 ? -3.759 7.433 5.140 1.00 77.38 279 ASP A C 1
ATOM 2241 O O . ASP A 1 279 ? -2.666 7.486 4.575 1.00 77.38 279 ASP A O 1
ATOM 2245 N N . ILE A 1 280 ? -3.977 7.938 6.351 1.00 76.94 280 ILE A N 1
ATOM 2246 C CA . ILE A 1 280 ? -2.959 8.495 7.247 1.00 76.94 280 ILE A CA 1
ATOM 2247 C C . ILE A 1 280 ? -2.967 7.782 8.602 1.00 76.94 280 ILE A C 1
ATOM 2249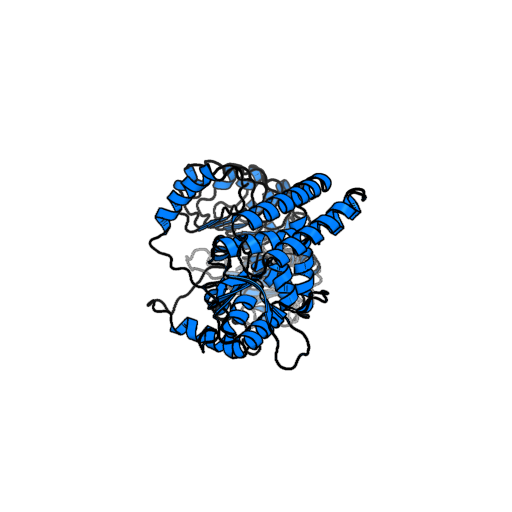 O O . ILE A 1 280 ? -2.435 8.312 9.578 1.00 76.94 280 ILE A O 1
ATOM 2253 N N . SER A 1 281 ? -3.558 6.590 8.669 1.00 72.12 281 SER A N 1
ATOM 2254 C CA . SER A 1 281 ? -3.632 5.805 9.897 1.00 72.12 281 SER A CA 1
ATOM 2255 C C . SER A 1 281 ? -2.244 5.468 10.455 1.00 72.12 281 SER A C 1
ATOM 2257 O O . SER A 1 281 ? -1.252 5.437 9.729 1.00 72.12 281 SER A O 1
ATOM 2259 N N . TRP A 1 282 ? -2.135 5.223 11.758 1.00 69.69 282 TRP A N 1
ATOM 2260 C CA . TRP A 1 282 ? -0.884 4.823 12.411 1.00 69.69 282 TRP A CA 1
ATOM 2261 C C . TRP A 1 282 ? 0.252 5.814 12.161 1.00 69.69 282 TRP A C 1
ATOM 2263 O O . TRP A 1 282 ? 1.370 5.456 11.792 1.00 69.69 282 TRP A O 1
ATOM 2273 N N . ASN A 1 283 ? -0.067 7.089 12.356 1.00 77.44 283 ASN A N 1
ATOM 2274 C CA . ASN A 1 283 ? 0.879 8.194 12.365 1.00 77.44 283 ASN A CA 1
ATOM 2275 C C . ASN A 1 283 ? 0.917 8.834 13.761 1.00 77.44 283 ASN A C 1
ATOM 2277 O O . ASN A 1 283 ? 0.393 8.289 14.727 1.00 77.44 283 ASN A O 1
ATOM 2281 N N . ARG A 1 284 ? 1.576 9.985 13.896 1.00 76.06 284 ARG A N 1
ATOM 2282 C CA . ARG A 1 284 ? 1.657 10.760 15.147 1.00 76.06 284 ARG A CA 1
ATOM 2283 C C . ARG A 1 284 ? 0.850 12.049 15.044 1.00 76.06 284 ARG A C 1
ATOM 2285 O O . ARG A 1 284 ? 1.250 13.086 15.564 1.00 76.06 284 ARG A O 1
ATOM 2292 N N . MET A 1 285 ? -0.235 11.984 14.283 1.00 71.31 285 MET A N 1
ATOM 2293 C CA . MET A 1 285 ? -1.022 13.139 13.888 1.00 71.31 285 MET A CA 1
ATOM 2294 C C . MET A 1 285 ? -1.609 13.838 15.117 1.00 71.31 285 MET A C 1
ATOM 2296 O O . MET A 1 285 ? -2.327 13.208 15.885 1.00 71.31 285 MET A O 1
ATOM 2300 N N . LYS A 1 286 ? -1.343 15.136 15.270 1.00 67.00 286 LYS A N 1
ATOM 2301 C CA . LYS A 1 286 ? -1.870 15.943 16.389 1.00 67.00 286 LYS A CA 1
ATOM 2302 C C . LYS A 1 286 ? -3.206 16.596 16.049 1.00 67.00 286 LYS A C 1
ATOM 2304 O O . LYS A 1 286 ? -4.096 16.732 16.880 1.00 67.00 286 LYS A O 1
ATOM 2309 N N . PHE A 1 287 ? -3.345 17.025 14.797 1.00 61.66 287 PHE A N 1
ATOM 2310 C CA . PHE A 1 287 ? -4.542 17.678 14.278 1.00 61.66 287 PHE A CA 1
ATOM 2311 C C . PHE A 1 287 ? -4.679 17.450 12.772 1.00 61.66 287 PHE A C 1
ATOM 2313 O O . PHE A 1 287 ? -3.702 17.199 12.064 1.00 61.66 287 PHE A O 1
ATOM 2320 N N . LEU A 1 288 ? -5.902 17.598 12.265 1.00 65.19 288 LEU A N 1
ATOM 2321 C CA . LEU A 1 288 ? -6.166 17.690 10.832 1.00 65.19 288 LEU A CA 1
ATOM 2322 C C . LEU A 1 288 ? -6.259 19.168 10.421 1.00 65.19 288 LEU A C 1
ATOM 2324 O O . LEU A 1 288 ? -6.944 19.937 11.100 1.00 65.19 288 LEU A O 1
ATOM 2328 N N . PRO A 1 289 ? -5.615 19.595 9.319 1.00 72.31 289 PRO A N 1
ATOM 2329 C CA . PRO A 1 289 ? -5.776 20.953 8.814 1.00 72.31 289 PRO A CA 1
ATOM 2330 C C . PRO A 1 289 ? -7.228 21.186 8.379 1.00 72.31 289 PRO A C 1
ATOM 2332 O O . PRO A 1 289 ? -7.870 20.301 7.810 1.00 72.31 289 PRO A O 1
ATOM 2335 N N . SER A 1 290 ? -7.744 22.394 8.606 1.00 64.44 290 SER A N 1
ATOM 2336 C CA . SER A 1 290 ? -9.122 22.769 8.250 1.00 64.44 290 SER A CA 1
ATOM 2337 C C . SER A 1 290 ? -9.439 22.584 6.761 1.00 64.44 290 SER A C 1
ATOM 2339 O O . SER A 1 290 ? -10.563 22.244 6.394 1.00 64.44 290 SER A O 1
ATOM 2341 N N . GLU A 1 291 ? -8.418 22.728 5.923 1.00 80.81 291 GLU A N 1
ATOM 2342 C CA . GLU A 1 291 ? -8.422 22.603 4.471 1.00 80.81 291 GLU A CA 1
ATOM 2343 C C . GLU A 1 291 ? -8.773 21.182 4.006 1.00 80.81 291 GLU A C 1
ATOM 2345 O O . GLU A 1 291 ? -9.187 20.984 2.867 1.00 80.81 291 GLU A O 1
ATOM 2350 N N . ILE A 1 292 ? -8.698 20.173 4.883 1.00 71.44 292 ILE A N 1
ATOM 2351 C CA . ILE A 1 292 ? -9.152 18.815 4.559 1.00 71.44 292 ILE A CA 1
ATOM 2352 C C . ILE A 1 292 ? -10.647 18.772 4.190 1.00 71.44 292 ILE A C 1
ATOM 2354 O O . ILE A 1 292 ? -11.071 17.898 3.436 1.00 71.44 292 ILE A O 1
ATOM 2358 N N . LYS A 1 293 ? -11.439 19.744 4.668 1.00 65.44 293 LYS A N 1
ATOM 2359 C CA . LYS A 1 293 ? -12.878 19.885 4.380 1.00 65.44 293 LYS A CA 1
ATOM 2360 C C . LYS A 1 293 ? -13.176 20.278 2.931 1.00 65.44 293 LYS A C 1
ATOM 2362 O O . LYS A 1 293 ? -14.298 20.062 2.466 1.00 65.44 293 LYS A O 1
ATOM 2367 N N . ASP A 1 294 ? -12.190 20.833 2.229 1.00 73.88 294 ASP A N 1
ATOM 2368 C CA . ASP A 1 294 ? -12.304 21.226 0.821 1.00 73.88 294 ASP A CA 1
ATOM 2369 C C . ASP A 1 294 ? -12.154 20.024 -0.127 1.00 73.88 294 ASP A C 1
ATOM 2371 O O . ASP A 1 294 ? -12.403 20.129 -1.331 1.00 73.88 294 ASP A O 1
ATOM 2375 N N . LEU A 1 295 ? -11.747 18.864 0.398 1.00 73.44 295 LEU A N 1
ATOM 2376 C CA . LEU A 1 295 ? -11.585 17.640 -0.374 1.00 73.44 295 LEU A CA 1
ATOM 2377 C C . LEU A 1 295 ? -12.909 16.883 -0.516 1.00 73.44 295 LEU A C 1
ATOM 2379 O O . LEU A 1 295 ? -13.727 16.813 0.397 1.00 73.44 295 LEU A O 1
ATOM 2383 N N . SER A 1 296 ? -13.097 16.244 -1.672 1.00 75.12 296 SER A N 1
ATOM 2384 C CA . SER A 1 296 ? -14.245 15.367 -1.954 1.00 75.12 296 SER A CA 1
ATOM 2385 C C . SER A 1 296 ? -13.889 13.892 -1.728 1.00 75.12 296 SER A C 1
ATOM 2387 O O . SER A 1 296 ? -13.981 13.077 -2.656 1.00 75.12 296 SER A O 1
ATOM 2389 N N . LEU A 1 297 ? -13.439 13.586 -0.504 1.00 64.94 297 LEU A N 1
ATOM 2390 C CA . LEU A 1 297 ? -12.996 12.252 -0.094 1.00 64.94 297 LEU A CA 1
ATOM 2391 C C . LEU A 1 297 ? -14.173 11.268 -0.061 1.00 64.94 297 LEU A C 1
ATOM 2393 O O . LEU A 1 297 ? -15.239 11.561 0.471 1.00 64.94 297 LEU A O 1
ATOM 2397 N N . GLU A 1 298 ? -13.951 10.088 -0.626 1.00 69.56 298 GLU A N 1
ATOM 2398 C CA . GLU A 1 298 ? -14.831 8.920 -0.507 1.00 69.56 298 GLU A CA 1
ATOM 2399 C C . GLU A 1 298 ? -14.432 8.062 0.700 1.00 69.56 298 GLU A C 1
ATOM 2401 O O . GLU A 1 298 ? -15.279 7.424 1.318 1.00 69.56 298 GLU A O 1
ATOM 2406 N N . MET A 1 299 ? -13.143 8.068 1.048 1.00 58.97 299 MET A N 1
ATOM 2407 C CA . MET A 1 299 ? -12.587 7.368 2.197 1.00 58.97 299 MET A CA 1
ATOM 2408 C C . MET A 1 299 ? -11.478 8.211 2.825 1.00 58.97 299 MET A C 1
ATOM 2410 O O . MET A 1 299 ? -10.568 8.676 2.132 1.00 58.97 299 MET A O 1
ATOM 2414 N N . ILE A 1 300 ? -11.538 8.346 4.147 1.00 70.88 300 ILE A N 1
ATOM 2415 C CA . ILE A 1 300 ? -10.442 8.840 4.968 1.00 70.88 300 ILE A CA 1
ATOM 2416 C C . ILE A 1 300 ? -10.189 7.831 6.086 1.00 70.88 300 ILE A C 1
ATOM 2418 O O . ILE A 1 300 ? -11.118 7.482 6.812 1.00 70.88 300 ILE A O 1
ATOM 2422 N N . ASP A 1 301 ? -8.955 7.346 6.184 1.00 61.94 301 ASP A N 1
ATOM 2423 C CA . ASP A 1 301 ? -8.508 6.534 7.309 1.00 61.94 301 ASP A CA 1
ATOM 2424 C C . ASP A 1 301 ? -7.480 7.311 8.121 1.00 61.94 301 ASP A C 1
ATOM 2426 O O . ASP A 1 301 ? -6.531 7.899 7.602 1.00 61.94 301 ASP A O 1
ATOM 2430 N N . VAL A 1 302 ? -7.751 7.354 9.409 1.00 61.38 302 VAL A N 1
ATOM 2431 C CA . VAL A 1 302 ? -7.091 8.172 10.405 1.00 61.38 302 VAL A CA 1
ATOM 2432 C C . VAL A 1 302 ? -6.896 7.397 11.708 1.00 61.38 302 VAL A C 1
ATOM 2434 O O . VAL A 1 302 ? -6.560 7.984 12.731 1.00 61.38 302 VAL A O 1
ATOM 2437 N N . THR A 1 303 ? -7.157 6.085 11.719 1.00 55.91 303 THR A N 1
ATOM 2438 C CA . THR A 1 303 ? -7.044 5.283 12.941 1.00 55.91 303 THR A CA 1
ATOM 2439 C C . THR A 1 303 ? -5.629 5.361 13.516 1.00 55.91 303 THR A C 1
ATOM 2441 O O . THR A 1 303 ? -4.676 5.490 12.759 1.00 55.91 303 THR A O 1
ATOM 2444 N N . ALA A 1 304 ? -5.491 5.264 14.841 1.00 51.06 304 ALA A N 1
ATOM 2445 C CA . ALA A 1 304 ? -4.262 5.500 15.615 1.00 51.06 304 ALA A CA 1
ATOM 2446 C C . ALA A 1 304 ? -3.820 6.976 15.742 1.00 51.06 304 ALA A C 1
ATOM 2448 O O . ALA A 1 304 ? -2.739 7.375 15.312 1.00 51.06 304 ALA A O 1
ATOM 2449 N N . TYR A 1 305 ? -4.657 7.751 16.442 1.00 50.88 305 TYR A N 1
ATOM 2450 C CA . TYR A 1 305 ? -4.271 8.969 17.166 1.00 50.88 305 TYR A CA 1
ATOM 2451 C C . TYR A 1 305 ? -3.945 8.639 18.632 1.00 50.88 305 TYR A C 1
ATOM 2453 O O . TYR A 1 305 ? -4.473 7.666 19.176 1.00 50.88 305 TYR A O 1
ATOM 2461 N N . SER A 1 306 ? -3.102 9.442 19.287 1.00 42.16 306 SER A N 1
ATOM 2462 C CA . SER A 1 306 ? -2.826 9.295 20.722 1.00 42.16 306 SER A CA 1
ATOM 2463 C C . SER A 1 306 ? -4.112 9.517 21.547 1.00 42.16 306 SER A C 1
ATOM 2465 O O . SER A 1 306 ? -4.951 10.349 21.194 1.00 42.16 306 SER A O 1
ATOM 2467 N N . CYS A 1 307 ? -4.314 8.764 22.640 1.00 37.88 307 CYS A N 1
ATOM 2468 C CA . CYS A 1 307 ? -5.547 8.827 23.451 1.00 37.88 307 CYS A CA 1
ATOM 2469 C C . CYS A 1 307 ? -5.817 10.210 24.083 1.00 37.88 307 CYS A C 1
ATOM 2471 O O . CYS A 1 307 ? -6.938 10.466 24.523 1.00 37.88 307 CYS A O 1
ATOM 2473 N N . GLU A 1 308 ? -4.823 11.099 24.112 1.00 43.66 308 GLU A N 1
ATOM 2474 C CA . GLU A 1 308 ? -4.892 12.415 24.755 1.00 43.66 308 GLU A CA 1
ATOM 2475 C C . GLU A 1 308 ? -5.529 13.504 23.861 1.00 43.66 308 GLU A C 1
ATOM 2477 O O . GLU A 1 308 ? -5.958 14.538 24.366 1.00 43.66 308 GLU A O 1
ATOM 2482 N N . GLU A 1 309 ? -5.691 13.269 22.551 1.00 46.12 309 GLU A N 1
ATOM 2483 C CA . GLU A 1 309 ? -6.068 14.306 21.561 1.00 46.12 309 GLU A CA 1
ATOM 2484 C C . GLU A 1 309 ? -7.479 14.113 20.951 1.00 46.12 309 GLU A C 1
ATOM 2486 O O . GLU A 1 309 ? -7.835 14.688 19.920 1.00 46.12 309 GLU A O 1
ATOM 2491 N N . LYS A 1 310 ? -8.329 13.319 21.617 1.00 46.34 310 LYS A N 1
ATOM 2492 C CA . LYS A 1 310 ? -9.618 12.810 21.102 1.00 46.34 310 LYS A CA 1
ATOM 2493 C C . LYS A 1 310 ? -10.657 13.883 20.725 1.00 46.34 310 LYS A C 1
ATOM 2495 O O . LYS A 1 310 ? -11.524 13.613 19.903 1.00 46.34 310 LYS A O 1
ATOM 2500 N N . LEU A 1 311 ? -10.602 15.087 21.300 1.00 47.69 311 LEU A N 1
ATOM 2501 C CA . LEU A 1 311 ? -11.672 16.092 21.159 1.00 47.69 311 LEU A CA 1
ATOM 2502 C C . LEU A 1 311 ? -11.600 16.928 19.867 1.00 47.69 311 LEU A C 1
ATOM 2504 O O . LEU A 1 311 ? -12.638 17.226 19.292 1.00 47.69 311 LEU A O 1
ATOM 2508 N N . GLN A 1 312 ? -10.411 17.294 19.371 1.00 49.53 312 GLN A N 1
ATOM 2509 C CA . GLN A 1 312 ? -10.302 18.239 18.239 1.00 49.53 312 GLN A CA 1
ATOM 2510 C C . GLN A 1 312 ? -10.439 17.576 16.863 1.00 49.53 312 GLN A C 1
ATOM 2512 O O . GLN A 1 312 ? -10.917 18.190 15.909 1.00 49.53 312 GLN A O 1
ATOM 2517 N N . ILE A 1 313 ? -10.022 16.316 16.751 1.00 50.25 313 ILE A N 1
ATOM 2518 C CA . ILE A 1 313 ? -10.097 15.552 15.502 1.00 50.25 313 ILE A CA 1
ATOM 2519 C C . ILE A 1 313 ? -11.523 15.028 15.278 1.00 50.25 313 ILE A C 1
ATOM 2521 O O . ILE A 1 313 ? -12.004 15.029 14.141 1.00 50.25 313 ILE A O 1
ATOM 2525 N N . GLN A 1 314 ? -12.218 14.633 16.351 1.00 53.56 314 GLN A N 1
ATOM 2526 C CA . GLN A 1 314 ? -13.558 14.052 16.279 1.00 53.56 314 GLN A CA 1
ATOM 2527 C C . GLN A 1 314 ? -14.585 15.021 15.673 1.00 53.56 314 GLN A C 1
ATOM 2529 O O . GLN A 1 314 ? -15.329 14.620 14.786 1.00 53.56 314 GLN A O 1
ATOM 2534 N N . ASP A 1 315 ? -14.546 16.310 16.027 1.00 55.16 315 ASP A N 1
ATOM 2535 C CA . ASP A 1 315 ? -15.459 17.327 15.475 1.00 55.16 315 ASP A CA 1
ATOM 2536 C C . ASP A 1 315 ? -15.343 17.480 13.948 1.00 55.16 315 ASP A C 1
ATOM 2538 O O . ASP A 1 315 ? -16.336 17.694 13.243 1.00 55.16 315 ASP A O 1
ATOM 2542 N N . ILE A 1 316 ? -14.125 17.381 13.405 1.00 54.19 316 ILE A N 1
ATOM 2543 C CA . ILE A 1 316 ? -13.891 17.450 11.956 1.00 54.19 316 ILE A CA 1
ATOM 2544 C C . ILE A 1 316 ? -14.368 16.158 11.283 1.00 54.19 316 ILE A C 1
ATOM 2546 O O . ILE A 1 316 ? -14.982 16.222 10.215 1.00 54.19 316 ILE A O 1
ATOM 2550 N N . LEU A 1 317 ? -14.123 14.999 11.903 1.00 53.12 317 LEU A N 1
ATOM 2551 C CA . LEU A 1 317 ? -14.584 13.704 11.398 1.00 53.12 317 LEU A CA 1
ATOM 2552 C C . LEU A 1 317 ? -16.112 13.610 11.382 1.00 53.12 317 LEU A C 1
ATOM 2554 O O . LEU A 1 317 ? -16.677 13.186 10.376 1.00 53.12 317 LEU A O 1
ATOM 2558 N N . ASP A 1 318 ? -16.786 14.082 12.426 1.00 53.41 318 ASP A N 1
ATOM 2559 C CA . ASP A 1 318 ? -18.246 14.068 12.523 1.00 53.41 318 ASP A CA 1
ATOM 2560 C C . ASP A 1 318 ? -18.890 14.945 11.434 1.00 53.41 318 ASP A C 1
ATOM 2562 O O . ASP A 1 318 ? -19.867 14.542 10.797 1.00 53.41 318 ASP A O 1
ATOM 2566 N N . GLN A 1 319 ? -18.294 16.105 11.126 1.00 54.50 319 GLN A N 1
ATOM 2567 C CA . GLN A 1 319 ? -18.726 16.966 10.015 1.00 54.50 319 GLN A CA 1
ATOM 2568 C C . GLN A 1 319 ? -18.522 16.313 8.636 1.00 54.50 319 GLN A C 1
ATOM 2570 O O . GLN A 1 319 ? -19.339 16.506 7.731 1.00 54.50 319 GLN A O 1
ATOM 2575 N N . LEU A 1 320 ? -17.454 15.528 8.457 1.00 50.06 320 LEU A N 1
ATOM 2576 C CA . LEU A 1 320 ? -17.206 14.779 7.220 1.00 50.06 320 LEU A CA 1
ATOM 2577 C C . LEU A 1 320 ? -18.176 13.594 7.075 1.00 50.06 320 LEU A C 1
ATOM 2579 O O . LEU A 1 320 ? -18.739 13.386 5.999 1.00 50.06 320 LEU A O 1
ATOM 2583 N N . LEU A 1 321 ? -18.434 12.859 8.158 1.00 46.97 321 LEU A N 1
ATOM 2584 C CA . LEU A 1 321 ? -19.332 11.700 8.183 1.00 46.97 321 LEU A CA 1
ATOM 2585 C C . LEU A 1 321 ? -20.795 12.082 7.903 1.00 46.97 321 LEU A C 1
ATOM 2587 O O . LEU A 1 321 ? -21.496 11.352 7.197 1.00 46.97 321 LEU A O 1
ATOM 2591 N N . GLN A 1 322 ? -21.246 13.260 8.349 1.00 45.66 322 GLN A N 1
ATOM 2592 C CA . GLN A 1 322 ? -22.582 13.781 8.025 1.00 45.66 322 GLN A CA 1
ATOM 2593 C C . GLN A 1 322 ? -22.819 13.974 6.514 1.00 45.66 322 GLN A C 1
ATOM 2595 O O . GLN A 1 322 ? -23.957 13.853 6.060 1.00 45.66 322 GLN A O 1
ATOM 2600 N N . ARG A 1 323 ? -21.771 14.206 5.709 1.00 46.38 323 ARG A N 1
ATOM 2601 C CA . ARG A 1 323 ? -21.876 14.304 4.238 1.00 46.38 323 ARG A CA 1
ATOM 2602 C C . ARG A 1 323 ? -21.940 12.942 3.531 1.00 46.38 323 ARG A C 1
ATOM 2604 O O . ARG A 1 323 ? -22.531 12.852 2.456 1.00 46.38 323 ARG A O 1
ATOM 2611 N N . VAL A 1 324 ? -21.355 11.890 4.110 1.00 40.44 324 VAL A N 1
ATOM 2612 C CA . VAL A 1 324 ? -21.186 10.562 3.476 1.00 40.44 324 VAL A CA 1
ATOM 2613 C C . VAL A 1 324 ? -22.389 9.627 3.715 1.00 40.44 324 VAL A C 1
ATOM 2615 O O . VAL A 1 324 ? -22.645 8.715 2.928 1.00 40.44 324 VAL A O 1
ATOM 2618 N N . ASN A 1 325 ? -23.202 9.894 4.741 1.00 36.31 325 ASN A N 1
ATOM 2619 C CA . ASN A 1 325 ? -24.293 9.024 5.208 1.00 36.31 325 ASN A CA 1
ATOM 2620 C C . ASN A 1 325 ? -25.506 8.833 4.265 1.00 36.31 325 ASN A C 1
ATOM 2622 O O . ASN A 1 325 ? -26.442 8.127 4.634 1.00 36.31 325 ASN A O 1
ATOM 2626 N N . SER A 1 326 ? -25.523 9.389 3.048 1.00 32.56 326 SER A N 1
ATOM 2627 C CA . SER A 1 326 ? -26.645 9.180 2.111 1.00 32.56 326 SER A CA 1
ATOM 2628 C C . SER A 1 326 ? -26.512 7.951 1.195 1.00 32.56 326 SER A C 1
ATOM 2630 O O . SER A 1 326 ? -27.480 7.623 0.511 1.00 32.56 326 SER A O 1
ATOM 2632 N N . LEU A 1 327 ? -25.371 7.238 1.171 1.00 32.19 327 LEU A N 1
ATOM 2633 C CA . LEU A 1 327 ? -25.112 6.237 0.115 1.00 32.19 327 LEU A CA 1
ATOM 2634 C C . LEU A 1 327 ? -24.426 4.911 0.508 1.00 32.19 327 LEU A C 1
ATOM 2636 O O . LEU A 1 327 ? -24.103 4.140 -0.394 1.00 32.19 327 LEU A O 1
ATOM 2640 N N . VAL A 1 328 ? -24.235 4.562 1.788 1.00 33.41 328 VAL A N 1
ATOM 2641 C CA . VAL A 1 328 ? -23.520 3.309 2.134 1.00 33.41 328 VAL A CA 1
ATOM 2642 C C . VAL A 1 328 ? -24.268 2.442 3.149 1.00 33.41 328 VAL A C 1
ATOM 2644 O O . VAL A 1 328 ? -24.410 2.794 4.316 1.00 33.41 328 VAL A O 1
ATOM 2647 N N . LYS A 1 329 ? -24.685 1.249 2.702 1.00 32.06 329 LYS A N 1
ATOM 2648 C CA . LYS A 1 329 ? -25.052 0.111 3.559 1.00 32.06 329 LYS A CA 1
ATOM 2649 C C . LYS A 1 329 ? -23.859 -0.853 3.580 1.00 32.06 329 LYS A C 1
ATOM 2651 O O . LYS A 1 329 ? -23.393 -1.261 2.520 1.00 32.06 329 LYS A O 1
ATOM 2656 N N . VAL A 1 330 ? -23.339 -1.167 4.765 1.00 33.56 330 VAL A N 1
ATOM 2657 C CA . VAL A 1 330 ? -22.137 -2.003 4.958 1.00 33.56 330 VAL A CA 1
ATOM 2658 C C . VAL A 1 330 ? -22.553 -3.474 5.077 1.00 33.56 330 VAL A C 1
ATOM 2660 O O . VAL A 1 330 ? -23.462 -3.773 5.850 1.00 33.56 330 VAL A O 1
ATOM 2663 N N . GLY A 1 331 ? -21.925 -4.365 4.301 1.00 34.12 331 GLY A N 1
ATOM 2664 C CA . GLY A 1 331 ? -22.130 -5.820 4.387 1.00 34.12 331 GLY A CA 1
ATOM 2665 C C . GLY A 1 331 ? -21.339 -6.462 5.533 1.00 34.12 331 GLY A C 1
ATOM 2666 O O . GLY A 1 331 ? -20.438 -5.848 6.101 1.00 34.12 331 GLY A O 1
ATOM 2667 N N . SER A 1 332 ? -21.671 -7.697 5.894 1.00 41.19 332 SER A N 1
ATOM 2668 C CA . SER A 1 332 ? -20.960 -8.489 6.906 1.00 41.19 332 SER A CA 1
ATOM 2669 C C . SER A 1 332 ? -19.605 -9.002 6.394 1.00 41.19 332 SER A C 1
ATOM 2671 O O . SER A 1 332 ? -19.396 -9.173 5.192 1.00 41.19 332 SER A O 1
ATOM 2673 N N . LEU A 1 333 ? -18.678 -9.313 7.308 1.00 38.22 333 LEU A N 1
ATOM 2674 C CA . LEU A 1 333 ? -17.350 -9.873 6.995 1.00 38.22 333 LEU A CA 1
ATOM 2675 C C . LEU A 1 333 ? -17.434 -11.136 6.111 1.00 38.22 333 LEU A C 1
ATOM 2677 O O . LEU A 1 333 ? -16.587 -11.380 5.250 1.00 38.22 333 LEU A O 1
ATOM 2681 N N . PHE A 1 334 ? -18.505 -11.909 6.294 1.00 40.47 334 PHE A N 1
ATOM 2682 C CA . PHE A 1 334 ? -18.794 -13.123 5.545 1.00 40.47 334 PHE A CA 1
ATOM 2683 C C . PHE A 1 334 ? -19.135 -12.841 4.073 1.00 40.47 334 PHE A C 1
ATOM 2685 O O . PHE A 1 334 ? -18.642 -13.524 3.175 1.00 40.47 334 PHE A O 1
ATOM 2692 N N . GLU A 1 335 ? -19.915 -11.792 3.805 1.00 42.81 335 GLU A N 1
ATOM 2693 C CA . GLU A 1 335 ? -20.259 -11.353 2.446 1.00 42.81 335 GLU A CA 1
ATOM 2694 C C . GLU A 1 335 ? -19.018 -10.841 1.696 1.00 42.81 335 GLU A C 1
ATOM 2696 O O . GLU A 1 335 ? -18.867 -11.083 0.496 1.00 42.81 335 GLU A O 1
ATOM 2701 N N . TYR A 1 336 ? -18.067 -10.227 2.408 1.00 47.88 336 TYR A N 1
ATOM 2702 C CA . TYR A 1 336 ? -16.775 -9.825 1.844 1.00 47.88 336 TYR A CA 1
ATOM 2703 C C . TYR A 1 336 ? -15.854 -11.017 1.538 1.00 47.88 336 TYR A C 1
ATOM 2705 O O . TYR A 1 336 ? -15.209 -11.035 0.485 1.00 47.88 336 TYR A O 1
ATOM 2713 N N . ALA A 1 337 ? -15.817 -12.034 2.404 1.00 43.19 337 ALA A N 1
ATOM 2714 C CA . ALA A 1 337 ? -15.051 -13.261 2.170 1.00 43.19 337 ALA A CA 1
ATOM 2715 C C . ALA A 1 337 ? -15.606 -14.069 0.980 1.00 43.19 337 ALA A C 1
ATOM 2717 O O . ALA A 1 337 ? -14.850 -14.505 0.107 1.00 43.19 337 ALA A O 1
ATOM 2718 N N . ALA A 1 338 ? -16.933 -14.191 0.892 1.00 41.06 338 ALA A N 1
ATOM 2719 C CA . ALA A 1 338 ? -17.643 -14.798 -0.232 1.00 41.06 338 ALA A CA 1
ATOM 2720 C C . ALA A 1 338 ? -17.340 -14.081 -1.560 1.00 41.06 338 ALA A C 1
ATOM 2722 O O . ALA A 1 338 ? -17.015 -14.714 -2.569 1.00 41.06 338 ALA A O 1
ATOM 2723 N N . ALA A 1 339 ? -17.370 -12.746 -1.549 1.00 42.25 339 ALA A N 1
ATOM 2724 C CA . ALA A 1 339 ? -17.058 -11.928 -2.715 1.00 42.25 339 ALA A CA 1
ATOM 2725 C C . ALA A 1 339 ? -15.586 -12.049 -3.153 1.00 42.25 339 ALA A C 1
ATOM 2727 O O . ALA A 1 339 ? -15.302 -12.028 -4.351 1.00 42.25 339 ALA A O 1
ATOM 2728 N N . ALA A 1 340 ? -14.639 -12.205 -2.223 1.00 43.28 340 ALA A N 1
ATOM 2729 C CA . ALA A 1 340 ? -13.227 -12.408 -2.551 1.00 43.28 340 ALA A CA 1
ATOM 2730 C C . ALA A 1 340 ? -12.990 -13.746 -3.275 1.00 43.28 340 ALA A C 1
ATOM 2732 O O . ALA A 1 340 ? -12.316 -13.782 -4.304 1.00 43.28 340 ALA A O 1
ATOM 2733 N N . ILE A 1 341 ? -13.597 -14.833 -2.798 1.00 43.94 341 ILE A N 1
ATOM 2734 C CA . ILE A 1 341 ? -13.482 -16.162 -3.419 1.00 43.94 341 ILE A CA 1
ATOM 2735 C C . ILE A 1 341 ? -13.975 -16.137 -4.875 1.00 43.94 341 ILE A C 1
ATOM 2737 O O . ILE A 1 341 ? -13.290 -16.644 -5.767 1.00 43.94 341 ILE A O 1
ATOM 2741 N N . LEU A 1 342 ? -15.113 -15.481 -5.127 1.00 39.03 342 LEU A N 1
ATOM 2742 C CA . LEU A 1 342 ? -15.702 -15.341 -6.463 1.00 39.03 342 LEU A CA 1
ATOM 2743 C C . LEU A 1 342 ? -14.880 -14.420 -7.384 1.00 39.03 342 LEU A C 1
ATOM 2745 O O . LEU A 1 342 ? -14.667 -14.753 -8.548 1.00 39.03 342 LEU A O 1
ATOM 2749 N N . ASN A 1 343 ? -14.374 -13.292 -6.873 1.00 39.66 343 ASN A N 1
ATOM 2750 C CA . ASN A 1 343 ? -13.631 -12.308 -7.672 1.00 39.66 343 ASN A CA 1
ATOM 2751 C C . ASN A 1 343 ? -12.213 -12.755 -8.045 1.00 39.66 343 ASN A C 1
ATOM 2753 O O . ASN A 1 343 ? -11.692 -12.342 -9.082 1.00 39.66 343 ASN A O 1
ATOM 2757 N N . TYR A 1 344 ? -11.585 -13.585 -7.212 1.00 39.75 344 TYR A N 1
ATOM 2758 C CA . TYR A 1 344 ? -10.231 -14.087 -7.448 1.00 39.75 344 TYR A CA 1
ATOM 2759 C C . TYR A 1 344 ? -10.204 -15.515 -8.010 1.00 39.75 344 TYR A C 1
ATOM 2761 O O . TYR A 1 344 ? -9.121 -16.065 -8.203 1.00 39.75 344 TYR A O 1
ATOM 2769 N N . GLY A 1 345 ? -11.371 -16.104 -8.307 1.00 37.12 345 GLY A N 1
ATOM 2770 C CA . GLY A 1 345 ? -11.477 -17.435 -8.913 1.00 37.12 345 GLY A CA 1
ATOM 2771 C C . GLY A 1 345 ? -10.830 -18.527 -8.060 1.00 37.12 345 GLY A C 1
ATOM 2772 O O . GLY A 1 345 ? -10.200 -19.440 -8.594 1.00 37.12 345 GLY A O 1
ATOM 2773 N N . ILE A 1 346 ? -10.928 -18.397 -6.734 1.00 45.59 346 ILE A N 1
ATOM 2774 C CA . ILE A 1 346 ? -10.307 -19.325 -5.788 1.00 45.59 346 ILE A CA 1
ATOM 2775 C C . ILE A 1 346 ? -11.090 -20.638 -5.831 1.00 45.59 346 ILE A C 1
ATOM 2777 O O . ILE A 1 346 ? -12.308 -20.648 -5.661 1.00 45.59 346 ILE A O 1
ATOM 2781 N N . SER A 1 347 ? -10.392 -21.750 -6.072 1.00 46.41 347 SER A N 1
ATOM 2782 C CA . SER A 1 347 ? -11.014 -23.075 -6.131 1.00 46.41 347 SER A CA 1
ATOM 2783 C C . SER A 1 347 ? -11.688 -23.413 -4.800 1.00 46.41 347 SER A C 1
ATOM 2785 O O . SER A 1 347 ? -11.033 -23.482 -3.762 1.00 46.41 347 SER A O 1
ATOM 2787 N N . THR A 1 348 ? -13.000 -23.645 -4.835 1.00 49.56 348 THR A N 1
ATOM 2788 C CA . THR A 1 348 ? -13.821 -23.966 -3.655 1.00 49.56 348 THR A CA 1
ATOM 2789 C C . THR A 1 348 ? -13.926 -25.465 -3.384 1.00 49.56 348 THR A C 1
ATOM 2791 O O . THR A 1 348 ? -14.612 -25.882 -2.455 1.00 49.56 348 THR A O 1
ATOM 2794 N N . VAL A 1 349 ? -13.232 -26.295 -4.169 1.00 49.62 349 VAL A N 1
ATOM 2795 C CA . VAL A 1 349 ? -13.327 -27.765 -4.117 1.00 49.62 349 VAL A CA 1
ATOM 2796 C C . VAL A 1 349 ? -12.846 -28.334 -2.773 1.00 49.62 349 VAL A C 1
ATOM 2798 O O . VAL A 1 349 ? -13.280 -29.407 -2.368 1.00 49.62 349 VAL A O 1
ATOM 2801 N N . SER A 1 350 ? -11.994 -27.600 -2.054 1.00 44.06 350 SER A N 1
ATOM 2802 C CA . SER A 1 350 ? -11.495 -27.949 -0.719 1.00 44.06 350 SER A CA 1
ATOM 2803 C C . SER A 1 350 ? -12.272 -27.296 0.432 1.00 44.06 350 SER A C 1
ATOM 2805 O O . SER A 1 350 ? -11.891 -27.474 1.588 1.00 44.06 350 SER A O 1
ATOM 2807 N N . LEU A 1 351 ? -13.323 -26.516 0.149 1.00 45.34 351 LEU A N 1
ATOM 2808 C CA . LEU A 1 351 ? -14.097 -25.828 1.182 1.00 45.34 351 LEU A CA 1
ATOM 2809 C C . LEU A 1 351 ? -15.238 -26.710 1.717 1.00 45.34 351 LEU A C 1
ATOM 2811 O O . LEU A 1 351 ? -15.854 -27.463 0.957 1.00 45.34 351 LEU A O 1
ATOM 2815 N N . PRO A 1 352 ? -15.574 -26.599 3.017 1.00 43.22 352 PRO A N 1
ATOM 2816 C CA . PRO A 1 352 ? -16.723 -27.289 3.590 1.00 43.22 352 PRO A CA 1
ATOM 2817 C C . PRO A 1 352 ? -18.022 -26.920 2.864 1.00 43.22 352 PRO A C 1
ATOM 2819 O O . PRO A 1 352 ? -18.292 -25.753 2.585 1.00 43.22 352 PRO A O 1
ATOM 2822 N N . LYS A 1 353 ? -18.871 -27.920 2.608 1.00 44.56 353 LYS A N 1
ATOM 2823 C CA . LYS A 1 353 ? -20.113 -27.782 1.825 1.00 44.56 353 LYS A CA 1
ATOM 2824 C C . LYS A 1 353 ? -21.080 -26.726 2.389 1.00 44.56 353 LYS A C 1
ATOM 2826 O O . LYS A 1 353 ? -21.776 -26.067 1.622 1.00 44.56 353 LYS A O 1
ATOM 2831 N N . SER A 1 354 ? -21.088 -26.542 3.711 1.00 42.31 354 SER A N 1
ATOM 2832 C CA . SER A 1 354 ? -21.854 -25.507 4.419 1.00 42.31 354 SER A CA 1
ATOM 2833 C C . SER A 1 354 ? -21.404 -24.090 4.061 1.00 42.31 354 SER A C 1
ATOM 2835 O O . SER A 1 354 ? -22.240 -23.212 3.871 1.00 42.31 354 SER A O 1
ATOM 2837 N N . LEU A 1 355 ? -20.097 -23.881 3.896 1.00 43.94 355 LEU A N 1
ATOM 2838 C CA . LEU A 1 355 ? -19.524 -22.591 3.530 1.00 43.94 355 LEU A CA 1
ATOM 2839 C C . LEU A 1 355 ? -19.885 -22.222 2.086 1.00 43.94 355 LEU A C 1
ATOM 2841 O O . LEU A 1 355 ? -20.276 -21.092 1.815 1.00 43.94 355 LEU A O 1
ATOM 2845 N N . CYS A 1 356 ? -19.847 -23.196 1.173 1.00 48.81 356 CYS A N 1
ATOM 2846 C CA . CYS A 1 356 ? -20.282 -23.002 -0.212 1.00 48.81 356 CYS A CA 1
ATOM 2847 C C . CYS A 1 356 ? -21.771 -22.621 -0.308 1.00 48.81 356 CYS A C 1
ATOM 2849 O O . CYS A 1 356 ? -22.125 -21.736 -1.083 1.00 48.81 356 CYS A O 1
ATOM 2851 N N . LEU A 1 357 ? -22.630 -23.239 0.509 1.00 47.41 357 LEU A N 1
ATOM 2852 C CA . LEU A 1 357 ? -24.065 -22.934 0.581 1.00 47.41 357 LEU A CA 1
ATOM 2853 C C . LEU A 1 357 ? -24.340 -21.514 1.095 1.00 47.41 357 LEU A C 1
ATOM 2855 O O . LEU A 1 357 ? -25.163 -20.803 0.524 1.00 47.41 357 LEU A O 1
ATOM 2859 N N . MET A 1 358 ? -23.614 -21.074 2.124 1.00 42.19 358 MET A N 1
ATOM 2860 C CA . MET A 1 358 ? -23.745 -19.715 2.659 1.00 42.19 358 MET A CA 1
ATOM 2861 C C . MET A 1 358 ? -23.245 -18.648 1.671 1.00 42.19 358 MET A C 1
ATOM 2863 O O . MET A 1 358 ? -23.869 -17.598 1.535 1.00 42.19 358 MET A O 1
ATOM 2867 N N . ILE A 1 359 ? -22.163 -18.929 0.931 1.00 46.66 359 ILE A N 1
ATOM 2868 C CA . ILE A 1 359 ? -21.672 -18.062 -0.156 1.00 46.66 359 ILE A CA 1
ATOM 2869 C C . ILE A 1 359 ? -22.756 -17.883 -1.229 1.00 46.66 359 ILE A C 1
ATOM 2871 O O . ILE A 1 359 ? -22.974 -16.776 -1.716 1.00 46.66 359 ILE A O 1
ATOM 2875 N N . GLN A 1 360 ? -23.457 -18.961 -1.580 1.00 45.81 360 GLN A N 1
ATOM 2876 C CA . GLN A 1 360 ? -24.497 -18.951 -2.607 1.00 45.81 360 GLN A CA 1
ATOM 2877 C C . GLN A 1 360 ? -25.756 -18.185 -2.151 1.00 45.81 360 GLN A C 1
ATOM 2879 O O . GLN A 1 360 ? -26.274 -17.357 -2.898 1.00 45.81 360 GLN A O 1
ATOM 2884 N N . GLN A 1 361 ? -26.180 -18.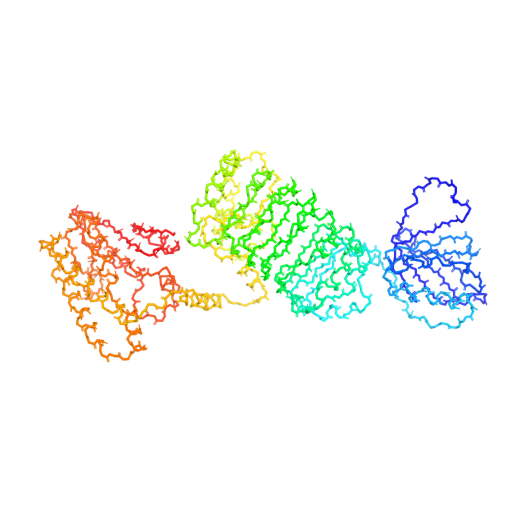358 -0.895 1.00 44.94 361 GLN A N 1
ATOM 2885 C CA . GLN A 1 361 ? -27.315 -17.634 -0.302 1.00 44.94 361 GLN A CA 1
ATOM 2886 C C . GLN A 1 361 ? -27.064 -16.125 -0.136 1.00 44.94 361 GLN A C 1
ATOM 2888 O O . GLN A 1 361 ? -27.988 -15.324 -0.291 1.00 44.94 361 GLN A O 1
ATOM 2893 N N . ALA A 1 362 ? -25.826 -15.711 0.151 1.00 42.91 362 ALA A N 1
ATOM 2894 C CA . ALA A 1 362 ? -25.455 -14.296 0.236 1.00 42.91 362 ALA A CA 1
ATOM 2895 C C . ALA A 1 362 ? -25.614 -13.566 -1.113 1.00 42.91 362 ALA A C 1
ATOM 2897 O O . ALA A 1 362 ? -26.011 -12.403 -1.159 1.00 42.91 362 ALA A O 1
ATOM 2898 N N . VAL A 1 363 ? -25.359 -14.264 -2.225 1.00 41.34 363 VAL A N 1
ATOM 2899 C CA . VAL A 1 363 ? -25.538 -13.727 -3.582 1.00 41.34 363 VAL A CA 1
ATOM 2900 C C . VAL A 1 363 ? -27.023 -13.602 -3.944 1.00 41.34 363 VAL A C 1
ATOM 2902 O O . VAL A 1 363 ? -27.425 -12.601 -4.535 1.00 41.34 363 VAL A O 1
ATOM 2905 N N . GLU A 1 364 ? -27.847 -14.580 -3.564 1.00 40.84 364 GLU A N 1
ATOM 2906 C CA . GLU A 1 364 ? -29.286 -14.613 -3.875 1.00 40.84 364 GLU A CA 1
ATOM 2907 C C . GLU A 1 364 ? -30.113 -13.587 -3.082 1.00 40.84 364 GLU A C 1
ATOM 2909 O O . GLU A 1 364 ? -31.103 -13.059 -3.589 1.00 40.84 364 GLU A O 1
ATOM 2914 N N . ASN A 1 365 ? -29.696 -13.248 -1.859 1.00 38.34 365 ASN A N 1
ATOM 2915 C CA . ASN A 1 365 ? -30.411 -12.302 -0.995 1.00 38.34 365 ASN A CA 1
ATOM 2916 C C . ASN A 1 365 ? -30.140 -10.821 -1.314 1.00 38.34 365 ASN A C 1
ATOM 2918 O O . ASN A 1 365 ? -30.727 -9.929 -0.690 1.00 38.34 365 ASN A O 1
ATOM 2922 N N . CYS A 1 366 ? -29.292 -10.528 -2.301 1.00 37.16 366 CYS A N 1
ATOM 2923 C CA . CYS A 1 366 ? -29.009 -9.160 -2.697 1.00 37.16 366 CYS A CA 1
ATOM 2924 C C . CYS A 1 366 ? -30.080 -8.593 -3.652 1.00 37.16 366 CYS A C 1
ATOM 2926 O O . CYS A 1 366 ? -30.239 -9.047 -4.782 1.00 37.16 366 CYS A O 1
ATOM 2928 N N . LYS A 1 367 ? -30.801 -7.549 -3.214 1.00 38.81 367 LYS A N 1
ATOM 2929 C CA . LYS A 1 367 ? -31.940 -6.951 -3.944 1.00 38.81 367 LYS A CA 1
ATOM 2930 C C . LYS A 1 367 ? -31.627 -5.671 -4.738 1.00 38.81 367 LYS A C 1
ATOM 2932 O O . LYS A 1 367 ? -32.556 -4.949 -5.097 1.00 38.81 367 LYS A O 1
ATOM 2937 N N . CYS A 1 368 ? -30.365 -5.332 -5.018 1.00 33.97 368 CYS A N 1
ATOM 2938 C CA . CYS A 1 368 ? -30.069 -4.167 -5.863 1.00 33.97 368 CYS A CA 1
ATOM 2939 C C . CYS A 1 368 ? -30.044 -4.539 -7.359 1.00 33.97 368 CYS A C 1
ATOM 2941 O O . CYS A 1 368 ? -29.355 -5.470 -7.771 1.00 33.97 368 CYS A O 1
ATOM 2943 N N . ASN A 1 369 ? -30.739 -3.763 -8.200 1.00 33.78 369 ASN A N 1
ATOM 2944 C CA . ASN A 1 369 ? -30.872 -3.978 -9.656 1.00 33.78 369 ASN A CA 1
ATOM 2945 C C . ASN A 1 369 ? -29.569 -3.800 -10.480 1.00 33.78 369 ASN A C 1
ATOM 2947 O O . ASN A 1 369 ? -29.608 -3.643 -11.698 1.00 33.78 369 ASN A O 1
ATOM 2951 N N . SER A 1 370 ? -28.399 -3.847 -9.846 1.00 40.12 370 SER A N 1
ATOM 2952 C CA . SER A 1 370 ? -27.070 -3.742 -10.462 1.00 40.12 370 SER A CA 1
ATOM 2953 C C . SER A 1 370 ? -26.252 -5.039 -10.377 1.00 40.12 370 SER A C 1
ATOM 2955 O O . SER A 1 370 ? -25.037 -5.011 -10.584 1.00 40.12 370 SER A O 1
ATOM 2957 N N . GLY A 1 371 ? -26.909 -6.185 -10.152 1.00 31.81 371 GLY A N 1
ATOM 2958 C CA . GLY A 1 371 ? -26.319 -7.530 -10.030 1.00 31.81 371 GLY A CA 1
ATOM 2959 C C . GLY A 1 371 ? -25.570 -8.086 -11.256 1.00 31.81 371 GLY A C 1
ATOM 2960 O O . GLY A 1 371 ? -25.477 -9.296 -11.422 1.00 31.81 371 GLY A O 1
ATOM 2961 N N . LYS A 1 372 ? -25.030 -7.235 -12.136 1.00 31.45 372 LYS A N 1
ATOM 2962 C CA . LYS A 1 372 ? -24.124 -7.627 -13.230 1.00 31.45 372 LYS A CA 1
ATOM 2963 C C . LYS A 1 372 ? -22.781 -6.888 -13.239 1.00 31.45 372 LYS A C 1
ATOM 2965 O O . LYS A 1 372 ? -21.922 -7.272 -14.019 1.00 31.45 372 LYS A O 1
ATOM 2970 N N . ASN A 1 373 ? -22.566 -5.875 -12.391 1.00 33.09 373 ASN A N 1
ATOM 2971 C CA . ASN A 1 373 ? -21.324 -5.084 -12.368 1.00 33.09 373 ASN A CA 1
ATOM 2972 C C . ASN A 1 373 ? -20.874 -4.748 -10.942 1.00 33.09 373 ASN A C 1
ATOM 2974 O O . ASN A 1 373 ? -20.739 -3.587 -10.555 1.00 33.09 373 ASN A O 1
ATOM 2978 N N . TYR A 1 374 ? -20.609 -5.777 -10.152 1.00 32.31 374 TYR A N 1
ATOM 2979 C CA . TYR A 1 374 ? -19.956 -5.604 -8.868 1.00 32.31 374 TYR A CA 1
ATOM 2980 C C . TYR A 1 374 ? -18.432 -5.522 -9.036 1.00 32.31 374 TYR A C 1
ATOM 2982 O O . TYR A 1 374 ? -17.766 -6.504 -9.342 1.00 32.31 374 TYR A O 1
ATOM 2990 N N . ARG A 1 375 ? -17.874 -4.324 -8.818 1.00 30.27 375 ARG A N 1
ATOM 2991 C CA . ARG A 1 375 ? -16.490 -4.120 -8.362 1.00 30.27 375 ARG A CA 1
ATOM 2992 C C . ARG A 1 375 ? -16.579 -3.631 -6.920 1.00 30.27 375 ARG A C 1
ATOM 2994 O O . ARG A 1 375 ? -16.984 -2.495 -6.703 1.00 30.27 375 ARG A O 1
ATOM 3001 N N . PHE A 1 376 ? -16.253 -4.497 -5.962 1.00 33.19 376 PHE A N 1
ATOM 3002 C CA . PHE A 1 376 ? -16.253 -4.157 -4.535 1.00 33.19 376 PHE A CA 1
ATOM 3003 C C . PHE A 1 376 ? -14.827 -4.017 -4.019 1.00 33.19 376 PHE A C 1
ATOM 3005 O O . PHE A 1 376 ? -13.917 -4.729 -4.447 1.00 33.19 376 PHE A O 1
ATOM 3012 N N . TYR A 1 377 ? -14.670 -3.014 -3.161 1.00 29.03 377 TYR A N 1
ATOM 3013 C CA . TYR A 1 377 ? -13.414 -2.445 -2.696 1.00 29.03 377 TYR A CA 1
ATOM 3014 C C . TYR A 1 377 ? -12.726 -3.325 -1.634 1.00 29.03 377 TYR A C 1
ATOM 3016 O O . TYR A 1 377 ? -13.384 -4.160 -1.011 1.00 29.03 377 TYR A O 1
ATOM 3024 N N . PRO A 1 378 ? -11.399 -3.179 -1.443 1.00 26.16 378 PRO A N 1
ATOM 3025 C CA . PRO A 1 378 ? -10.610 -4.042 -0.566 1.00 26.16 378 PRO A CA 1
ATOM 3026 C C . PRO A 1 378 ? -11.015 -3.922 0.910 1.00 26.16 378 PRO A C 1
ATOM 3028 O O . PRO A 1 378 ? -11.481 -2.875 1.344 1.00 26.16 378 PRO A O 1
ATOM 3031 N N . ALA A 1 379 ? -10.743 -4.980 1.682 1.00 28.34 379 ALA A N 1
ATOM 3032 C CA . ALA A 1 379 ? -11.081 -5.181 3.099 1.00 28.34 379 ALA A CA 1
ATOM 3033 C C . ALA A 1 379 ? -10.673 -4.065 4.096 1.00 28.34 379 ALA A C 1
ATOM 3035 O O . ALA A 1 379 ? -11.048 -4.132 5.262 1.00 28.34 379 ALA A O 1
ATOM 3036 N N . SER A 1 380 ? -9.957 -3.031 3.651 1.00 31.11 380 SER A N 1
ATOM 3037 C CA . SER A 1 380 ? -9.475 -1.906 4.461 1.00 31.11 380 SER A CA 1
ATOM 3038 C C . SER A 1 380 ? -10.580 -0.977 4.987 1.00 31.11 380 SER A C 1
ATOM 3040 O O . SER A 1 380 ? -10.353 -0.234 5.930 1.00 31.11 380 SER A O 1
ATOM 3042 N N . THR A 1 381 ? -11.788 -1.003 4.416 1.00 31.81 381 THR A N 1
ATOM 3043 C CA . THR A 1 381 ? -12.908 -0.164 4.894 1.00 31.81 381 THR A CA 1
ATOM 3044 C C . THR A 1 381 ? -13.661 -0.791 6.080 1.00 31.81 381 THR A C 1
ATOM 3046 O O . THR A 1 381 ? -14.374 -0.092 6.793 1.00 31.81 381 THR A O 1
ATOM 3049 N N . VAL A 1 382 ? -13.505 -2.100 6.325 1.00 30.16 382 VAL A N 1
ATOM 3050 C CA . VAL A 1 382 ? -14.144 -2.806 7.457 1.00 30.16 382 VAL A CA 1
ATOM 3051 C C . VAL A 1 382 ? -13.261 -2.772 8.709 1.00 30.16 382 VAL A C 1
ATOM 3053 O O . VAL A 1 382 ? -13.779 -2.679 9.820 1.00 30.16 382 VAL A O 1
ATOM 3056 N N . THR A 1 383 ? -11.937 -2.762 8.536 1.00 32.91 383 THR A N 1
ATOM 3057 C CA . THR A 1 383 ? -10.949 -2.676 9.626 1.00 32.91 383 THR A CA 1
ATOM 3058 C C . THR A 1 383 ? -11.107 -1.418 10.483 1.00 32.91 383 THR A C 1
ATOM 3060 O O . THR A 1 383 ? -10.960 -1.502 11.698 1.00 32.91 383 THR A O 1
ATOM 3063 N N . ALA A 1 384 ? -11.546 -0.297 9.898 1.00 31.09 384 ALA A N 1
ATOM 3064 C CA . ALA A 1 384 ? -11.831 0.942 10.627 1.00 31.09 384 ALA A CA 1
ATOM 3065 C C . ALA A 1 384 ? -13.049 0.860 11.576 1.00 31.09 384 ALA A C 1
ATOM 3067 O O . ALA A 1 384 ? -13.223 1.737 12.418 1.00 31.09 384 ALA A O 1
ATOM 3068 N N . ARG A 1 385 ? -13.907 -0.169 11.460 1.00 29.94 385 ARG A N 1
ATOM 3069 C CA . ARG A 1 385 ? -15.130 -0.306 12.278 1.00 29.94 385 ARG A CA 1
ATOM 3070 C C . ARG A 1 385 ? -15.030 -1.356 13.389 1.00 29.94 385 ARG A C 1
ATOM 3072 O O . ARG A 1 385 ? -15.862 -1.327 14.286 1.00 29.94 385 ARG A O 1
ATOM 3079 N N . TYR A 1 386 ? -14.039 -2.251 13.338 1.00 28.11 386 TYR A N 1
ATOM 3080 C CA . TYR A 1 386 ? -13.954 -3.413 14.238 1.00 28.11 386 TYR A CA 1
ATOM 3081 C C . TYR A 1 386 ? -12.570 -3.656 14.865 1.00 28.11 386 TYR A C 1
ATOM 3083 O O . TYR A 1 386 ? -12.366 -4.725 15.421 1.00 28.11 386 TYR A O 1
ATOM 3091 N N . PHE A 1 387 ? -11.622 -2.707 14.792 1.00 32.22 387 PHE A N 1
ATOM 3092 C CA . PHE A 1 387 ? -10.295 -2.847 15.430 1.00 32.22 387 PHE A CA 1
ATOM 3093 C C . PHE A 1 387 ? -9.603 -4.192 15.123 1.00 32.22 387 PHE A C 1
ATOM 3095 O O . PHE A 1 387 ? -9.055 -4.850 16.002 1.00 32.22 387 PHE A O 1
ATOM 3102 N N . VAL A 1 388 ? -9.645 -4.631 13.863 1.00 30.20 388 VAL A N 1
ATOM 3103 C CA . VAL A 1 388 ? -8.922 -5.837 13.441 1.00 30.20 388 VAL A CA 1
ATOM 3104 C C . VAL A 1 388 ? -7.598 -5.401 12.833 1.00 30.20 388 VAL A C 1
ATOM 3106 O O . VAL A 1 388 ? -7.563 -4.916 11.700 1.00 30.20 388 VAL A O 1
ATOM 3109 N N . ASP A 1 389 ? -6.517 -5.578 13.587 1.00 32.97 389 ASP A N 1
ATOM 3110 C CA . ASP A 1 389 ? -5.156 -5.374 13.102 1.00 32.97 389 ASP A CA 1
ATOM 3111 C C . ASP A 1 389 ? -4.832 -6.421 12.023 1.00 32.97 389 ASP A C 1
ATOM 3113 O O . ASP A 1 389 ? -4.548 -7.589 12.275 1.00 32.97 389 ASP A O 1
ATOM 3117 N N . ASP A 1 390 ? -4.922 -5.971 10.776 1.00 41.47 390 ASP A N 1
ATOM 3118 C CA . ASP A 1 390 ? -4.225 -6.518 9.615 1.00 41.47 390 ASP A CA 1
ATOM 3119 C C . ASP A 1 390 ? -4.548 -7.966 9.174 1.00 41.47 390 ASP A C 1
ATOM 3121 O O . ASP A 1 390 ? -3.696 -8.853 9.056 1.00 41.47 390 ASP A O 1
ATOM 3125 N N . ALA A 1 391 ? -5.792 -8.183 8.735 1.00 32.41 391 ALA A N 1
ATOM 3126 C CA . ALA A 1 391 ? -6.177 -9.389 7.990 1.00 32.41 391 ALA A CA 1
ATOM 3127 C C . ALA A 1 391 ? -5.424 -9.557 6.644 1.00 32.41 391 ALA A C 1
ATOM 3129 O O . ALA A 1 391 ? -5.443 -10.633 6.037 1.00 32.41 391 ALA A O 1
ATOM 3130 N N . ARG A 1 392 ? -4.769 -8.500 6.141 1.00 33.50 392 ARG A N 1
ATOM 3131 C CA . ARG A 1 392 ? -4.157 -8.447 4.806 1.00 33.50 392 ARG A CA 1
ATOM 3132 C C . ARG A 1 392 ? -2.740 -9.022 4.821 1.00 33.50 392 ARG A C 1
ATOM 3134 O O . ARG A 1 392 ? -2.413 -9.823 3.945 1.00 33.50 392 ARG A O 1
ATOM 3141 N N . SER A 1 393 ? -1.944 -8.680 5.832 1.00 36.00 393 SER A N 1
ATOM 3142 C CA . SER A 1 393 ? -0.609 -9.245 6.063 1.00 36.00 393 SER A CA 1
ATOM 3143 C C . SER A 1 393 ? -0.676 -10.709 6.511 1.00 36.00 393 SER A C 1
ATOM 3145 O O . SER A 1 393 ? 0.095 -11.546 6.028 1.00 36.00 393 SER A O 1
ATOM 3147 N N . LEU A 1 394 ? -1.689 -11.073 7.308 1.00 33.22 394 LEU A N 1
ATOM 3148 C CA . LEU A 1 394 ? -1.922 -12.460 7.720 1.00 33.22 394 LEU A CA 1
ATOM 3149 C C . LEU A 1 394 ? -2.257 -13.363 6.518 1.00 33.22 394 LEU A C 1
ATOM 3151 O O . LEU A 1 394 ? -1.665 -14.429 6.350 1.00 33.22 394 LEU A O 1
ATOM 3155 N N . ALA A 1 395 ? -3.130 -12.915 5.611 1.00 33.84 395 ALA A N 1
ATOM 3156 C CA . ALA A 1 395 ? -3.486 -13.674 4.410 1.00 33.84 395 ALA A CA 1
ATOM 3157 C C . ALA A 1 395 ? -2.310 -13.828 3.425 1.00 33.84 395 ALA A C 1
ATOM 3159 O O . ALA A 1 395 ? -2.129 -14.893 2.831 1.00 33.84 395 ALA A O 1
ATOM 3160 N N . PHE A 1 396 ? -1.483 -12.790 3.260 1.00 34.44 396 PHE A N 1
ATOM 3161 C CA . PHE A 1 396 ? -0.377 -12.800 2.296 1.00 34.44 396 PHE A CA 1
ATOM 3162 C C . PHE A 1 396 ? 0.813 -13.650 2.767 1.00 34.44 396 PHE A C 1
ATOM 3164 O O . PHE A 1 396 ? 1.427 -14.367 1.972 1.00 34.44 396 PHE A O 1
ATOM 3171 N N . THR A 1 397 ? 1.098 -13.641 4.070 1.00 32.75 397 THR A N 1
ATOM 3172 C CA . THR A 1 397 ? 2.189 -14.431 4.662 1.00 32.75 397 THR A CA 1
ATOM 3173 C C . THR A 1 397 ? 1.862 -15.930 4.646 1.00 32.75 397 THR A C 1
ATOM 3175 O O . THR A 1 397 ? 2.724 -16.747 4.308 1.00 32.75 397 THR A O 1
ATOM 3178 N N . THR A 1 398 ? 0.591 -16.281 4.870 1.00 31.80 398 THR A N 1
ATOM 3179 C CA . THR A 1 398 ? 0.064 -17.661 4.920 1.00 31.80 398 THR A CA 1
ATOM 3180 C C . THR A 1 398 ? 0.096 -18.386 3.568 1.00 31.80 398 THR A C 1
ATOM 3182 O O . THR A 1 398 ? 0.317 -19.591 3.508 1.00 31.80 398 THR A O 1
ATOM 3185 N N . ILE A 1 399 ? -0.060 -17.666 2.453 1.00 34.09 399 ILE A N 1
ATOM 3186 C CA . ILE A 1 399 ? -0.063 -18.256 1.099 1.00 34.09 399 ILE A CA 1
ATOM 3187 C C . ILE A 1 399 ? 1.367 -18.540 0.593 1.00 34.09 399 ILE A C 1
ATOM 3189 O O . ILE A 1 399 ? 1.572 -19.397 -0.267 1.00 34.09 399 ILE A O 1
ATOM 3193 N N . SER A 1 400 ? 2.377 -17.847 1.132 1.00 32.16 400 SER A N 1
ATOM 3194 C CA . SER A 1 400 ? 3.765 -17.919 0.643 1.00 32.16 400 SER A CA 1
ATOM 3195 C C . SER A 1 400 ? 4.570 -19.126 1.152 1.00 32.16 400 SER A C 1
ATOM 3197 O O . SER A 1 400 ? 5.583 -19.487 0.548 1.00 32.16 400 SER A O 1
ATOM 3199 N N . LYS A 1 401 ? 4.125 -19.781 2.231 1.00 28.81 401 LYS A N 1
ATOM 3200 C CA . LYS A 1 401 ? 4.786 -20.945 2.838 1.00 28.81 401 LYS A CA 1
ATOM 3201 C C . LYS A 1 401 ? 3.792 -22.101 2.889 1.00 28.81 401 LYS A C 1
ATOM 3203 O O . LYS A 1 401 ? 2.993 -22.189 3.807 1.00 28.81 401 LYS A O 1
ATOM 3208 N N . GLY A 1 402 ? 3.813 -22.967 1.882 1.00 38.34 402 GLY A N 1
ATOM 3209 C CA . GLY A 1 402 ? 2.811 -24.019 1.674 1.00 38.34 402 GLY A CA 1
ATOM 3210 C C . GLY A 1 402 ? 2.763 -25.171 2.692 1.00 38.34 402 GLY A C 1
ATOM 3211 O O . GLY A 1 402 ? 2.693 -26.311 2.251 1.00 38.34 402 GLY A O 1
ATOM 3212 N N . HIS A 1 403 ? 2.764 -24.933 4.010 1.00 31.09 403 HIS A N 1
ATOM 3213 C CA . HIS A 1 403 ? 2.550 -25.980 5.019 1.00 31.09 403 HIS A CA 1
ATOM 3214 C C . HIS A 1 403 ? 1.822 -25.513 6.298 1.00 31.09 403 HIS A C 1
ATOM 3216 O O . HIS A 1 403 ? 2.142 -24.474 6.859 1.00 31.09 403 HIS A O 1
ATOM 3222 N N . ASP A 1 404 ? 0.887 -26.383 6.714 1.00 37.84 404 ASP A N 1
ATOM 3223 C CA . ASP A 1 404 ? 0.255 -26.666 8.020 1.00 37.84 404 ASP A CA 1
ATOM 3224 C C . ASP A 1 404 ? -0.170 -25.510 8.961 1.00 37.84 404 ASP A C 1
ATOM 3226 O O . ASP A 1 404 ? 0.631 -24.748 9.498 1.00 37.84 404 ASP A O 1
ATOM 3230 N N . TYR A 1 405 ? -1.474 -25.485 9.263 1.00 36.69 405 TYR A N 1
ATOM 3231 C CA . TYR A 1 405 ? -2.209 -24.472 10.037 1.00 36.69 405 TYR A CA 1
ATOM 3232 C C . TYR A 1 405 ? -1.774 -24.329 11.511 1.00 36.69 405 TYR A C 1
ATOM 3234 O O . TYR A 1 405 ? -2.228 -23.417 12.199 1.00 36.69 405 TYR A O 1
ATOM 3242 N N . ARG A 1 406 ? -0.888 -25.195 12.016 1.00 37.06 406 ARG A N 1
ATOM 3243 C CA . ARG A 1 406 ? -0.409 -25.181 13.413 1.00 37.06 406 ARG A CA 1
ATOM 3244 C C . ARG A 1 406 ? 0.544 -24.022 13.726 1.00 37.06 406 ARG A C 1
ATOM 3246 O O . ARG A 1 406 ? 0.620 -23.604 14.874 1.00 37.06 406 ARG A O 1
ATOM 3253 N N . VAL A 1 407 ? 1.227 -23.476 12.718 1.00 35.81 407 VAL A N 1
ATOM 3254 C CA . VAL A 1 407 ? 2.168 -22.349 12.882 1.00 35.81 407 VAL A CA 1
ATOM 3255 C C . VAL A 1 407 ? 1.433 -21.016 13.085 1.00 35.81 407 VAL A C 1
ATOM 3257 O O . VAL A 1 407 ? 1.905 -20.162 13.826 1.00 35.81 407 VAL A O 1
ATOM 3260 N N . ILE A 1 408 ? 0.221 -20.875 12.529 1.00 35.00 408 ILE A N 1
ATOM 3261 C CA . ILE A 1 408 ? -0.638 -19.689 12.715 1.00 35.00 408 ILE A CA 1
ATOM 3262 C C . ILE A 1 408 ? -0.953 -19.468 14.203 1.00 35.00 408 ILE A C 1
ATOM 3264 O O . ILE A 1 408 ? -1.014 -18.333 14.661 1.00 35.00 408 ILE A O 1
ATOM 3268 N N . LEU A 1 409 ? -1.099 -20.545 14.977 1.00 35.09 409 LEU A N 1
ATOM 3269 C CA . LEU A 1 409 ? -1.393 -20.463 16.408 1.00 35.09 409 LEU A CA 1
ATOM 3270 C C . LEU A 1 409 ? -0.176 -20.040 17.243 1.00 35.09 409 LEU A C 1
ATOM 3272 O O . LEU A 1 409 ? -0.347 -19.298 18.204 1.00 35.09 409 LEU A O 1
ATOM 3276 N N . GLN A 1 410 ? 1.038 -20.429 16.842 1.00 34.97 410 GLN A N 1
ATOM 3277 C CA . GLN A 1 410 ? 2.283 -20.033 17.519 1.00 34.97 410 GLN A CA 1
ATOM 3278 C C . GLN A 1 410 ? 2.719 -18.596 17.196 1.00 34.97 410 GLN A C 1
ATOM 3280 O O . GLN A 1 410 ? 3.265 -17.907 18.054 1.00 34.97 410 GLN A O 1
ATOM 3285 N N . ASP A 1 411 ? 2.455 -18.096 15.987 1.00 33.16 411 ASP A N 1
ATOM 3286 C CA . ASP A 1 411 ? 2.814 -16.712 15.645 1.00 33.16 411 ASP A CA 1
ATOM 3287 C C . ASP A 1 411 ? 1.807 -15.696 16.225 1.00 33.16 411 ASP A C 1
ATOM 3289 O O . ASP A 1 411 ? 2.207 -14.608 16.646 1.00 33.16 411 ASP A O 1
ATOM 3293 N N . ILE A 1 412 ? 0.531 -16.080 16.388 1.00 36.12 412 ILE A N 1
ATOM 3294 C CA . ILE A 1 412 ? -0.449 -15.329 17.199 1.00 36.12 412 ILE A CA 1
ATOM 3295 C C . ILE A 1 412 ? -0.019 -15.293 18.683 1.00 36.12 412 ILE A C 1
ATOM 3297 O O . ILE A 1 412 ? -0.217 -14.276 19.353 1.00 36.12 412 ILE A O 1
ATOM 3301 N N . GLU A 1 413 ? 0.641 -16.341 19.201 1.00 34.69 413 GLU A N 1
ATOM 3302 C CA . GLU A 1 413 ? 1.210 -16.338 20.560 1.00 34.69 413 GLU A CA 1
ATOM 3303 C C . GLU A 1 413 ? 2.327 -15.306 20.753 1.00 34.69 413 GLU A C 1
ATOM 3305 O O . GLU A 1 413 ? 2.356 -14.641 21.795 1.00 34.69 413 GLU A O 1
ATOM 3310 N N . MET A 1 414 ? 3.219 -15.143 19.768 1.00 33.38 414 MET A N 1
ATOM 3311 C CA . MET A 1 414 ? 4.291 -14.141 19.821 1.00 33.38 414 MET A CA 1
ATOM 3312 C C . MET A 1 414 ? 3.771 -12.710 19.655 1.00 33.38 414 MET A C 1
ATOM 3314 O O . MET A 1 414 ? 4.261 -11.803 20.328 1.00 33.38 414 MET A O 1
ATOM 3318 N N . MET A 1 415 ? 2.768 -12.494 18.800 1.00 31.80 415 MET A N 1
ATOM 3319 C CA . MET A 1 415 ? 2.190 -11.163 18.571 1.00 31.80 415 MET A CA 1
ATOM 3320 C C . MET A 1 415 ? 1.433 -10.649 19.804 1.00 31.80 415 MET A C 1
ATOM 3322 O O . MET A 1 415 ? 1.602 -9.499 20.206 1.00 31.80 415 MET A O 1
ATOM 3326 N N . LEU A 1 416 ? 0.684 -11.524 20.479 1.00 33.56 416 LEU A N 1
ATOM 3327 C CA . LEU A 1 416 ? -0.029 -11.179 21.711 1.00 33.56 416 LEU A CA 1
ATOM 3328 C C . LEU A 1 416 ? 0.911 -11.016 22.923 1.00 33.56 416 LEU A C 1
ATOM 3330 O O . LEU A 1 416 ? 0.554 -10.336 23.878 1.00 33.56 416 LEU A O 1
ATOM 3334 N N . MET A 1 417 ? 2.120 -11.594 22.895 1.00 31.64 417 MET A N 1
ATOM 3335 C CA . MET A 1 417 ? 3.170 -11.312 23.890 1.00 31.64 417 MET A CA 1
ATOM 3336 C C . MET A 1 417 ? 3.758 -9.898 23.760 1.00 31.64 417 MET A C 1
ATOM 3338 O O . MET A 1 417 ? 4.235 -9.342 24.746 1.00 31.64 417 MET A O 1
ATOM 3342 N N . PHE A 1 418 ? 3.755 -9.315 22.558 1.00 30.70 418 PHE A N 1
ATOM 3343 C CA . PHE A 1 418 ? 4.304 -7.976 22.328 1.00 30.70 418 PHE A CA 1
ATOM 3344 C C . PHE A 1 418 ? 3.342 -6.868 22.789 1.00 30.70 418 PHE A C 1
ATOM 3346 O O . PHE A 1 418 ? 3.797 -5.827 23.263 1.00 30.70 418 PHE A O 1
ATOM 3353 N N . ILE A 1 419 ? 2.028 -7.120 22.730 1.00 31.23 419 ILE A N 1
ATOM 3354 C CA . ILE A 1 419 ? 0.967 -6.195 23.172 1.00 31.23 419 ILE A CA 1
ATOM 3355 C C . ILE A 1 419 ? 0.962 -6.011 24.704 1.00 31.23 419 ILE A C 1
ATOM 3357 O O . ILE A 1 419 ? 0.673 -4.925 25.193 1.00 31.23 419 ILE A O 1
ATOM 3361 N N . GLU A 1 420 ? 1.384 -7.014 25.479 1.00 32.16 420 GLU A N 1
ATOM 3362 C CA . GLU A 1 420 ? 1.495 -6.915 26.948 1.00 32.16 420 GLU A CA 1
ATOM 3363 C C . GLU A 1 420 ? 2.741 -6.132 27.421 1.00 32.16 420 GLU A C 1
ATOM 3365 O O . GLU A 1 420 ? 2.908 -5.882 28.614 1.00 32.16 420 GLU A O 1
ATOM 3370 N N . SER A 1 421 ? 3.633 -5.716 26.511 1.00 31.41 421 SER A N 1
ATOM 3371 C CA . SER A 1 421 ? 4.858 -4.979 26.870 1.00 31.41 421 SER A CA 1
ATOM 3372 C C . SER A 1 421 ? 4.703 -3.451 26.896 1.00 31.41 421 SER A C 1
ATOM 3374 O O . SER A 1 421 ? 5.659 -2.749 27.228 1.00 31.41 421 SER A O 1
ATOM 3376 N N . SER A 1 422 ? 3.508 -2.938 26.583 1.00 31.08 422 SER A N 1
ATOM 3377 C CA . SER A 1 422 ? 3.193 -1.502 26.545 1.00 31.08 422 SER A CA 1
ATOM 3378 C C . SER A 1 422 ? 2.285 -1.006 27.676 1.00 31.08 422 SER A C 1
ATOM 3380 O O . SER A 1 422 ? 1.850 0.143 27.621 1.00 31.08 422 SER A O 1
ATOM 3382 N N . ASP A 1 423 ? 2.039 -1.808 28.715 1.00 32.44 423 ASP A N 1
ATOM 3383 C CA . ASP A 1 423 ? 1.497 -1.275 29.968 1.00 32.44 423 ASP A CA 1
ATOM 3384 C C . ASP A 1 423 ? 2.607 -0.523 30.708 1.00 32.44 423 ASP A C 1
ATOM 3386 O O . ASP A 1 423 ? 3.684 -1.059 30.989 1.00 32.44 423 ASP A O 1
ATOM 3390 N N . SER A 1 424 ? 2.351 0.752 31.003 1.00 39.44 424 SER A N 1
ATOM 3391 C CA . SER A 1 424 ? 3.177 1.579 31.881 1.00 39.44 424 SER A CA 1
ATOM 3392 C C . SER A 1 424 ? 3.595 0.769 33.107 1.00 39.44 424 SER A C 1
ATOM 3394 O O . SER A 1 424 ? 2.735 0.221 33.792 1.00 39.44 424 SER A O 1
ATOM 3396 N N . ALA A 1 425 ? 4.899 0.668 33.369 1.00 43.38 425 ALA A N 1
ATOM 3397 C CA . ALA A 1 425 ? 5.441 -0.145 34.452 1.00 43.38 425 ALA A CA 1
ATOM 3398 C C . ALA A 1 425 ? 4.988 0.375 35.833 1.00 43.38 425 ALA A C 1
ATOM 3400 O O . ALA A 1 425 ? 5.712 1.116 36.497 1.00 43.38 425 ALA A O 1
ATOM 3401 N N . GLU A 1 426 ? 3.787 -0.009 36.269 1.00 57.66 426 GLU A N 1
ATOM 3402 C CA . GLU A 1 426 ? 3.338 0.147 37.648 1.00 57.66 426 GLU A CA 1
ATOM 3403 C C . GLU A 1 426 ? 4.189 -0.750 38.559 1.00 57.66 426 GLU A C 1
ATOM 3405 O O . GLU A 1 426 ? 4.439 -1.922 38.263 1.00 57.66 426 GLU A O 1
ATOM 3410 N N . ASP A 1 427 ? 4.656 -0.195 39.680 1.00 80.69 427 ASP A N 1
ATOM 3411 C CA . ASP A 1 427 ? 5.452 -0.914 40.679 1.00 80.69 427 ASP A CA 1
ATOM 3412 C C . ASP A 1 427 ? 4.675 -2.147 41.202 1.00 80.69 427 ASP A C 1
ATOM 3414 O O . ASP A 1 427 ? 3.591 -1.984 41.774 1.00 80.69 427 ASP A O 1
ATOM 3418 N N . PRO A 1 428 ? 5.208 -3.383 41.091 1.00 82.56 428 PRO A N 1
ATOM 3419 C CA . PRO A 1 428 ? 4.554 -4.593 41.593 1.00 82.56 428 PRO A CA 1
ATOM 3420 C C . PRO A 1 428 ? 4.165 -4.531 43.075 1.00 82.56 428 PRO A C 1
ATOM 3422 O O . PRO A 1 428 ? 3.168 -5.132 43.480 1.00 82.56 428 PRO A O 1
ATOM 3425 N N . LYS A 1 429 ? 4.896 -3.767 43.899 1.00 83.81 429 LYS A N 1
ATOM 3426 C CA . LYS A 1 429 ? 4.506 -3.540 45.300 1.00 83.81 429 LYS A CA 1
ATOM 3427 C C . LYS A 1 429 ? 3.247 -2.686 45.416 1.00 83.81 429 LYS A C 1
ATOM 3429 O O . LYS A 1 429 ? 2.448 -2.907 46.328 1.00 83.81 429 LYS A O 1
ATOM 3434 N N . GLN A 1 430 ? 3.055 -1.733 44.509 1.00 84.50 430 GLN A N 1
ATOM 3435 C CA . GLN A 1 430 ? 1.846 -0.921 44.446 1.00 84.50 430 GLN A CA 1
ATOM 3436 C C . GLN A 1 430 ? 0.653 -1.752 43.963 1.00 84.50 430 GLN A C 1
ATOM 3438 O O . GLN A 1 430 ? -0.401 -1.713 44.595 1.00 84.50 430 GLN A O 1
ATOM 3443 N N . ILE A 1 431 ? 0.841 -2.588 42.936 1.00 85.00 431 ILE A N 1
ATOM 3444 C CA . ILE A 1 431 ? -0.180 -3.540 42.465 1.00 85.00 431 ILE A CA 1
ATOM 3445 C C . ILE A 1 431 ? -0.613 -4.469 43.607 1.00 85.00 431 ILE A C 1
ATOM 3447 O O . ILE A 1 431 ? -1.807 -4.655 43.845 1.00 85.00 431 ILE A O 1
ATOM 3451 N N . TRP A 1 432 ? 0.346 -5.013 44.362 1.00 90.38 432 TRP A N 1
ATOM 3452 C CA . TRP A 1 432 ? 0.066 -5.839 45.535 1.00 90.38 432 TRP A CA 1
ATOM 3453 C C . TRP A 1 432 ? -0.765 -5.091 46.591 1.00 90.38 432 TRP A C 1
ATOM 3455 O O . TRP A 1 432 ? -1.805 -5.596 47.014 1.00 90.38 432 TRP A O 1
ATOM 3465 N N . LYS A 1 433 ? -0.371 -3.866 46.974 1.00 87.69 433 LYS A N 1
ATOM 3466 C CA . LYS A 1 433 ? -1.135 -3.042 47.932 1.00 87.69 433 LYS A CA 1
ATOM 3467 C C . LYS A 1 433 ? -2.558 -2.770 47.450 1.00 87.69 433 LYS A C 1
ATOM 3469 O O . LYS A 1 433 ? -3.490 -2.871 48.249 1.00 87.69 433 LYS A O 1
ATOM 3474 N N . ASN A 1 434 ? -2.726 -2.446 46.169 1.00 88.50 434 ASN A N 1
ATOM 3475 C CA . ASN A 1 434 ? -4.033 -2.190 45.564 1.00 88.50 434 ASN A CA 1
ATOM 3476 C C . ASN A 1 434 ? -4.914 -3.445 45.631 1.00 88.50 434 ASN A C 1
ATOM 3478 O O . ASN A 1 434 ? -6.081 -3.362 46.003 1.00 88.50 434 ASN A O 1
ATOM 3482 N N . LYS A 1 435 ? -4.346 -4.622 45.346 1.00 90.38 435 LYS A N 1
ATOM 3483 C CA . LYS A 1 435 ? -5.037 -5.914 45.450 1.00 90.38 435 LYS A CA 1
ATOM 3484 C C . LYS A 1 435 ? -5.486 -6.234 46.884 1.00 90.38 435 LYS A C 1
ATOM 3486 O O . LYS A 1 435 ? -6.614 -6.680 47.073 1.00 90.38 435 LYS A O 1
ATOM 3491 N N . ILE A 1 436 ? -4.656 -5.955 47.893 1.00 90.44 436 ILE A N 1
ATOM 3492 C CA . ILE A 1 436 ? -5.038 -6.102 49.311 1.00 90.44 436 ILE A CA 1
ATOM 3493 C C . ILE A 1 436 ? -6.227 -5.188 49.652 1.00 90.44 436 ILE A C 1
ATOM 3495 O O . ILE A 1 436 ? -7.247 -5.679 50.133 1.00 90.44 436 ILE A O 1
ATOM 3499 N N . HIS A 1 437 ? -6.150 -3.894 49.318 1.00 90.38 437 HIS A N 1
ATOM 3500 C CA . HIS A 1 437 ? -7.246 -2.943 49.564 1.00 90.38 437 HIS A CA 1
ATOM 3501 C C . HIS A 1 437 ? -8.541 -3.345 48.845 1.00 90.38 437 HIS A C 1
ATOM 3503 O O . HIS A 1 437 ? -9.632 -3.211 49.394 1.00 90.38 437 HIS A O 1
ATOM 3509 N N . GLN A 1 438 ? -8.438 -3.881 47.627 1.00 92.12 438 GLN A N 1
ATOM 3510 C CA . GLN A 1 438 ? -9.603 -4.376 46.896 1.00 92.12 438 GLN A CA 1
ATOM 3511 C C . GLN A 1 438 ? -10.293 -5.531 47.620 1.00 92.12 438 GLN A C 1
ATOM 3513 O O . GLN A 1 438 ? -11.518 -5.564 47.646 1.00 92.12 438 GLN A O 1
ATOM 3518 N N . ILE A 1 439 ? -9.555 -6.462 48.238 1.00 92.38 439 ILE A N 1
ATOM 3519 C CA . ILE A 1 439 ? -10.195 -7.536 49.011 1.00 92.38 439 ILE A CA 1
ATOM 3520 C C . ILE A 1 439 ? -10.959 -6.963 50.210 1.00 92.38 439 ILE A C 1
ATOM 3522 O O . ILE A 1 439 ? -12.065 -7.421 50.495 1.00 92.38 439 ILE A O 1
ATOM 3526 N N . GLU A 1 440 ? -10.392 -5.980 50.909 1.00 92.12 440 GLU A N 1
ATOM 3527 C CA . GLU A 1 440 ? -11.057 -5.330 52.045 1.00 92.12 440 GLU A CA 1
ATOM 3528 C C . GLU A 1 440 ? -12.351 -4.630 51.607 1.00 92.12 440 GLU A C 1
ATOM 3530 O O . GLU A 1 440 ? -13.392 -4.840 52.232 1.00 92.12 440 GLU A O 1
ATOM 3535 N N . SER A 1 441 ? -12.314 -3.903 50.483 1.00 93.31 441 SER A N 1
ATOM 3536 C CA . SER A 1 441 ? -13.505 -3.293 49.869 1.00 93.31 441 SER A CA 1
ATOM 3537 C C . SER A 1 441 ? -14.562 -4.342 49.520 1.00 93.31 441 SER A C 1
ATOM 3539 O O . SER A 1 441 ? -15.718 -4.219 49.913 1.00 93.31 441 SER A O 1
ATOM 3541 N N . LEU A 1 442 ? -14.163 -5.433 48.859 1.00 95.81 442 LEU A N 1
ATOM 3542 C CA . LEU A 1 442 ? -15.080 -6.499 48.449 1.00 95.81 442 LEU A CA 1
ATOM 3543 C C . LEU A 1 442 ? -15.704 -7.245 49.634 1.00 95.81 442 LEU A C 1
ATOM 3545 O O . LEU A 1 442 ? -16.847 -7.690 49.537 1.00 95.81 442 LEU A O 1
ATOM 3549 N N . LEU A 1 443 ? -14.975 -7.407 50.743 1.00 94.94 443 LEU A N 1
ATOM 3550 C CA . LEU A 1 443 ? -15.524 -7.981 51.974 1.00 94.94 443 LEU A CA 1
ATOM 3551 C C . LEU A 1 443 ? -16.600 -7.071 52.572 1.00 94.94 443 LEU A C 1
ATOM 3553 O O . LEU A 1 443 ? -17.669 -7.565 52.928 1.00 94.94 443 LEU A O 1
ATOM 3557 N N . LEU A 1 444 ? -16.335 -5.764 52.632 1.00 91.56 444 LEU A N 1
ATOM 3558 C CA . LEU A 1 444 ? -17.292 -4.780 53.131 1.00 91.56 444 LEU A CA 1
ATOM 3559 C C . LEU A 1 444 ? -18.543 -4.719 52.246 1.00 91.56 444 LEU A C 1
ATOM 3561 O O . LEU A 1 444 ? -19.661 -4.764 52.746 1.00 91.56 444 LEU A O 1
ATOM 3565 N N . GLU A 1 445 ? -18.370 -4.677 50.928 1.00 94.25 445 GLU A N 1
ATOM 3566 C CA . GLU A 1 445 ? -19.482 -4.670 49.977 1.00 94.25 445 GLU A CA 1
ATOM 3567 C C . GLU A 1 445 ? -20.318 -5.953 50.059 1.00 94.25 445 GLU A C 1
ATOM 3569 O O . GLU A 1 445 ? -21.545 -5.892 50.002 1.00 94.25 445 GLU A O 1
ATOM 3574 N N . ALA A 1 446 ? -19.684 -7.114 50.242 1.00 93.56 446 ALA A N 1
ATOM 3575 C CA . ALA A 1 446 ? -20.393 -8.372 50.452 1.00 93.56 446 ALA A CA 1
ATOM 3576 C C . ALA A 1 446 ? -21.257 -8.354 51.722 1.00 93.56 446 ALA A C 1
ATOM 3578 O O . ALA A 1 446 ? -22.370 -8.879 51.707 1.00 93.56 446 ALA A O 1
ATOM 3579 N N . ASP A 1 447 ? -20.762 -7.745 52.802 1.00 92.12 447 ASP A N 1
ATOM 3580 C CA . ASP A 1 447 ? -21.522 -7.578 54.042 1.00 92.12 447 ASP A CA 1
ATOM 3581 C C . ASP A 1 447 ? -22.656 -6.552 53.887 1.00 92.12 447 ASP A C 1
ATOM 3583 O O . ASP A 1 447 ? -23.744 -6.764 54.410 1.00 92.12 447 ASP A O 1
ATOM 3587 N N . ILE A 1 448 ? -22.459 -5.475 53.125 1.00 90.62 448 ILE A N 1
ATOM 3588 C CA . ILE A 1 448 ? -23.498 -4.455 52.914 1.00 90.62 448 ILE A CA 1
ATOM 3589 C C . ILE A 1 448 ? -24.624 -4.987 52.020 1.00 90.62 448 ILE A C 1
ATOM 3591 O O . ILE A 1 448 ? -25.796 -4.926 52.390 1.00 90.62 448 ILE A O 1
ATOM 3595 N N . PHE A 1 449 ? -24.284 -5.507 50.841 1.00 91.44 449 PHE A N 1
ATOM 3596 C CA . PHE A 1 449 ? -25.271 -5.792 49.796 1.00 91.44 449 PHE A CA 1
ATOM 3597 C C . PHE A 1 449 ? -25.857 -7.205 49.865 1.00 91.44 449 PHE A C 1
ATOM 3599 O O . PHE A 1 449 ? -26.948 -7.425 49.348 1.00 91.44 449 PHE A O 1
ATOM 3606 N N . PHE A 1 450 ? -25.162 -8.163 50.488 1.00 94.88 450 PHE A N 1
ATOM 3607 C CA . PHE A 1 450 ? -25.507 -9.585 50.375 1.00 94.88 450 PHE A CA 1
ATOM 3608 C C . PHE A 1 450 ? -25.460 -10.354 51.705 1.00 94.88 450 PHE A C 1
ATOM 3610 O O . PHE A 1 450 ? -25.354 -11.580 51.677 1.00 94.88 450 PHE A O 1
ATOM 3617 N N . HIS A 1 451 ? -25.537 -9.681 52.863 1.00 90.12 451 HIS A N 1
ATOM 3618 C CA . HIS A 1 451 ? -25.419 -10.321 54.187 1.00 90.12 451 HIS A CA 1
ATOM 3619 C C . HIS A 1 451 ? -26.331 -11.542 54.388 1.00 90.12 451 HIS A C 1
ATOM 3621 O O . HIS A 1 451 ? -25.873 -12.532 54.962 1.00 90.12 451 HIS A O 1
ATOM 3627 N N . ASP A 1 452 ? -27.558 -11.493 53.862 1.00 90.62 452 ASP A N 1
ATOM 3628 C CA . ASP A 1 452 ? -28.573 -12.546 54.010 1.00 90.62 452 ASP A CA 1
ATOM 3629 C C . ASP A 1 452 ? -28.682 -13.492 52.799 1.00 90.62 452 ASP A C 1
ATOM 3631 O O . ASP A 1 452 ? -29.542 -14.373 52.762 1.00 90.62 452 ASP A O 1
ATOM 3635 N N . VAL A 1 453 ? -27.809 -13.354 51.796 1.00 95.44 453 VAL A N 1
ATOM 3636 C CA . VAL A 1 453 ? -27.862 -14.181 50.582 1.00 95.44 453 VAL A CA 1
ATOM 3637 C C . VAL A 1 453 ? -27.169 -15.527 50.805 1.00 95.44 453 VAL A C 1
ATOM 3639 O O . VAL A 1 453 ? -26.046 -15.606 51.315 1.00 95.44 453 VAL A O 1
ATOM 3642 N N . GLU A 1 454 ? -27.820 -16.619 50.387 1.00 95.56 454 GLU A N 1
ATOM 3643 C CA . GLU A 1 454 ? -27.298 -17.979 50.549 1.00 95.56 454 GLU A CA 1
ATOM 3644 C C . GLU A 1 454 ? -25.884 -18.087 49.951 1.00 95.56 454 GLU A C 1
ATOM 3646 O O . GLU A 1 454 ? -25.607 -17.647 48.839 1.00 95.56 454 GLU A O 1
ATOM 3651 N N . GLY A 1 455 ? -24.942 -18.679 50.687 1.00 94.50 455 GLY A N 1
ATOM 3652 C CA . GLY A 1 455 ? -23.589 -18.910 50.174 1.00 94.50 455 GLY A CA 1
ATOM 3653 C C . GLY A 1 455 ? -22.652 -17.695 50.186 1.00 94.50 455 GLY A C 1
ATOM 3654 O O . GLY A 1 455 ? -21.462 -17.871 49.907 1.00 94.50 455 GLY A O 1
ATOM 3655 N N . ILE A 1 456 ? -23.091 -16.505 50.623 1.00 95.44 456 ILE A N 1
ATOM 3656 C CA . ILE A 1 456 ? -22.203 -15.335 50.777 1.00 95.44 456 ILE A CA 1
ATOM 3657 C C . ILE A 1 456 ? -21.016 -15.620 51.714 1.00 95.44 456 ILE A C 1
ATOM 3659 O O . ILE A 1 456 ? -19.889 -15.174 51.489 1.00 95.44 456 ILE A O 1
ATOM 3663 N N . GLY A 1 457 ? -21.216 -16.463 52.734 1.00 94.56 457 GLY A N 1
ATOM 3664 C CA . GLY A 1 457 ? -20.144 -16.938 53.611 1.00 94.56 457 GLY A CA 1
ATOM 3665 C C . GLY A 1 457 ? -19.039 -17.698 52.862 1.00 94.56 457 GLY A C 1
ATOM 3666 O O . GLY A 1 457 ? -17.859 -17.545 53.190 1.00 94.56 457 GLY A O 1
ATOM 3667 N N . LYS A 1 458 ? -19.385 -18.467 51.818 1.00 95.75 458 LYS A N 1
ATOM 3668 C CA . LYS A 1 458 ? -18.398 -19.134 50.952 1.00 95.75 458 LYS A CA 1
ATOM 3669 C C . LYS A 1 458 ? -17.622 -18.118 50.116 1.00 95.75 458 LYS A C 1
ATOM 3671 O O . LYS A 1 458 ? -16.401 -18.238 50.032 1.00 95.75 458 LYS A O 1
ATOM 3676 N N . TYR A 1 459 ? -18.298 -17.118 49.546 1.00 96.31 459 TYR A N 1
ATOM 3677 C CA . TYR A 1 459 ? -17.650 -16.029 48.806 1.00 96.31 459 TYR A CA 1
ATOM 3678 C C . TYR A 1 459 ? -16.630 -15.289 49.686 1.00 96.31 459 TYR A C 1
ATOM 3680 O O . TYR A 1 459 ? -15.444 -15.237 49.353 1.00 96.31 459 TYR A O 1
ATOM 3688 N N . LYS A 1 460 ? -17.041 -14.864 50.890 1.00 96.00 460 LYS A N 1
ATOM 3689 C CA . LYS A 1 460 ? -16.144 -14.236 51.877 1.00 96.00 460 LYS A CA 1
ATOM 3690 C C . LYS A 1 460 ? -14.974 -15.143 52.271 1.00 96.00 460 LYS A C 1
ATOM 3692 O O . LYS A 1 460 ? -13.857 -14.666 52.464 1.00 96.00 460 LYS A O 1
ATOM 3697 N N . LYS A 1 461 ? -15.182 -16.462 52.372 1.00 96.12 461 LYS A N 1
ATOM 3698 C CA . LYS A 1 461 ? -14.103 -17.427 52.653 1.00 96.12 461 LYS A CA 1
ATOM 3699 C C . LYS A 1 461 ? -13.086 -17.519 51.506 1.00 96.12 461 LYS A C 1
ATOM 3701 O O . LYS A 1 461 ? -11.888 -17.605 51.785 1.00 96.12 461 LYS A O 1
ATOM 3706 N N . LYS A 1 462 ? -13.540 -17.490 50.246 1.00 95.62 462 LYS A N 1
ATOM 3707 C CA . LYS A 1 462 ? -12.662 -17.450 49.061 1.00 95.62 462 LYS A CA 1
ATOM 3708 C C . LYS A 1 462 ? -11.830 -16.158 49.045 1.00 95.62 462 LYS A C 1
ATOM 3710 O O . LYS A 1 462 ? -10.610 -16.254 48.971 1.00 95.62 462 LYS A O 1
ATOM 3715 N N . LEU A 1 463 ? -12.443 -14.992 49.288 1.00 94.50 463 LEU A N 1
ATOM 3716 C CA . LEU A 1 463 ? -11.727 -13.712 49.455 1.00 94.50 463 LEU A CA 1
ATOM 3717 C C . LEU A 1 463 ? -10.682 -13.750 50.581 1.00 94.50 463 LEU A C 1
ATOM 3719 O O . LEU A 1 463 ? -9.541 -13.347 50.388 1.00 94.50 463 LEU A O 1
ATOM 3723 N N . LYS A 1 464 ? -11.031 -14.286 51.759 1.00 94.56 464 LYS A N 1
ATOM 3724 C CA . LYS A 1 464 ? -10.084 -14.409 52.884 1.00 94.56 464 LYS A CA 1
ATOM 3725 C C . LYS A 1 464 ? -8.923 -15.359 52.584 1.00 94.56 464 LYS A C 1
ATOM 3727 O O . LYS A 1 464 ? -7.838 -15.188 53.131 1.00 94.56 464 LYS A O 1
ATOM 3732 N N . THR A 1 465 ? -9.142 -16.373 51.752 1.00 94.75 465 THR A N 1
ATOM 3733 C CA . THR A 1 465 ? -8.085 -17.300 51.324 1.00 94.75 465 THR A CA 1
ATOM 3734 C C . THR A 1 465 ? -7.134 -16.607 50.350 1.00 94.75 465 THR A C 1
ATOM 3736 O O . THR A 1 465 ? -5.922 -16.708 50.517 1.00 94.75 465 THR A O 1
ATOM 3739 N N . GLU A 1 466 ? -7.677 -15.824 49.420 1.00 93.56 466 GLU A N 1
ATOM 3740 C CA . GLU A 1 466 ? -6.897 -14.974 48.519 1.00 93.56 466 GLU A CA 1
ATOM 3741 C C . GLU A 1 466 ? -6.086 -13.919 49.292 1.00 93.56 466 GLU A C 1
ATOM 3743 O O . GLU A 1 466 ? -4.903 -13.724 49.028 1.00 93.56 466 GLU A O 1
ATOM 3748 N N . MET A 1 467 ? -6.674 -13.316 50.333 1.00 92.50 467 MET A N 1
ATOM 3749 C CA . MET A 1 467 ? -5.973 -12.381 51.221 1.00 92.50 467 MET A CA 1
ATOM 3750 C C . MET A 1 467 ? -4.770 -13.036 51.899 1.00 92.50 467 MET A C 1
ATOM 3752 O O . MET A 1 467 ? -3.688 -12.455 51.952 1.00 92.50 467 MET A O 1
ATOM 3756 N N . LYS A 1 468 ? -4.940 -14.264 52.408 1.00 93.00 468 LYS A N 1
ATOM 3757 C CA . LYS A 1 468 ? -3.845 -15.027 53.023 1.00 93.00 468 LYS A CA 1
ATOM 3758 C C . LYS A 1 468 ? -2.747 -15.345 52.014 1.00 93.00 468 LYS A C 1
ATOM 3760 O O . LYS A 1 468 ? -1.577 -15.195 52.353 1.00 93.00 468 LYS A O 1
ATOM 3765 N N . PHE A 1 469 ? -3.123 -15.749 50.799 1.00 92.12 469 PHE A N 1
ATOM 3766 C CA . PHE A 1 469 ? -2.180 -15.994 49.711 1.00 92.12 469 PHE A CA 1
ATOM 3767 C C . PHE A 1 469 ? -1.354 -14.740 49.418 1.00 92.12 469 PHE A C 1
ATOM 3769 O O . PHE A 1 469 ? -0.135 -14.788 49.515 1.00 92.12 469 PHE A O 1
ATOM 3776 N N . LEU A 1 470 ? -2.001 -13.597 49.175 1.00 89.88 470 LEU A N 1
ATOM 3777 C CA . LEU A 1 470 ? -1.299 -12.353 48.857 1.00 89.88 470 LEU A CA 1
ATOM 3778 C C . LEU A 1 470 ? -0.468 -11.828 50.025 1.00 89.88 470 LEU A C 1
ATOM 3780 O O . LEU A 1 470 ? 0.641 -11.349 49.811 1.00 89.88 470 LEU A O 1
ATOM 3784 N N . THR A 1 471 ? -0.955 -11.948 51.260 1.00 90.62 471 THR A N 1
ATOM 3785 C CA . THR A 1 471 ? -0.195 -11.538 52.452 1.00 90.62 471 THR A CA 1
ATOM 3786 C C . THR A 1 471 ? 1.106 -12.335 52.583 1.00 90.62 471 THR A C 1
ATOM 3788 O O . THR A 1 471 ? 2.126 -11.766 52.965 1.00 90.62 471 THR A O 1
ATOM 3791 N N . ALA A 1 472 ? 1.107 -13.618 52.201 1.00 90.62 472 ALA A N 1
ATOM 3792 C CA . ALA A 1 472 ? 2.309 -14.453 52.196 1.00 90.62 472 ALA A CA 1
ATOM 3793 C C . ALA A 1 472 ? 3.354 -14.030 51.141 1.00 90.62 472 ALA A C 1
ATOM 3795 O O . ALA A 1 472 ? 4.511 -14.423 51.250 1.00 90.62 472 ALA A O 1
ATOM 3796 N N . LEU A 1 473 ? 2.977 -13.212 50.149 1.00 89.81 473 LEU A N 1
ATOM 3797 C CA . LEU A 1 473 ? 3.883 -12.716 49.105 1.00 89.81 473 LEU A CA 1
ATOM 3798 C C . LEU A 1 473 ? 4.598 -11.408 49.482 1.00 89.81 473 LEU A C 1
ATOM 3800 O O . LEU A 1 473 ? 5.457 -10.956 48.728 1.00 89.81 473 LEU A O 1
ATOM 3804 N N . LYS A 1 474 ? 4.242 -10.783 50.614 1.00 85.44 474 LYS A N 1
ATOM 3805 C CA . LYS A 1 474 ? 4.658 -9.418 50.992 1.00 85.44 474 LYS A CA 1
ATOM 3806 C C . LYS A 1 474 ? 6.170 -9.178 50.907 1.00 85.44 474 LYS A C 1
ATOM 3808 O O . LYS A 1 474 ? 6.589 -8.107 50.467 1.00 85.44 474 LYS A O 1
ATOM 3813 N N . ASP A 1 475 ? 6.961 -10.164 51.322 1.00 85.25 475 ASP A N 1
ATOM 3814 C CA . ASP A 1 475 ? 8.417 -10.050 51.457 1.00 85.25 475 ASP A CA 1
ATOM 3815 C C . ASP A 1 475 ? 9.190 -10.713 50.297 1.00 85.25 475 ASP A C 1
ATOM 3817 O O . ASP A 1 475 ? 10.412 -10.852 50.362 1.00 85.25 475 ASP A O 1
ATOM 3821 N N . LEU A 1 476 ? 8.501 -11.118 49.221 1.00 87.06 476 LEU A N 1
ATOM 3822 C CA . LEU A 1 476 ? 9.150 -11.730 48.060 1.00 87.06 476 LEU A CA 1
ATOM 3823 C C . LEU A 1 476 ? 9.928 -10.708 47.208 1.00 87.06 476 LEU A C 1
ATOM 3825 O O . LEU A 1 476 ? 9.542 -9.536 47.111 1.00 87.06 476 LEU A O 1
ATOM 3829 N N . PRO A 1 477 ? 10.993 -11.148 46.510 1.00 85.25 477 PRO A N 1
ATOM 3830 C CA . PRO A 1 477 ? 11.658 -10.342 45.491 1.00 85.25 477 PRO A CA 1
ATOM 3831 C C . PRO A 1 477 ? 10.680 -9.886 44.398 1.00 85.25 477 PRO A C 1
ATOM 3833 O O . PRO A 1 477 ? 9.790 -10.637 44.006 1.00 85.25 477 PRO A O 1
ATOM 3836 N N . ILE A 1 478 ? 10.887 -8.687 43.839 1.00 79.62 478 ILE A N 1
ATOM 3837 C CA . ILE A 1 478 ? 9.984 -8.057 42.848 1.00 79.62 478 ILE A CA 1
ATOM 3838 C C . ILE A 1 478 ? 9.666 -8.987 41.664 1.00 79.62 478 ILE A C 1
ATOM 3840 O O . ILE A 1 478 ? 8.516 -9.077 41.237 1.00 79.62 478 ILE A O 1
ATOM 3844 N N . ASN A 1 479 ? 10.669 -9.713 41.162 1.00 78.00 479 ASN A N 1
ATOM 3845 C CA . ASN A 1 479 ? 10.508 -10.619 40.022 1.00 78.00 479 ASN A CA 1
ATOM 3846 C C . ASN A 1 479 ? 9.610 -11.824 40.348 1.00 78.00 479 ASN A C 1
ATOM 3848 O O . ASN A 1 479 ? 8.841 -12.265 39.497 1.00 78.00 479 ASN A O 1
ATOM 3852 N N . GLU A 1 480 ? 9.681 -12.341 41.577 1.00 81.31 480 GLU A N 1
ATOM 3853 C CA . GLU A 1 480 ? 8.800 -13.421 42.030 1.00 81.31 480 GLU A CA 1
ATOM 3854 C C . GLU A 1 480 ? 7.405 -12.894 42.356 1.00 81.31 480 GLU A C 1
ATOM 3856 O O . GLU A 1 480 ? 6.412 -13.498 41.957 1.00 81.31 480 GLU A O 1
ATOM 3861 N N . LEU A 1 481 ? 7.326 -11.730 43.006 1.00 82.38 481 LEU A N 1
ATOM 3862 C CA . LEU A 1 481 ? 6.068 -11.064 43.321 1.00 82.38 481 LEU A CA 1
ATOM 3863 C C . LEU A 1 481 ? 5.226 -10.848 42.055 1.00 82.38 481 LEU A C 1
ATOM 3865 O O . LEU A 1 481 ? 4.054 -11.214 42.047 1.00 82.38 481 LEU A O 1
ATOM 3869 N N . LYS A 1 482 ? 5.826 -10.341 40.967 1.00 82.38 482 LYS A N 1
ATOM 3870 C CA . LYS A 1 482 ? 5.134 -10.142 39.681 1.00 82.38 482 LYS A CA 1
ATOM 3871 C C . LYS A 1 482 ? 4.517 -11.444 39.156 1.00 82.38 482 LYS A C 1
ATOM 3873 O O . LYS A 1 482 ? 3.327 -11.477 38.870 1.00 82.38 482 LYS A O 1
ATOM 3878 N N . LYS A 1 483 ? 5.292 -12.534 39.138 1.00 81.75 483 LYS A N 1
ATOM 3879 C CA . LYS A 1 483 ? 4.834 -13.852 38.666 1.00 81.75 483 LYS A CA 1
ATOM 3880 C C . LYS A 1 483 ? 3.600 -14.352 39.423 1.00 81.75 483 LYS A C 1
ATOM 3882 O O . LYS A 1 483 ? 2.707 -14.938 38.819 1.00 81.75 483 LYS A O 1
ATOM 3887 N N . TYR A 1 484 ? 3.554 -14.156 40.740 1.00 81.62 484 TYR A N 1
ATOM 3888 C CA . TYR A 1 484 ? 2.426 -14.615 41.552 1.00 81.62 484 TYR A CA 1
ATOM 3889 C C . TYR A 1 484 ? 1.229 -13.660 41.506 1.00 81.62 484 TYR A C 1
ATOM 3891 O O . TYR A 1 484 ? 0.089 -14.125 41.568 1.00 81.62 484 TYR A O 1
ATOM 3899 N N . LEU A 1 485 ? 1.446 -12.350 41.349 1.00 83.06 485 LEU A N 1
ATOM 3900 C CA . LEU A 1 485 ? 0.358 -11.373 41.245 1.00 83.06 485 LEU A CA 1
ATOM 3901 C C . LEU A 1 485 ? -0.564 -11.634 40.048 1.00 83.06 485 LEU A C 1
ATOM 3903 O O . LEU A 1 485 ? -1.776 -11.433 40.185 1.00 83.06 485 LEU A O 1
ATOM 3907 N N . ASP A 1 486 ? -0.026 -12.128 38.934 1.00 75.69 486 ASP A N 1
ATOM 3908 C CA . ASP A 1 486 ? -0.790 -12.463 37.722 1.00 75.69 486 ASP A CA 1
ATOM 3909 C C . ASP A 1 486 ? -1.691 -13.697 37.911 1.00 75.69 486 ASP A C 1
ATOM 3911 O O . ASP A 1 486 ? -2.693 -13.861 37.221 1.00 75.69 486 ASP A O 1
ATOM 3915 N N . THR A 1 487 ? -1.385 -14.544 38.900 1.00 80.69 487 THR A N 1
ATOM 3916 C CA . THR A 1 487 ? -2.168 -15.755 39.225 1.00 80.69 487 THR A CA 1
ATOM 3917 C C . THR A 1 487 ? -3.305 -15.512 40.221 1.00 80.69 487 THR A C 1
ATOM 3919 O O . THR A 1 487 ? -4.039 -16.438 40.565 1.00 80.69 487 THR A O 1
ATOM 3922 N N . SER A 1 488 ? -3.454 -14.277 40.705 1.00 84.19 488 SER A N 1
ATOM 3923 C CA . SER A 1 488 ? -4.446 -13.929 41.722 1.00 84.19 488 SER A CA 1
ATOM 3924 C C . SER A 1 488 ? -5.882 -13.982 41.189 1.00 84.19 488 SER A C 1
ATOM 3926 O O . SER A 1 488 ? -6.190 -13.439 40.130 1.00 84.19 488 SER A O 1
ATOM 3928 N N . ASN A 1 489 ? -6.797 -14.540 41.986 1.00 87.94 489 ASN A N 1
ATOM 3929 C CA . ASN A 1 489 ? -8.216 -14.667 41.640 1.00 87.94 489 ASN A CA 1
ATOM 3930 C C . ASN A 1 489 ? -9.056 -13.420 41.975 1.00 87.94 489 ASN A C 1
ATOM 3932 O O . ASN A 1 489 ? -10.279 -13.463 41.829 1.00 87.94 489 ASN A O 1
ATOM 3936 N N . ILE A 1 490 ? -8.448 -12.316 42.435 1.00 90.00 490 ILE A N 1
ATOM 3937 C CA . ILE A 1 490 ? -9.197 -11.116 42.856 1.00 90.00 490 ILE A CA 1
ATOM 3938 C C . ILE A 1 490 ? -10.088 -10.581 41.742 1.00 90.00 490 ILE A C 1
ATOM 3940 O O . ILE A 1 490 ? -11.234 -10.244 42.017 1.00 90.00 490 ILE A O 1
ATOM 3944 N N . THR A 1 491 ? -9.583 -10.502 40.507 1.00 89.62 491 THR A N 1
ATOM 3945 C CA . THR A 1 491 ? -10.357 -9.973 39.375 1.00 89.62 491 THR A CA 1
ATOM 3946 C C . THR A 1 491 ? -11.650 -10.761 39.201 1.00 89.62 491 THR A C 1
ATOM 3948 O O . THR A 1 491 ? -12.724 -10.176 39.172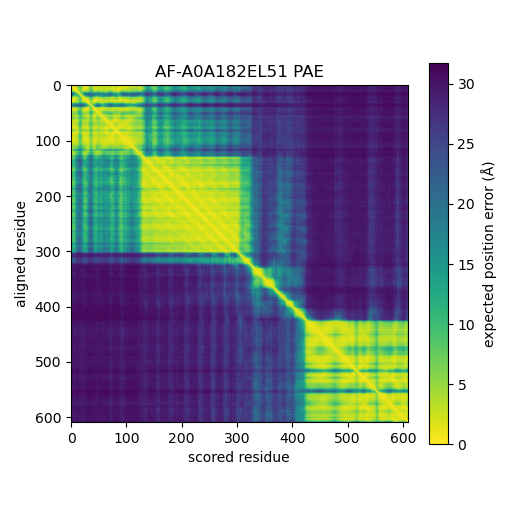 1.00 89.62 491 THR A O 1
ATOM 3951 N N . HIS A 1 492 ? -11.564 -12.094 39.237 1.00 92.69 492 HIS A N 1
ATOM 3952 C CA . HIS A 1 492 ? -12.744 -12.943 39.144 1.00 92.69 492 HIS A CA 1
ATOM 3953 C C . HIS A 1 492 ? -13.714 -12.758 40.315 1.00 92.69 492 HIS A C 1
ATOM 3955 O O . HIS A 1 492 ? -14.924 -12.712 40.111 1.00 92.69 492 HIS A O 1
ATOM 3961 N N . LEU A 1 493 ? -13.206 -12.635 41.544 1.00 94.56 493 LEU A N 1
ATOM 3962 C CA . LEU A 1 493 ? -14.057 -12.416 42.716 1.00 94.56 493 LEU A CA 1
ATOM 3963 C C . LEU A 1 493 ? -14.761 -11.052 42.663 1.00 94.56 493 LEU A C 1
ATOM 3965 O O . LEU A 1 493 ? -15.941 -10.982 42.997 1.00 94.56 493 LEU A O 1
ATOM 3969 N N . ARG A 1 494 ? -14.067 -10.003 42.205 1.00 95.12 494 ARG A N 1
ATOM 3970 C CA . ARG A 1 494 ? -14.641 -8.669 41.987 1.00 95.12 494 ARG A CA 1
ATOM 3971 C C . ARG A 1 494 ? -15.767 -8.725 40.965 1.00 95.12 494 ARG A C 1
ATOM 3973 O O . ARG A 1 494 ? -16.892 -8.361 41.283 1.00 95.12 494 ARG A O 1
ATOM 3980 N N . ASP A 1 495 ? -15.469 -9.248 39.783 1.00 95.00 495 ASP A N 1
ATOM 3981 C CA . ASP A 1 495 ? -16.430 -9.346 38.692 1.00 95.00 495 ASP A CA 1
ATOM 3982 C C . ASP A 1 495 ? -17.671 -10.144 39.094 1.00 95.00 495 ASP A C 1
ATOM 3984 O O . ASP A 1 495 ? -18.797 -9.776 38.773 1.00 95.00 495 ASP A O 1
ATOM 3988 N N . LEU A 1 496 ? -17.474 -11.234 39.838 1.00 96.19 496 LEU A N 1
ATOM 3989 C CA . LEU A 1 496 ? -18.567 -12.056 40.334 1.00 96.19 496 LEU A CA 1
ATOM 3990 C C . LEU A 1 496 ? -19.478 -11.275 41.289 1.00 96.19 496 LEU A C 1
ATOM 3992 O O . LEU A 1 496 ? -20.697 -11.432 41.227 1.00 96.19 496 LEU A O 1
ATOM 3996 N N . LEU A 1 497 ? -18.920 -10.410 42.139 1.00 94.94 497 LEU A N 1
ATOM 3997 C CA . LEU A 1 497 ? -19.713 -9.514 42.981 1.00 94.94 497 LEU A CA 1
ATOM 3998 C C . LEU A 1 497 ? -20.425 -8.434 42.154 1.00 94.94 497 LEU A C 1
ATOM 4000 O O . LEU A 1 497 ? -21.578 -8.116 42.439 1.00 94.94 497 LEU A O 1
ATOM 4004 N N . ASP A 1 498 ? -19.781 -7.900 41.118 1.00 94.50 498 ASP A N 1
ATOM 4005 C CA . ASP A 1 498 ? -20.371 -6.885 40.239 1.00 94.50 498 ASP A CA 1
ATOM 4006 C C . ASP A 1 498 ? -21.557 -7.437 39.439 1.00 94.50 498 ASP A C 1
ATOM 4008 O O . ASP A 1 498 ? -22.608 -6.795 39.369 1.00 94.50 498 ASP A O 1
ATOM 4012 N N . VAL A 1 499 ? -21.442 -8.656 38.904 1.00 95.19 499 VAL A N 1
ATOM 4013 C CA . VAL A 1 499 ? -22.567 -9.360 38.265 1.00 95.19 499 VAL A CA 1
ATOM 4014 C C . VAL A 1 499 ? -23.679 -9.624 39.281 1.00 95.19 499 VAL A C 1
ATOM 4016 O O . VAL A 1 499 ? -24.853 -9.397 38.983 1.00 95.19 499 VAL A O 1
ATOM 4019 N N . ALA A 1 500 ? -23.329 -10.035 40.505 1.00 95.31 500 ALA A N 1
ATOM 4020 C CA . ALA A 1 500 ? -24.308 -10.254 41.565 1.00 95.31 500 ALA A CA 1
ATOM 4021 C C . ALA A 1 500 ? -25.058 -8.973 41.967 1.00 95.31 500 ALA A C 1
ATOM 4023 O O . ALA A 1 500 ? -26.213 -9.069 42.359 1.00 95.31 500 ALA A O 1
ATOM 4024 N N . LYS A 1 501 ? -24.446 -7.784 41.864 1.00 93.44 501 LYS A N 1
ATOM 4025 C CA . LYS A 1 501 ? -25.114 -6.494 42.142 1.00 93.44 501 LYS A CA 1
ATOM 4026 C C . LYS A 1 501 ? -26.050 -6.057 41.027 1.00 93.44 501 LYS A C 1
ATOM 4028 O O . LYS A 1 501 ? -27.062 -5.417 41.292 1.00 93.44 501 LYS A O 1
ATOM 4033 N N . LYS A 1 502 ? -25.700 -6.369 39.778 1.00 92.31 502 LYS A N 1
ATOM 4034 C CA . LYS A 1 502 ? -26.509 -6.026 38.598 1.00 92.31 502 LYS A CA 1
ATOM 4035 C C . LYS A 1 502 ? -27.765 -6.888 38.470 1.00 92.31 502 LYS A C 1
ATOM 4037 O O . LYS A 1 502 ? -28.654 -6.553 37.693 1.00 92.31 502 LYS A O 1
ATOM 4042 N N . ARG A 1 503 ? -27.825 -8.008 39.190 1.00 90.62 503 ARG A N 1
ATOM 4043 C CA . ARG A 1 503 ? -28.884 -9.015 39.092 1.00 90.62 503 ARG A CA 1
ATOM 4044 C C . ARG A 1 503 ? -29.502 -9.261 40.464 1.00 90.62 503 ARG A C 1
ATOM 4046 O O . ARG A 1 503 ? -28.865 -9.048 41.487 1.00 90.62 503 ARG A O 1
ATOM 4053 N N . SER A 1 504 ? -30.737 -9.749 40.511 1.00 89.50 504 SER A N 1
ATOM 4054 C CA . SER A 1 504 ? -31.378 -10.132 41.774 1.00 89.50 504 SER A CA 1
ATOM 4055 C C . SER A 1 504 ? -30.783 -11.448 42.288 1.00 89.50 504 SER A C 1
ATOM 4057 O O . SER A 1 504 ? -31.348 -12.515 42.065 1.00 89.50 504 SER A O 1
ATOM 4059 N N . CYS A 1 505 ? -29.598 -11.379 42.904 1.00 94.88 505 CYS A N 1
ATOM 4060 C CA . CYS A 1 505 ? -28.849 -12.544 43.371 1.00 94.88 505 CYS A CA 1
ATOM 4061 C C . CYS A 1 505 ? -29.488 -13.196 44.603 1.00 94.88 505 CYS A C 1
ATOM 4063 O O . CYS A 1 505 ? -29.750 -12.540 45.609 1.00 94.88 505 CYS A O 1
ATOM 4065 N N . CYS A 1 506 ? -29.684 -14.510 44.527 1.00 93.94 506 CYS A N 1
ATOM 4066 C CA . CYS A 1 506 ? -30.323 -15.336 45.549 1.00 93.94 506 CYS A CA 1
ATOM 4067 C C . CYS A 1 506 ? -29.349 -16.330 46.197 1.00 93.94 506 CYS A C 1
ATOM 4069 O O . CYS A 1 506 ? -29.545 -16.708 47.351 1.00 93.94 506 CYS A O 1
ATOM 4071 N N . ALA A 1 507 ? -28.298 -16.759 45.485 1.00 96.69 507 ALA A N 1
ATOM 4072 C CA . ALA A 1 507 ? -27.259 -17.605 46.068 1.00 96.69 507 ALA A CA 1
ATOM 4073 C C . ALA A 1 507 ? -25.898 -17.475 45.367 1.00 96.69 507 ALA A C 1
ATOM 4075 O O . ALA A 1 507 ? -25.824 -17.373 44.145 1.00 96.69 507 ALA A O 1
ATOM 4076 N N . PHE A 1 508 ? -24.821 -17.601 46.144 1.00 97.31 508 PHE A N 1
ATOM 4077 C CA . PHE A 1 508 ? -23.435 -17.716 45.683 1.00 97.31 508 PHE A CA 1
ATOM 4078 C C . PHE A 1 508 ? -22.930 -19.160 45.821 1.00 97.31 508 PHE A C 1
ATOM 4080 O O . PHE A 1 508 ? -23.089 -19.786 46.871 1.00 97.31 508 PHE A O 1
ATOM 4087 N N . TYR A 1 509 ? -22.226 -19.677 44.811 1.00 96.12 509 TYR A N 1
ATOM 4088 C CA . TYR A 1 509 ? -21.518 -20.969 44.862 1.00 96.12 509 TYR A CA 1
ATOM 4089 C C . TYR A 1 509 ? -22.379 -22.144 45.361 1.00 96.12 509 TYR A C 1
ATOM 4091 O O . TYR A 1 509 ? -21.940 -22.966 46.187 1.00 96.12 509 TYR A O 1
ATOM 4099 N N . LYS A 1 510 ? -23.628 -22.226 44.891 1.00 94.31 510 LYS A N 1
ATOM 4100 C CA . LYS A 1 510 ? -24.539 -23.311 45.271 1.00 94.31 510 LYS A CA 1
ATOM 4101 C C . LYS A 1 510 ? -24.112 -24.603 44.586 1.00 94.31 510 LYS A C 1
ATOM 4103 O O . LYS A 1 510 ? -23.799 -24.617 43.398 1.00 94.31 510 LYS A O 1
ATOM 4108 N N . SER A 1 511 ? -24.037 -25.687 45.354 1.00 92.81 511 SER A N 1
ATOM 4109 C CA . SER A 1 511 ? -23.488 -26.958 44.879 1.00 92.81 511 SER A CA 1
ATOM 4110 C C . SER A 1 511 ? -24.593 -27.919 44.449 1.00 92.81 511 SER A C 1
ATOM 4112 O O . SER A 1 511 ? -25.444 -28.269 45.263 1.00 92.81 511 SER A O 1
ATOM 4114 N N . PHE A 1 512 ? -24.512 -28.426 43.223 1.00 91.75 512 PHE A N 1
ATOM 4115 C CA . PHE A 1 512 ? -25.447 -29.399 42.664 1.00 91.75 512 PHE A CA 1
ATOM 4116 C C . PHE A 1 512 ? -24.735 -30.704 42.305 1.00 91.75 512 PHE A C 1
ATOM 4118 O O . PHE A 1 512 ? -23.517 -30.749 42.111 1.00 91.75 512 PHE A O 1
ATOM 4125 N N . ALA A 1 513 ? -25.495 -31.796 42.276 1.00 85.75 513 ALA A N 1
ATOM 4126 C CA . ALA A 1 513 ? -25.004 -33.088 41.806 1.00 85.75 513 ALA A CA 1
ATOM 4127 C C . ALA A 1 513 ? -25.036 -33.139 40.272 1.00 85.75 513 ALA A C 1
ATOM 4129 O O . ALA A 1 513 ? -25.993 -32.652 39.673 1.00 85.75 513 ALA A O 1
ATOM 4130 N N . VAL A 1 514 ? -24.015 -33.754 39.672 1.00 80.69 514 VAL A N 1
ATOM 4131 C CA . VAL A 1 514 ? -23.899 -33.990 38.224 1.00 80.69 514 VAL A CA 1
ATOM 4132 C C . VAL A 1 514 ? -24.209 -35.461 37.938 1.00 80.69 514 VAL A C 1
ATOM 4134 O O . VAL A 1 514 ? -23.824 -36.330 38.727 1.00 80.69 514 VAL A O 1
ATOM 4137 N N . LEU A 1 515 ? -24.910 -35.757 36.841 1.00 68.88 515 LEU A N 1
ATOM 4138 C CA . LEU A 1 515 ? -25.211 -37.131 36.435 1.00 68.88 515 LEU A CA 1
ATOM 4139 C C . LEU A 1 515 ? -23.892 -37.888 36.157 1.00 68.88 515 LEU A C 1
ATOM 4141 O O . LEU A 1 515 ? -22.854 -37.327 35.818 1.00 68.88 515 LEU A O 1
ATOM 4145 N N . GLN A 1 516 ? -23.885 -39.194 36.428 1.00 64.25 516 GLN A N 1
ATOM 4146 C CA . GLN A 1 516 ? -22.740 -40.096 36.198 1.00 64.25 516 GLN A CA 1
ATOM 4147 C C . GLN A 1 516 ? -21.415 -39.789 36.940 1.00 64.25 516 GLN A C 1
ATOM 4149 O O . GLN A 1 516 ? -20.465 -40.566 36.828 1.00 64.25 516 GLN A O 1
ATOM 4154 N N . ARG A 1 517 ? -21.324 -38.728 37.756 1.00 70.25 517 ARG A N 1
ATOM 4155 C CA . ARG A 1 517 ? -20.116 -38.371 38.522 1.00 70.25 517 ARG A CA 1
ATOM 4156 C C . ARG A 1 517 ? -20.417 -38.320 40.022 1.00 70.25 517 ARG A C 1
ATOM 4158 O O . ARG A 1 517 ? -21.381 -37.707 40.458 1.00 70.25 517 ARG A O 1
ATOM 4165 N N . LYS A 1 518 ? -19.544 -38.906 40.854 1.00 71.69 518 LYS A N 1
ATOM 4166 C CA . LYS A 1 518 ? -19.655 -38.823 42.331 1.00 71.69 518 LYS A CA 1
ATOM 4167 C C . LYS A 1 518 ? -19.364 -37.419 42.899 1.00 71.69 518 LYS A C 1
ATOM 4169 O O . LYS A 1 518 ? -19.443 -37.229 44.110 1.00 71.69 518 LYS A O 1
ATOM 4174 N N . SER A 1 519 ? -18.986 -36.447 42.067 1.00 77.44 519 SER A N 1
ATOM 4175 C CA . SER A 1 519 ? -18.592 -35.103 42.495 1.00 77.44 519 SER A CA 1
ATOM 4176 C C . SER A 1 519 ? -19.724 -34.085 42.325 1.00 77.44 519 SER A C 1
ATOM 4178 O O . SER A 1 519 ? -20.443 -34.086 41.330 1.00 77.44 519 SER A O 1
ATOM 4180 N N . LYS A 1 520 ? -19.865 -33.186 43.307 1.00 85.38 520 LYS A N 1
ATOM 4181 C CA . LYS A 1 520 ? -20.726 -31.999 43.200 1.00 85.38 520 LYS A CA 1
ATOM 4182 C C . LYS A 1 520 ? -19.997 -30.889 42.442 1.00 85.38 520 LYS A C 1
ATOM 4184 O O . LYS A 1 520 ? -18.768 -30.785 42.524 1.00 85.38 520 LYS A O 1
ATOM 4189 N N . ARG A 1 521 ? -20.744 -30.036 41.745 1.00 89.81 521 ARG A N 1
ATOM 4190 C CA . ARG A 1 521 ? -20.230 -28.837 41.068 1.00 89.81 521 ARG A CA 1
ATOM 4191 C C . ARG A 1 521 ? -20.938 -27.593 41.577 1.00 89.81 521 ARG A C 1
ATOM 4193 O O . ARG A 1 521 ? -22.073 -27.672 42.029 1.00 89.81 521 ARG A O 1
ATOM 4200 N N . GLU A 1 522 ? -20.225 -26.472 41.575 1.00 93.19 522 GLU A N 1
ATOM 4201 C CA . GLU A 1 522 ? -20.752 -25.188 42.036 1.00 93.19 522 GLU A CA 1
ATOM 4202 C C . GLU A 1 522 ? -21.237 -24.361 40.843 1.00 93.19 522 GLU A C 1
ATOM 4204 O O . GLU A 1 522 ? -20.531 -24.247 39.838 1.00 93.19 522 GLU A O 1
ATOM 4209 N N . ILE A 1 523 ? -22.427 -23.784 40.989 1.00 95.31 523 ILE A N 1
ATOM 4210 C CA . ILE A 1 523 ? -22.928 -22.697 40.151 1.00 95.31 523 ILE A CA 1
ATOM 4211 C C . ILE A 1 523 ? -22.478 -21.384 40.786 1.00 95.31 523 ILE A C 1
ATOM 4213 O O . ILE A 1 523 ? -22.638 -21.227 41.998 1.00 95.31 523 ILE A O 1
ATOM 4217 N N . ASP A 1 524 ? -21.901 -20.471 40.003 1.00 96.56 524 ASP A N 1
ATOM 4218 C CA . ASP A 1 524 ? -21.287 -19.251 40.539 1.00 96.56 524 ASP A CA 1
ATOM 4219 C C . ASP A 1 524 ? -22.342 -18.374 41.219 1.00 96.56 524 ASP A C 1
ATOM 4221 O O . ASP A 1 524 ? -22.210 -18.081 42.410 1.00 96.56 524 ASP A O 1
ATOM 4225 N N . LEU A 1 525 ? -23.406 -18.029 40.485 1.00 97.62 525 LEU A N 1
ATOM 4226 C CA . LEU A 1 525 ? -24.525 -17.231 40.976 1.00 97.62 525 LEU A CA 1
ATOM 4227 C C . LEU A 1 525 ? -25.864 -17.848 40.566 1.00 97.62 525 LEU A C 1
ATOM 4229 O O . LEU A 1 525 ? -26.044 -18.309 39.438 1.00 97.62 525 LEU A O 1
ATOM 4233 N N . ILE A 1 526 ? -26.824 -17.793 41.479 1.00 96.50 526 ILE A N 1
ATOM 4234 C CA . ILE A 1 526 ? -28.234 -18.049 41.203 1.00 96.50 526 ILE A CA 1
ATOM 4235 C C . ILE A 1 526 ? -28.970 -16.732 41.366 1.00 96.50 526 ILE A C 1
ATOM 4237 O O . ILE A 1 526 ? -28.843 -16.088 42.406 1.00 96.50 526 ILE A O 1
ATOM 4241 N N . VAL A 1 527 ? -29.725 -16.347 40.347 1.00 95.25 527 VAL A N 1
ATOM 4242 C CA . VAL A 1 527 ? -30.437 -15.071 40.280 1.00 95.25 527 VAL A CA 1
ATOM 4243 C C . VAL A 1 527 ? -31.897 -15.304 39.878 1.00 95.25 527 VAL A C 1
ATOM 4245 O O . VAL A 1 527 ? -32.285 -16.432 39.556 1.00 95.25 527 VAL A O 1
ATOM 4248 N N . ASP A 1 528 ? -32.705 -14.247 39.914 1.00 92.38 528 ASP A N 1
ATOM 4249 C CA . ASP A 1 528 ? -34.119 -14.264 39.514 1.00 92.38 528 ASP A CA 1
ATOM 4250 C C . ASP A 1 528 ? -34.926 -15.345 40.263 1.00 92.38 528 ASP A C 1
ATOM 4252 O O . ASP A 1 528 ? -35.595 -16.181 39.659 1.00 92.38 528 ASP A O 1
ATOM 4256 N N . ASP A 1 529 ? -34.792 -15.376 41.593 1.00 89.56 529 ASP A N 1
ATOM 4257 C CA . ASP A 1 529 ? -35.454 -16.329 42.506 1.00 89.56 529 ASP A CA 1
ATOM 4258 C C . ASP A 1 529 ? -35.144 -17.816 42.233 1.00 89.56 529 ASP A C 1
ATOM 4260 O O . ASP A 1 529 ? -35.861 -18.723 42.647 1.00 89.56 529 ASP A O 1
ATOM 4264 N N . GLY A 1 530 ? -34.046 -18.102 41.530 1.00 90.62 530 GLY A N 1
ATOM 4265 C CA . GLY A 1 530 ? -33.669 -19.468 41.162 1.00 90.62 530 GLY A CA 1
ATOM 4266 C C . GLY A 1 530 ? -33.948 -19.840 39.715 1.00 90.62 530 GLY A C 1
ATOM 4267 O O . GLY A 1 530 ? -33.470 -20.888 39.271 1.00 90.62 530 GLY A O 1
ATOM 4268 N N . ALA A 1 531 ? -34.661 -18.989 38.974 1.00 93.38 531 ALA A N 1
ATOM 4269 C CA . ALA A 1 531 ? -34.992 -19.230 37.577 1.00 93.38 531 ALA A CA 1
ATOM 4270 C C . ALA A 1 531 ? -33.783 -19.115 36.643 1.00 93.38 531 ALA A C 1
ATOM 4272 O O . ALA A 1 531 ? -33.808 -19.705 35.562 1.00 93.38 531 ALA A O 1
ATOM 4273 N N . THR A 1 532 ? -32.726 -18.408 37.054 1.00 97.00 532 THR A N 1
ATOM 4274 C CA . THR A 1 532 ? -31.550 -18.153 36.219 1.00 97.00 532 THR A CA 1
ATOM 4275 C C . THR A 1 532 ? -30.259 -18.519 36.949 1.00 97.00 532 THR A C 1
ATOM 4277 O O . THR A 1 532 ? -30.027 -18.139 38.098 1.00 97.00 532 THR A O 1
ATOM 4280 N N . TRP A 1 533 ? -29.383 -19.254 36.271 1.00 97.44 533 TRP A N 1
ATOM 4281 C CA . TRP A 1 533 ? -28.050 -19.624 36.735 1.00 97.44 533 TRP A CA 1
ATOM 4282 C C . TRP A 1 533 ? -27.009 -18.884 35.908 1.00 97.44 533 TRP A C 1
ATOM 4284 O O . TRP A 1 533 ? -27.013 -18.974 34.681 1.00 97.44 533 TRP A O 1
ATOM 4294 N N . VAL A 1 534 ? -26.105 -18.174 36.576 1.00 97.56 534 VAL A N 1
ATOM 4295 C CA . VAL A 1 534 ? -25.088 -17.356 35.913 1.00 97.56 534 VAL A CA 1
ATOM 4296 C C . VAL A 1 534 ? -23.708 -17.928 36.197 1.00 97.56 534 VAL A C 1
ATOM 4298 O O . VAL A 1 534 ? -23.332 -18.136 37.352 1.00 97.56 534 VAL A O 1
ATOM 4301 N N . LYS A 1 535 ? -22.951 -18.174 35.128 1.00 96.94 535 LYS A N 1
ATOM 4302 C CA . LYS A 1 535 ? -21.513 -18.426 35.150 1.00 96.94 535 LYS A CA 1
ATOM 4303 C C . LYS A 1 535 ? -20.798 -17.113 34.860 1.00 96.94 535 LYS A C 1
ATOM 4305 O O . LYS A 1 535 ? -21.037 -16.521 33.812 1.00 96.94 535 LYS A O 1
ATOM 4310 N N . VAL A 1 536 ? -19.894 -16.693 35.740 1.00 95.94 536 VAL A N 1
ATOM 4311 C CA . VAL A 1 536 ? -19.088 -15.486 35.513 1.00 95.94 536 VAL A CA 1
ATOM 4312 C C . VAL A 1 536 ? -17.742 -15.899 34.928 1.00 95.94 536 VAL A C 1
ATOM 4314 O O . VAL A 1 536 ? -17.045 -16.760 35.474 1.00 95.94 536 VAL A O 1
ATOM 4317 N N . VAL A 1 537 ? -17.375 -15.308 33.793 1.00 93.38 537 VAL A N 1
ATOM 4318 C CA . VAL A 1 537 ? -16.149 -15.624 33.059 1.00 93.38 537 VAL A CA 1
ATOM 4319 C C . VAL A 1 537 ? -15.267 -14.381 32.970 1.00 93.38 537 VAL A C 1
ATOM 4321 O O . VAL A 1 537 ? -15.445 -13.518 32.118 1.00 93.38 537 VAL A O 1
ATOM 4324 N N . SER A 1 538 ? -14.264 -14.330 33.844 1.00 89.88 538 SER A N 1
ATOM 4325 C CA . SER A 1 538 ? -13.300 -13.220 33.956 1.00 89.88 538 SER A CA 1
ATOM 4326 C C . SER A 1 538 ? -11.989 -13.473 33.208 1.00 89.88 538 SER A C 1
ATOM 4328 O O . SER A 1 538 ? -10.956 -12.889 33.520 1.00 89.88 538 SER A O 1
ATOM 4330 N N . ARG A 1 539 ? -11.976 -14.423 32.268 1.00 83.00 539 ARG A N 1
ATOM 4331 C CA . ARG A 1 539 ? -10.787 -14.709 31.456 1.00 83.00 539 ARG A CA 1
ATOM 4332 C C . ARG A 1 539 ? -10.765 -13.782 30.250 1.00 83.00 539 ARG A C 1
ATOM 4334 O O . ARG A 1 539 ? -11.812 -13.508 29.678 1.00 83.00 539 ARG A O 1
ATOM 4341 N N . ASN A 1 540 ? -9.574 -13.335 29.862 1.00 78.50 540 ASN A N 1
ATOM 4342 C CA . ASN A 1 540 ? -9.405 -12.539 28.651 1.00 78.50 540 ASN A CA 1
ATOM 4343 C C . ASN A 1 540 ? -9.713 -13.366 27.387 1.00 78.50 540 ASN A C 1
ATOM 4345 O O . ASN A 1 540 ? -9.612 -14.599 27.383 1.00 78.50 540 ASN A O 1
ATOM 4349 N N . VAL A 1 541 ? -10.059 -12.672 26.298 1.00 72.56 541 VAL A N 1
ATOM 4350 C CA . VAL A 1 541 ? -10.415 -13.277 25.001 1.00 72.56 541 VAL A CA 1
ATOM 4351 C C . VAL A 1 541 ? -9.343 -14.261 24.515 1.00 72.56 541 VAL A C 1
ATOM 4353 O O . VAL A 1 541 ? -9.666 -15.353 24.049 1.00 72.56 541 VAL A O 1
ATOM 4356 N N . ARG A 1 542 ? -8.056 -13.926 24.703 1.00 67.06 542 ARG A N 1
ATOM 4357 C CA . ARG A 1 542 ? -6.914 -14.784 24.344 1.00 67.06 542 ARG A CA 1
ATOM 4358 C C . ARG A 1 542 ? -6.944 -16.127 25.073 1.00 67.06 542 ARG A C 1
ATOM 4360 O O . ARG A 1 542 ? -6.864 -17.170 24.431 1.00 67.06 542 ARG A O 1
ATOM 4367 N N . GLY A 1 543 ? -7.046 -16.113 26.401 1.00 68.75 543 GLY A N 1
ATOM 4368 C CA . GLY A 1 543 ? -7.072 -17.329 27.214 1.00 68.75 543 GLY A CA 1
ATOM 4369 C C . GLY A 1 543 ? -8.277 -18.206 26.879 1.00 68.75 543 GLY A C 1
ATOM 4370 O O . GLY A 1 543 ? -8.159 -19.424 26.805 1.00 68.75 543 GLY A O 1
ATOM 4371 N N . LEU A 1 544 ? -9.421 -17.583 26.588 1.00 74.56 544 LEU A N 1
ATOM 4372 C CA . LEU A 1 544 ? -10.630 -18.280 26.149 1.00 74.56 544 LEU A CA 1
ATOM 4373 C C . LEU A 1 544 ? -10.477 -18.932 24.771 1.00 74.56 544 LEU A C 1
ATOM 4375 O O . LEU A 1 544 ? -10.902 -20.073 24.588 1.00 74.56 544 LEU A O 1
ATOM 4379 N N . ALA A 1 545 ? -9.851 -18.240 23.818 1.00 68.00 545 ALA A N 1
ATOM 4380 C CA . ALA A 1 545 ? -9.579 -18.780 22.491 1.00 68.00 545 ALA A CA 1
ATOM 4381 C C . ALA A 1 545 ? -8.599 -19.964 22.548 1.00 68.00 545 ALA A C 1
ATOM 4383 O O . ALA A 1 545 ? -8.840 -20.981 21.898 1.00 68.00 545 ALA A O 1
ATOM 4384 N N . MET A 1 546 ? -7.545 -19.869 23.368 1.00 62.81 546 MET A N 1
ATOM 4385 C CA . MET A 1 546 ? -6.558 -20.944 23.543 1.00 62.81 546 MET A CA 1
ATOM 4386 C C . MET A 1 546 ? -7.146 -22.206 24.173 1.00 62.81 546 MET A C 1
ATOM 4388 O O . MET A 1 546 ? -6.850 -23.315 23.722 1.00 62.81 546 MET A O 1
ATOM 4392 N N . ASP A 1 547 ? -8.014 -22.044 25.170 1.00 65.81 547 ASP A N 1
ATOM 4393 C CA . ASP A 1 547 ? -8.774 -23.149 25.754 1.00 65.81 547 ASP A CA 1
ATOM 4394 C C . ASP A 1 547 ? -9.714 -23.796 24.723 1.00 65.81 547 ASP A C 1
ATOM 4396 O O . ASP A 1 547 ? -9.864 -25.017 24.694 1.00 65.81 547 ASP A O 1
ATOM 4400 N N . PHE A 1 548 ? -10.351 -22.992 23.864 1.00 65.69 548 PHE A N 1
ATOM 4401 C CA . PHE A 1 548 ? -11.323 -23.475 22.880 1.00 65.69 548 PHE A CA 1
ATOM 4402 C C . PHE A 1 548 ? -10.690 -24.353 21.793 1.00 65.69 548 PHE A C 1
ATOM 4404 O O . PHE A 1 548 ? -11.283 -25.350 21.382 1.00 65.69 548 PHE A O 1
ATOM 4411 N N . ILE A 1 549 ? -9.481 -24.012 21.345 1.00 62.78 549 ILE A N 1
ATOM 4412 C CA . ILE A 1 549 ? -8.742 -24.779 20.329 1.00 62.78 549 ILE A CA 1
ATOM 4413 C C . ILE A 1 549 ? -7.880 -25.908 20.920 1.00 62.78 549 ILE A C 1
ATOM 4415 O O . ILE A 1 549 ? -7.207 -26.615 20.171 1.00 62.78 549 ILE A O 1
ATOM 4419 N N . GLY A 1 550 ? -7.877 -26.079 22.248 1.00 60.69 550 GLY A N 1
ATOM 4420 C CA . GLY A 1 550 ? -7.098 -27.109 22.942 1.00 60.69 550 GLY A CA 1
ATOM 4421 C C . GLY A 1 550 ? -5.586 -26.852 22.982 1.00 60.69 550 GLY A C 1
ATOM 4422 O O . GLY A 1 550 ? -4.821 -27.786 23.209 1.00 60.69 550 GLY A O 1
ATOM 4423 N N . ALA A 1 551 ? -5.150 -25.609 22.748 1.00 46.88 551 ALA A N 1
ATOM 4424 C CA . ALA A 1 551 ? -3.741 -25.202 22.790 1.00 46.88 551 ALA A CA 1
ATOM 4425 C C . ALA A 1 551 ? -3.301 -24.723 24.183 1.00 46.88 551 ALA A C 1
ATOM 4427 O O . ALA A 1 551 ? -2.108 -24.594 24.454 1.00 46.88 551 ALA A O 1
ATOM 4428 N N . SER A 1 552 ? -4.246 -24.490 25.098 1.00 53.94 552 SER A N 1
ATOM 4429 C CA . SER A 1 552 ? -3.927 -24.186 26.487 1.00 53.94 552 SER A CA 1
ATOM 4430 C C . SER A 1 552 ? -3.232 -25.387 27.141 1.00 53.94 552 SER A C 1
ATOM 4432 O O . SER A 1 552 ? -3.864 -26.410 27.396 1.00 53.94 552 SER A O 1
ATOM 4434 N N . GLY A 1 553 ? -1.962 -25.252 27.532 1.00 44.66 553 GLY A N 1
ATOM 4435 C CA . GLY A 1 553 ? -1.283 -26.203 28.433 1.00 44.66 553 GLY A CA 1
ATOM 4436 C C . GLY A 1 553 ? -1.861 -26.238 29.862 1.00 44.66 553 GLY A C 1
ATOM 4437 O O . GLY A 1 553 ? -1.215 -26.723 30.787 1.00 44.66 553 GLY A O 1
ATOM 4438 N N . SER A 1 554 ? -3.053 -25.671 30.061 1.00 49.53 554 SER A N 1
ATOM 4439 C CA . SER A 1 554 ? -3.750 -25.543 31.331 1.00 49.53 554 SER A CA 1
ATOM 4440 C C . SER A 1 554 ? -4.480 -26.841 31.663 1.00 49.53 554 SER A C 1
ATOM 4442 O O . SER A 1 554 ? -5.279 -27.338 30.877 1.00 49.53 554 SER A O 1
ATOM 4444 N N . SER A 1 555 ? -4.261 -27.368 32.867 1.00 49.16 555 SER A N 1
ATOM 4445 C CA . SER A 1 555 ? -5.023 -28.499 33.411 1.00 49.16 555 SER A CA 1
ATOM 4446 C C . SER A 1 555 ? -6.450 -28.122 33.848 1.00 49.16 555 SER A C 1
ATOM 4448 O O . SER A 1 555 ? -7.148 -28.948 34.440 1.00 49.16 555 SER A O 1
ATOM 4450 N N . ASN A 1 556 ? -6.871 -26.866 33.647 1.00 58.78 556 ASN A N 1
ATOM 4451 C CA . ASN A 1 556 ? -8.203 -26.393 34.016 1.00 58.78 556 ASN A CA 1
ATOM 4452 C C . ASN A 1 556 ? -9.236 -26.718 32.935 1.00 58.78 556 ASN A C 1
ATOM 4454 O O . ASN A 1 556 ? -8.954 -26.706 31.743 1.00 58.78 556 ASN A O 1
ATOM 4458 N N . ARG A 1 557 ? -10.469 -26.969 33.378 1.00 71.25 557 ARG A N 1
ATOM 4459 C CA . ARG A 1 557 ? -11.586 -27.332 32.499 1.00 71.25 557 ARG A CA 1
ATOM 4460 C C . ARG A 1 557 ? -12.000 -26.178 31.595 1.00 71.25 557 ARG A C 1
ATOM 4462 O O . ARG A 1 557 ? -12.162 -25.044 32.068 1.00 71.25 557 ARG A O 1
ATOM 4469 N N . SER A 1 558 ? -12.251 -26.486 30.326 1.00 84.06 558 SER A N 1
ATOM 4470 C CA . SER A 1 558 ? -12.639 -25.481 29.332 1.00 84.06 558 SER A CA 1
ATOM 4471 C C . SER A 1 558 ? -14.001 -24.856 29.669 1.00 84.06 558 SER A C 1
ATOM 4473 O O . SER A 1 558 ? -14.810 -25.430 30.403 1.00 84.06 558 SER A O 1
ATOM 4475 N N . VAL A 1 559 ? -14.286 -23.662 29.136 1.00 88.12 559 VAL A N 1
ATOM 4476 C CA . VAL A 1 559 ? -15.618 -23.033 29.289 1.00 88.12 559 VAL A CA 1
ATOM 4477 C C . VAL A 1 559 ? -16.721 -23.934 28.727 1.00 88.12 559 VAL A C 1
ATOM 4479 O O . VAL A 1 559 ? -17.798 -24.015 29.306 1.00 88.12 559 VAL A O 1
ATOM 4482 N N . ILE A 1 560 ? -16.428 -24.665 27.650 1.00 87.44 560 ILE A N 1
ATOM 4483 C CA . ILE A 1 560 ? -17.351 -25.613 27.021 1.00 87.44 560 ILE A CA 1
ATOM 4484 C C . ILE A 1 560 ? -17.676 -26.791 27.946 1.00 87.44 560 ILE A C 1
ATOM 4486 O O . ILE A 1 560 ? -18.841 -27.156 28.085 1.00 87.44 560 ILE A O 1
ATOM 4490 N N . GLU A 1 561 ? -16.681 -27.356 28.629 1.00 88.12 561 GLU A N 1
ATOM 4491 C CA . GLU A 1 561 ? -16.917 -28.416 29.618 1.00 88.12 561 GLU A CA 1
ATOM 4492 C C . GLU A 1 561 ? -17.733 -27.904 30.811 1.00 88.12 561 GLU A C 1
ATOM 4494 O O . GLU A 1 561 ? -18.592 -28.607 31.336 1.00 88.12 561 GLU A O 1
ATOM 4499 N N . GLN A 1 562 ? -17.492 -26.661 31.239 1.00 91.00 562 GLN A N 1
ATOM 4500 C CA . GLN A 1 562 ? -18.279 -26.034 32.303 1.00 91.00 562 GLN A CA 1
ATOM 4501 C C . GLN A 1 562 ? -19.729 -25.787 31.866 1.00 91.00 562 GLN A C 1
ATOM 4503 O O . GLN A 1 562 ? -20.643 -26.017 32.651 1.00 91.00 562 GLN A O 1
ATOM 4508 N N . ALA A 1 563 ? -19.951 -25.372 30.619 1.00 92.69 563 ALA A N 1
ATOM 4509 C CA . ALA A 1 563 ? -21.277 -25.223 30.025 1.00 92.69 563 ALA A CA 1
ATOM 4510 C C . ALA A 1 563 ? -22.057 -26.541 30.004 1.00 92.69 563 ALA A C 1
ATOM 4512 O O . ALA A 1 563 ? -23.220 -26.573 30.401 1.00 92.69 563 ALA A O 1
ATOM 4513 N N . GLN A 1 564 ? -21.407 -27.636 29.614 1.00 90.81 564 GLN A N 1
ATOM 4514 C CA . GLN A 1 564 ? -22.015 -28.967 29.640 1.00 90.81 564 GLN A CA 1
ATOM 4515 C C . GLN A 1 564 ? -22.415 -29.384 31.057 1.00 90.81 564 GLN A C 1
ATOM 4517 O O . GLN A 1 564 ? -23.544 -29.824 31.256 1.00 90.81 564 GLN A O 1
ATOM 4522 N N . ASP A 1 565 ? -21.540 -29.168 32.045 1.00 90.25 565 ASP A N 1
ATOM 4523 C CA . ASP A 1 565 ? -21.862 -29.417 33.453 1.00 90.25 565 ASP A CA 1
ATOM 4524 C C . ASP A 1 565 ? -23.078 -28.581 33.908 1.00 90.25 565 ASP A C 1
ATOM 4526 O O . ASP A 1 565 ? -23.941 -29.091 34.620 1.00 90.25 565 ASP A O 1
ATOM 4530 N N . TYR A 1 566 ? -23.167 -27.304 33.511 1.00 94.12 566 TYR A N 1
ATOM 4531 C CA . TYR A 1 566 ? -24.305 -26.434 33.847 1.00 94.12 566 TYR A CA 1
ATOM 4532 C C . TYR A 1 566 ? -25.612 -26.961 33.256 1.00 94.12 566 TYR A C 1
ATOM 4534 O O . TYR A 1 566 ? -26.613 -27.019 33.967 1.00 94.12 566 TYR A O 1
ATOM 4542 N N . ILE A 1 567 ? -25.597 -27.390 31.994 1.00 92.75 567 ILE A N 1
ATOM 4543 C CA . ILE A 1 567 ? -26.767 -27.962 31.318 1.00 92.75 567 ILE A CA 1
ATOM 4544 C C . ILE A 1 567 ? -27.192 -29.266 31.985 1.00 92.75 567 ILE A C 1
ATOM 4546 O O . ILE A 1 567 ? -28.365 -29.442 32.303 1.00 92.75 567 ILE A O 1
ATOM 4550 N N . GLU A 1 568 ? -26.241 -30.161 32.245 1.00 91.00 568 GLU A N 1
ATOM 4551 C CA . GLU A 1 568 ? -26.503 -31.440 32.900 1.00 91.00 568 GLU A CA 1
ATOM 4552 C C . GLU A 1 568 ? -27.104 -31.236 34.297 1.00 91.00 568 GLU A C 1
ATOM 4554 O O . GLU A 1 568 ? -28.095 -31.871 34.652 1.00 91.00 568 GLU A O 1
ATOM 4559 N N . MET A 1 569 ? -26.565 -30.296 35.079 1.00 92.25 569 MET A N 1
ATOM 4560 C CA . MET A 1 569 ? -27.138 -29.937 36.377 1.00 92.25 569 MET A CA 1
ATOM 4561 C C . MET A 1 569 ? -28.533 -29.315 36.238 1.00 92.25 569 MET A C 1
ATOM 4563 O O . MET A 1 569 ? -29.431 -29.678 36.995 1.00 92.25 569 MET A O 1
ATOM 4567 N N . ALA A 1 570 ? -28.746 -28.418 35.276 1.00 92.44 570 ALA A N 1
ATOM 4568 C CA . ALA A 1 570 ? -30.027 -27.740 35.079 1.00 92.44 570 ALA A CA 1
ATOM 4569 C C . ALA A 1 570 ? -31.140 -28.707 34.639 1.00 92.44 570 ALA A C 1
ATOM 4571 O O . ALA A 1 570 ? -32.296 -28.528 35.020 1.00 92.44 570 ALA A O 1
ATOM 4572 N N . GLN A 1 571 ? -30.797 -29.763 33.893 1.00 90.50 571 GLN A N 1
ATOM 4573 C CA . GLN A 1 571 ? -31.729 -30.825 33.497 1.00 90.50 571 GLN A CA 1
ATOM 4574 C C . GLN A 1 571 ? -32.214 -31.671 34.683 1.00 90.50 571 GLN A C 1
ATOM 4576 O O . GLN A 1 571 ? -33.336 -32.172 34.659 1.00 90.50 571 GLN A O 1
ATOM 4581 N N . ILE A 1 572 ? -31.382 -31.834 35.716 1.00 89.19 572 ILE A N 1
ATOM 4582 C CA . ILE A 1 572 ? -31.710 -32.622 36.914 1.00 89.19 572 ILE A CA 1
ATOM 4583 C C . ILE A 1 572 ? -32.429 -31.759 37.957 1.00 89.19 572 ILE A C 1
ATOM 4585 O O . ILE A 1 572 ? -33.366 -32.215 38.610 1.00 89.19 572 ILE A O 1
ATOM 4589 N N . HIS A 1 573 ? -31.980 -30.516 38.137 1.00 89.69 573 HIS A N 1
ATOM 4590 C CA . HIS A 1 573 ? -32.425 -29.624 39.210 1.00 89.69 573 HIS A CA 1
ATOM 4591 C C . HIS A 1 573 ? -33.335 -28.528 38.654 1.00 89.69 573 HIS A C 1
ATOM 4593 O O . HIS A 1 573 ? -32.949 -27.364 38.550 1.00 89.69 573 HIS A O 1
ATOM 4599 N N . LEU A 1 574 ? -34.555 -28.926 38.286 1.00 89.75 574 LEU A N 1
ATOM 4600 C CA . LEU A 1 574 ? -35.562 -28.031 37.716 1.00 89.75 574 LEU A CA 1
ATOM 4601 C C . LEU A 1 574 ? -36.036 -26.980 38.734 1.00 89.75 574 LEU A C 1
ATOM 4603 O O . LEU A 1 574 ? -36.306 -27.289 39.895 1.00 89.75 574 LEU A O 1
ATOM 4607 N N . HIS A 1 575 ? -36.230 -25.752 38.263 1.00 89.75 575 HIS A N 1
ATOM 4608 C CA . HIS A 1 575 ? -36.873 -24.669 38.996 1.00 89.75 575 HIS A CA 1
ATOM 4609 C C . HIS A 1 575 ? -38.346 -24.568 38.569 1.00 89.75 575 HIS A C 1
ATOM 4611 O O . HIS A 1 575 ? -38.642 -24.341 37.397 1.00 89.75 575 HIS A O 1
ATOM 4617 N N . PHE A 1 576 ? -39.279 -24.806 39.499 1.00 89.56 576 PHE A N 1
ATOM 4618 C CA . PHE A 1 576 ? -40.727 -24.891 39.229 1.00 89.56 576 PHE A CA 1
ATOM 4619 C C . PHE A 1 576 ? -41.070 -25.703 37.965 1.00 89.56 576 PHE A C 1
ATOM 4621 O O . PHE A 1 576 ? -41.790 -25.243 37.079 1.00 89.56 576 PHE A O 1
ATOM 4628 N N . PHE A 1 577 ? -40.539 -26.930 37.885 1.00 88.44 577 PHE A N 1
ATOM 4629 C CA . PHE A 1 577 ? -40.740 -27.871 36.770 1.00 88.44 577 PHE A CA 1
ATOM 4630 C C . PHE A 1 577 ? -40.160 -27.426 35.415 1.00 88.44 577 PHE A C 1
ATOM 4632 O O . PHE A 1 577 ? -40.410 -28.078 34.402 1.00 88.44 577 PHE A O 1
ATOM 4639 N N . LYS A 1 578 ? -39.365 -26.351 35.377 1.00 88.62 578 LYS A N 1
ATOM 4640 C CA . LYS A 1 578 ? -38.659 -25.878 34.182 1.00 88.62 578 LYS A CA 1
ATOM 4641 C C . LYS A 1 578 ? -37.155 -25.889 34.401 1.00 88.62 578 LYS A C 1
ATOM 4643 O O . LYS A 1 578 ? -36.671 -25.740 35.519 1.00 88.62 578 LYS A O 1
ATOM 4648 N N . MET A 1 579 ? -36.409 -26.064 33.318 1.00 92.56 579 MET A N 1
ATOM 4649 C CA . MET A 1 579 ? -34.960 -25.919 33.367 1.00 92.56 579 MET A CA 1
ATOM 4650 C C . MET A 1 579 ? -34.621 -24.450 33.670 1.00 92.56 579 MET A C 1
ATOM 4652 O O . MET A 1 579 ? -35.176 -23.572 33.000 1.00 92.56 579 MET A O 1
ATOM 4656 N N . PRO A 1 580 ? -33.742 -24.164 34.646 1.00 94.88 580 PRO A N 1
ATOM 4657 C CA . PRO A 1 580 ? -33.228 -22.819 34.852 1.00 94.88 580 PRO A CA 1
ATOM 4658 C C . PRO A 1 580 ? -32.573 -22.282 33.576 1.00 94.88 580 PRO A C 1
ATOM 4660 O O . PRO A 1 580 ? -31.888 -23.016 32.859 1.00 94.88 580 PRO A O 1
ATOM 4663 N N . LYS A 1 581 ? -32.762 -20.993 33.299 1.00 96.62 581 LYS A N 1
ATOM 4664 C CA . LYS A 1 581 ? -32.051 -20.300 32.227 1.00 96.62 581 LYS A CA 1
ATOM 4665 C C . LYS A 1 581 ? -30.567 -20.242 32.580 1.00 96.62 581 LYS A C 1
ATOM 4667 O O . LYS A 1 581 ? -30.219 -19.853 33.690 1.00 96.62 581 LYS A O 1
ATOM 4672 N N . ILE A 1 582 ? -29.692 -20.601 31.648 1.00 97.81 582 ILE A N 1
ATOM 4673 C CA . ILE A 1 582 ? -28.244 -20.569 31.868 1.00 97.81 582 ILE A CA 1
ATOM 4674 C C . ILE A 1 582 ? -27.665 -19.362 31.139 1.00 97.81 582 ILE A C 1
ATOM 4676 O O . ILE A 1 582 ? -27.871 -19.213 29.935 1.00 97.81 582 ILE A O 1
ATOM 4680 N N . ILE A 1 583 ? -26.930 -18.527 31.871 1.00 97.31 583 ILE A N 1
ATOM 4681 C CA . ILE A 1 583 ? -26.238 -17.352 31.345 1.00 97.31 583 ILE A CA 1
ATOM 4682 C C . ILE A 1 583 ? -24.741 -17.497 31.594 1.00 97.31 583 ILE A C 1
ATOM 4684 O O . ILE A 1 583 ? -24.320 -17.800 32.709 1.00 97.31 583 ILE A O 1
ATOM 4688 N N . PHE A 1 584 ? -23.931 -17.273 30.566 1.00 97.31 584 PHE A N 1
ATOM 4689 C CA . PHE A 1 584 ? -22.483 -17.133 30.685 1.00 97.31 584 PHE A CA 1
ATOM 4690 C C . PHE A 1 584 ? -22.136 -15.662 30.453 1.00 97.31 584 PHE A C 1
ATOM 4692 O O . PHE A 1 584 ? -22.267 -15.159 29.340 1.00 97.31 584 PHE A O 1
ATOM 4699 N N . GLU A 1 585 ? -21.735 -14.973 31.521 1.00 96.25 585 GLU A N 1
ATOM 4700 C CA . GLU A 1 585 ? -21.427 -13.542 31.507 1.00 96.25 585 GLU A CA 1
ATOM 4701 C C . GLU A 1 585 ? -19.907 -13.329 31.462 1.00 96.25 585 GLU A C 1
ATOM 4703 O O . GLU A 1 585 ? -19.186 -13.662 32.407 1.00 96.25 585 GLU A O 1
ATOM 4708 N N . PHE A 1 586 ? -19.422 -12.829 30.328 1.00 94.19 586 PHE A N 1
ATOM 4709 C CA . PHE A 1 586 ? -18.023 -12.577 30.009 1.00 94.19 586 PHE A CA 1
ATOM 4710 C C . PHE A 1 586 ? -17.663 -11.127 30.317 1.00 94.19 586 PHE A C 1
ATOM 4712 O O . PHE A 1 586 ? -18.229 -10.192 29.756 1.00 94.19 586 PHE A O 1
ATOM 4719 N N . MET A 1 587 ? -16.677 -10.943 31.187 1.00 91.25 587 MET A N 1
ATOM 4720 C CA . MET A 1 587 ? -16.334 -9.623 31.731 1.00 91.25 587 MET A CA 1
ATOM 4721 C C . MET A 1 587 ? -15.309 -8.866 30.888 1.00 91.25 587 MET A C 1
ATOM 4723 O O . MET A 1 587 ? -15.141 -7.659 31.047 1.00 91.25 587 MET A O 1
ATOM 4727 N N . HIS A 1 588 ? -14.593 -9.580 30.017 1.00 84.94 588 HIS A N 1
ATOM 4728 C CA . HIS A 1 588 ? -13.453 -9.067 29.252 1.00 84.94 588 HIS A CA 1
ATOM 4729 C C . HIS A 1 588 ? -13.498 -9.513 27.783 1.00 84.94 588 HIS A C 1
ATOM 4731 O O . HIS A 1 588 ? -12.453 -9.753 27.180 1.00 84.94 588 HIS A O 1
ATOM 4737 N N . GLY A 1 589 ? -14.706 -9.668 27.239 1.00 79.75 589 GLY A N 1
ATOM 4738 C CA . GLY A 1 589 ? -14.949 -10.059 25.853 1.00 79.75 589 GLY A CA 1
ATOM 4739 C C . GLY A 1 589 ? -15.155 -11.561 25.636 1.00 79.75 589 GLY A C 1
ATOM 4740 O O . GLY A 1 589 ? -14.688 -12.391 26.426 1.00 79.75 589 GLY A O 1
ATOM 4741 N N . VAL A 1 590 ? -15.842 -11.922 24.549 1.00 79.81 590 VAL A N 1
ATOM 4742 C CA . VAL A 1 590 ? -16.108 -13.318 24.167 1.00 79.81 590 VAL A CA 1
ATOM 4743 C C . VAL A 1 590 ? -15.691 -13.594 22.715 1.00 79.81 590 VAL A C 1
ATOM 4745 O O . VAL A 1 590 ? -16.110 -12.884 21.814 1.00 79.81 590 VAL A O 1
ATOM 4748 N N . PRO A 1 591 ? -14.894 -14.646 22.435 1.00 78.06 591 PRO A N 1
ATOM 4749 C CA . PRO A 1 591 ? -14.628 -15.041 21.054 1.00 78.06 591 PRO A CA 1
ATOM 4750 C C . PRO A 1 591 ? -15.911 -15.486 20.327 1.00 78.06 591 PRO A C 1
ATOM 4752 O O . PRO A 1 591 ? -16.595 -16.384 20.824 1.00 78.06 591 PRO A O 1
ATOM 4755 N N . ASP A 1 592 ? -16.165 -14.978 19.114 1.00 76.19 592 ASP A N 1
ATOM 4756 C CA . ASP A 1 592 ? -17.349 -15.303 18.288 1.00 76.19 592 ASP A CA 1
ATOM 4757 C C . ASP A 1 592 ? -17.657 -16.809 18.212 1.00 76.19 592 ASP A C 1
ATOM 4759 O O . ASP A 1 592 ? -18.795 -17.254 18.363 1.00 76.19 592 ASP A O 1
ATOM 4763 N N . LEU A 1 593 ? -16.625 -17.634 17.996 1.00 71.88 593 LEU A N 1
ATOM 4764 C CA . LEU A 1 593 ? -16.777 -19.090 17.893 1.00 71.88 593 LEU A CA 1
ATOM 4765 C C . LEU A 1 593 ? -17.187 -19.732 19.223 1.00 71.88 593 LEU A C 1
ATOM 4767 O O . LEU A 1 593 ? -17.946 -20.705 19.226 1.00 71.88 593 LEU A O 1
ATOM 4771 N N . LEU A 1 594 ? -16.686 -19.204 20.343 1.00 76.06 594 LEU A N 1
ATOM 4772 C CA . LEU A 1 594 ? -17.054 -19.670 21.675 1.00 76.06 594 LEU A CA 1
ATOM 4773 C C . LEU A 1 594 ? -18.492 -19.257 21.995 1.00 76.06 594 LEU A C 1
ATOM 4775 O O . LEU A 1 594 ? -19.257 -20.098 22.464 1.00 76.06 594 LEU A O 1
ATOM 4779 N N . GLN A 1 595 ? -18.868 -18.013 21.684 1.00 81.62 595 GLN A N 1
ATOM 4780 C CA . GLN A 1 595 ? -20.238 -17.527 21.826 1.00 81.62 595 GLN A CA 1
ATOM 4781 C C . GLN A 1 595 ? -21.210 -18.394 21.029 1.00 81.62 595 GLN A C 1
ATOM 4783 O O . GLN A 1 595 ? -22.102 -18.999 21.619 1.00 81.62 595 GLN A O 1
ATOM 4788 N N . TYR A 1 596 ? -20.980 -18.549 19.722 1.00 78.19 596 TYR A N 1
ATOM 4789 C CA . TYR A 1 596 ? -21.832 -19.367 18.859 1.00 78.19 596 TYR A CA 1
ATOM 4790 C C . TYR A 1 596 ? -21.967 -20.798 19.389 1.00 78.19 596 TYR A C 1
ATOM 4792 O O . TYR A 1 596 ? -23.044 -21.395 19.358 1.00 78.19 596 TYR A O 1
ATOM 4800 N N . LYS A 1 597 ? -20.875 -21.372 19.911 1.00 80.19 597 LYS A N 1
ATOM 4801 C CA . LYS A 1 597 ? -20.907 -22.724 20.469 1.00 80.19 597 LYS A CA 1
ATOM 4802 C C . LYS A 1 597 ? -21.738 -22.804 21.751 1.00 80.19 597 LYS A C 1
ATOM 4804 O O . LYS A 1 597 ? -22.494 -23.763 21.897 1.00 80.19 597 LYS A O 1
ATOM 4809 N N . LEU A 1 598 ? -21.620 -21.833 22.652 1.00 87.06 598 LEU A N 1
ATOM 4810 C CA . LEU A 1 598 ? -22.422 -21.763 23.876 1.00 87.06 598 LEU A CA 1
ATOM 4811 C C . LEU A 1 598 ? -23.906 -21.539 23.557 1.00 87.06 598 LEU A C 1
ATOM 4813 O O . LEU A 1 598 ? -24.754 -22.285 24.046 1.00 87.06 598 LEU A O 1
ATOM 4817 N N . GLU A 1 599 ? -24.208 -20.609 22.655 1.00 90.81 599 GLU A N 1
ATOM 4818 C CA . GLU A 1 599 ? -25.567 -20.349 22.170 1.00 90.81 599 GLU A CA 1
ATOM 4819 C C . GLU A 1 599 ? -26.171 -21.582 21.487 1.00 90.81 599 GLU A C 1
ATOM 4821 O O . GLU A 1 599 ? -27.346 -21.888 21.687 1.00 90.81 599 GLU A O 1
ATOM 4826 N N . SER A 1 600 ? -25.364 -22.377 20.768 1.00 87.56 600 SER A N 1
ATOM 4827 C CA . SER A 1 600 ? -25.814 -23.650 20.181 1.00 87.56 600 SER A CA 1
ATOM 4828 C C . SER A 1 600 ? -26.236 -24.696 21.221 1.00 87.56 600 SER A C 1
ATOM 4830 O O . SER A 1 600 ? -26.963 -25.632 20.890 1.00 87.56 600 SER A O 1
ATOM 4832 N N . PHE A 1 601 ? -25.807 -24.544 22.477 1.00 87.75 601 PHE A N 1
ATOM 4833 C CA . PHE A 1 601 ? -26.266 -25.360 23.599 1.00 87.75 601 PHE A CA 1
ATOM 4834 C C . PHE A 1 601 ? -27.470 -24.759 24.343 1.00 87.75 601 PHE A C 1
ATOM 4836 O O . PHE A 1 601 ? -27.906 -25.321 25.346 1.00 87.75 601 PHE A O 1
ATOM 4843 N N . GLY A 1 602 ? -28.015 -23.636 23.867 1.00 89.88 602 GLY A N 1
ATOM 4844 C CA . GLY A 1 602 ? -29.112 -22.918 24.516 1.00 89.88 602 GLY A CA 1
ATOM 4845 C C . GLY A 1 602 ? -28.675 -22.070 25.713 1.00 89.88 602 GLY A C 1
ATOM 4846 O O . GLY A 1 602 ? -29.514 -21.718 26.540 1.00 89.88 602 GLY A O 1
ATOM 4847 N N . ILE A 1 603 ? -27.379 -21.765 25.830 1.00 95.00 603 ILE A N 1
ATOM 4848 C CA . ILE A 1 603 ? -26.844 -20.857 26.849 1.00 95.00 603 ILE A CA 1
ATOM 4849 C C . ILE A 1 603 ? -26.899 -19.431 26.315 1.00 95.00 603 ILE A C 1
ATOM 4851 O O . ILE A 1 603 ? -26.441 -19.161 25.209 1.00 95.00 603 ILE A O 1
ATOM 4855 N N . GLU A 1 604 ? -27.413 -18.507 27.119 1.00 96.44 604 GLU A N 1
ATOM 4856 C CA . GLU A 1 604 ? -27.339 -17.084 26.806 1.00 96.44 604 GLU A CA 1
ATOM 4857 C C . GLU A 1 604 ? -25.945 -16.549 27.134 1.00 96.44 604 GLU A C 1
ATOM 4859 O O . GLU A 1 604 ? -25.432 -16.748 28.236 1.00 96.44 604 GLU A O 1
ATOM 4864 N N . VAL A 1 605 ? -25.330 -15.865 26.175 1.00 94.69 605 VAL A N 1
ATOM 4865 C CA . VAL A 1 605 ? -24.007 -15.262 26.329 1.00 94.69 605 VAL A CA 1
ATOM 4866 C C . VAL A 1 605 ? -24.175 -13.758 26.495 1.00 94.69 605 VAL A C 1
ATOM 4868 O O . VAL A 1 605 ? -24.853 -13.111 25.702 1.00 94.69 605 VAL A O 1
ATOM 4871 N N . VAL A 1 606 ? -23.575 -13.204 27.546 1.00 91.75 606 VAL A N 1
ATOM 4872 C CA . VAL A 1 606 ? -23.609 -11.768 27.853 1.00 91.75 606 VAL A CA 1
ATOM 4873 C C . VAL A 1 606 ? -22.175 -11.272 27.956 1.00 91.75 606 VAL A C 1
ATOM 4875 O O . VAL A 1 606 ? -21.384 -11.866 28.676 1.00 91.75 606 VAL A O 1
ATOM 4878 N N . GLY A 1 607 ? -21.830 -10.200 27.253 1.00 83.38 607 GLY A N 1
ATOM 4879 C CA . GLY A 1 607 ? -20.487 -9.620 27.239 1.00 83.38 607 GLY A CA 1
ATOM 4880 C C . GLY A 1 607 ? -20.239 -8.871 25.934 1.00 83.38 607 GLY A C 1
ATOM 4881 O O . GLY A 1 607 ? -20.957 -9.092 24.959 1.00 83.38 607 GLY A O 1
ATOM 4882 N N . ASP A 1 608 ? -19.254 -7.976 25.927 1.00 74.00 608 ASP A N 1
ATOM 4883 C CA . ASP A 1 608 ? -18.846 -7.286 24.700 1.00 74.00 608 ASP A CA 1
ATOM 4884 C C . ASP A 1 608 ? -18.252 -8.303 23.706 1.00 74.00 608 ASP A C 1
ATOM 4886 O O . ASP A 1 608 ? -17.538 -9.225 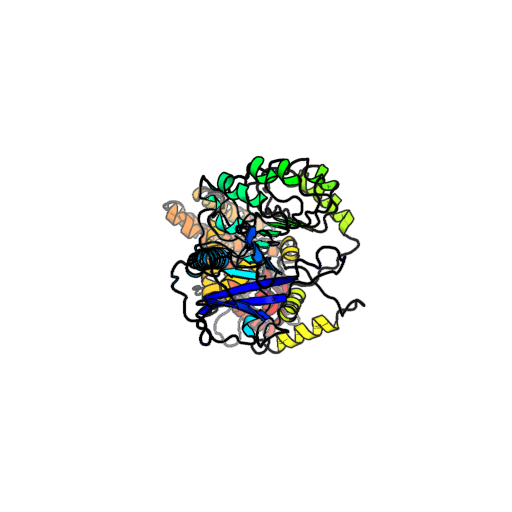24.115 1.00 74.00 608 ASP A O 1
ATOM 4890 N N . MET A 1 609 ? -18.594 -8.173 22.421 1.00 48.28 609 MET A N 1
ATOM 4891 C CA . MET A 1 609 ? -18.013 -8.995 21.347 1.00 48.28 609 MET A CA 1
ATOM 4892 C C . MET A 1 609 ? -16.670 -8.434 20.899 1.00 48.28 609 MET A C 1
ATOM 4894 O O . MET A 1 609 ? -16.608 -7.202 20.669 1.00 48.28 609 MET A O 1
#

Mean predicted aligned error: 20.65 Å

Organism: Onchocerca ochengi (NCBI:txid42157)